Protein AF-A0A8C4PWC7-F1 (afdb_monomer_lite)

Organism: Eptatretus burgeri (NCBI:txid7764)

Sequence (639 aa):
MENAGTRRWLRSCRRDIVDAVYNVNPFLDILISKELLQMEDYHLVKNKPTPQDKIRCILDLVQSKFSPEQVEKFAECLKQSESCYPKLKKLKDYSFQDEKPTPTEQTTVASSVREDFSKMNLKCGEQEQGEKELGIQDLVATAQKLLGMHETKIMEFDSLAVGMALGLSHKTATEALETLDNWDGHNQLTAILQTFLVASKDPKRLRSKLAVCQPDWFQVSPRGAFLLNLLSIAQRDYSETNPDWKDLKLKMAVVVHECLVEVLQDPHEALKLVEQILKSPELGDSSLDLFKDSLQKVADHFTAYKTTFDELSQEIENNSSESWQLLLFLVVQLVRELFRKVICGSVYRLQQLAPSTYECTEHSLWSVTSFDGLRPRNLKRIHHKSDIHNYPDLCSHVSSLLKLIVHDRSTTDACNEAVNDTILKLLKKDTFGQGAFDGKLRARLLFITKLTMSEKFGPLLNLYKETYEDLKTYTASNERHRFSFLFEKVHVLTPKVSLCGLHSSSDLAEIDGSMEETFEVLASDPAKFLFFVKCKSRGGAIPIPQPFTCKLEFKDAHEAELACKEGLICGKMLGSVGNLAWVRLLENKGKHELQDEVQAKSWKYSSVDSFCIDITSKEAKFKIRLSFNGTALNAFCNE

InterPro domains:
  IPR001315 CARD domain [PF00619] (7-81)
  IPR001315 CARD domain [PS50209] (2-65)
  IPR011029 Death-like domain superfamily [G3DSA:1.10.533.10] (5-94)
  IPR011029 Death-like domain superfamily [SSF47986] (7-84)

Structure (mmCIF, N/CA/C/O backbone):
data_AF-A0A8C4PWC7-F1
#
_entry.id   AF-A0A8C4PWC7-F1
#
loop_
_atom_site.group_PDB
_atom_site.id
_atom_site.type_symbol
_atom_site.label_atom_id
_atom_site.label_alt_id
_atom_site.label_comp_id
_atom_site.label_asym_id
_atom_site.label_entity_id
_atom_site.label_seq_id
_atom_site.pdbx_PDB_ins_code
_atom_site.Cartn_x
_atom_site.Cartn_y
_atom_site.Cartn_z
_atom_site.occupancy
_atom_site.B_iso_or_equiv
_atom_site.auth_seq_id
_atom_site.auth_comp_id
_atom_site.auth_asym_id
_atom_site.auth_atom_id
_atom_site.pdbx_PDB_model_num
ATOM 1 N N . MET A 1 1 ? 33.201 21.933 -0.355 1.00 44.59 1 MET A N 1
ATOM 2 C CA . MET A 1 1 ? 32.284 20.890 0.162 1.00 44.59 1 MET A CA 1
ATOM 3 C C . MET A 1 1 ? 32.006 21.042 1.663 1.00 44.59 1 MET A C 1
ATOM 5 O O . MET A 1 1 ? 31.047 20.441 2.119 1.00 44.59 1 MET A O 1
ATOM 9 N N . GLU A 1 2 ? 32.742 21.873 2.417 1.00 45.94 2 GLU A N 1
ATOM 10 C CA . GLU A 1 2 ? 32.523 22.074 3.868 1.00 45.94 2 GLU A CA 1
ATOM 11 C C . GLU A 1 2 ? 31.241 22.865 4.222 1.00 45.94 2 GLU A C 1
ATOM 13 O O . GLU A 1 2 ? 30.651 22.660 5.278 1.00 45.94 2 GLU A O 1
ATOM 18 N N . ASN A 1 3 ? 30.723 23.697 3.317 1.00 55.59 3 ASN A N 1
ATOM 19 C CA . ASN A 1 3 ? 29.726 24.718 3.670 1.00 55.59 3 ASN A CA 1
ATOM 20 C C . ASN A 1 3 ? 28.254 24.233 3.652 1.00 55.59 3 ASN A C 1
ATOM 22 O O . ASN A 1 3 ? 27.359 24.942 4.119 1.00 55.59 3 ASN A O 1
ATOM 26 N N . ALA A 1 4 ? 27.973 23.028 3.134 1.00 61.78 4 ALA A N 1
ATOM 27 C CA . ALA A 1 4 ? 26.619 22.452 3.137 1.00 61.78 4 ALA A CA 1
ATOM 28 C C . ALA A 1 4 ? 26.160 22.059 4.558 1.00 61.78 4 ALA A C 1
ATOM 30 O O . ALA A 1 4 ? 24.975 22.155 4.890 1.00 61.78 4 ALA A O 1
ATOM 31 N N . GLY A 1 5 ? 27.111 21.695 5.430 1.00 76.31 5 GLY A N 1
ATOM 32 C CA . GLY A 1 5 ? 26.840 21.278 6.807 1.00 76.31 5 GLY A CA 1
ATOM 33 C C . GLY A 1 5 ? 26.217 22.386 7.659 1.00 76.31 5 GLY A C 1
ATOM 34 O O . GLY A 1 5 ? 25.216 22.156 8.337 1.00 76.31 5 GLY A O 1
ATOM 35 N N . THR A 1 6 ? 26.733 23.615 7.567 1.00 81.50 6 THR A N 1
ATOM 36 C CA . THR A 1 6 ? 26.238 24.762 8.352 1.00 81.50 6 THR A CA 1
ATOM 37 C C . THR A 1 6 ? 24.802 25.125 7.988 1.00 81.50 6 THR A C 1
ATOM 39 O O . THR A 1 6 ? 23.968 25.386 8.858 1.00 81.50 6 THR A O 1
ATOM 42 N N . ARG A 1 7 ? 24.478 25.102 6.690 1.00 81.31 7 ARG A N 1
ATOM 43 C CA . ARG A 1 7 ? 23.132 25.413 6.203 1.00 81.31 7 ARG A CA 1
ATOM 44 C C . ARG A 1 7 ? 22.113 24.373 6.671 1.00 81.31 7 ARG A C 1
ATOM 46 O O . ARG A 1 7 ? 21.013 24.752 7.079 1.00 81.31 7 ARG A O 1
ATOM 53 N N . ARG A 1 8 ? 22.489 23.091 6.654 1.00 74.12 8 ARG A N 1
ATOM 54 C CA . ARG A 1 8 ? 21.671 21.984 7.162 1.00 74.12 8 ARG A CA 1
ATOM 55 C C . ARG A 1 8 ? 21.471 22.065 8.676 1.00 74.12 8 ARG A C 1
ATOM 57 O O . ARG A 1 8 ? 20.336 21.956 9.129 1.00 74.12 8 ARG A O 1
ATOM 64 N N . TRP A 1 9 ? 22.529 22.351 9.437 1.00 85.75 9 TRP A N 1
ATOM 65 C CA . TRP A 1 9 ? 22.457 22.556 10.890 1.00 85.75 9 TRP A CA 1
ATOM 66 C C . TRP A 1 9 ? 21.475 23.677 11.270 1.00 85.75 9 TRP A C 1
ATOM 68 O O . TRP A 1 9 ? 20.640 23.521 12.161 1.00 85.75 9 TRP A O 1
ATOM 78 N N . LEU A 1 10 ? 21.491 24.793 10.532 1.00 86.81 10 LEU A N 1
ATOM 79 C CA . LEU A 1 10 ? 20.522 25.875 10.733 1.00 86.81 10 LEU A CA 1
ATOM 80 C C . LEU A 1 10 ? 19.073 25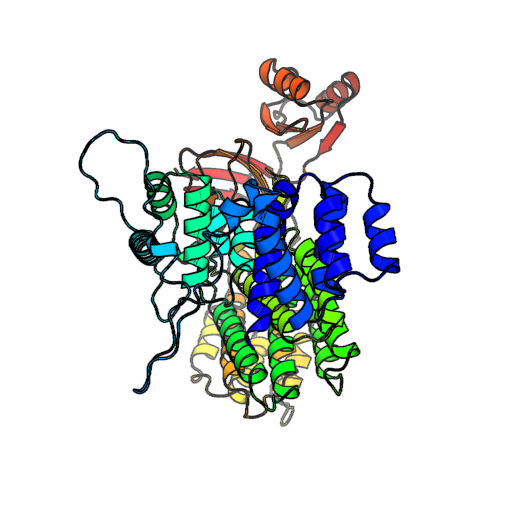.448 10.444 1.00 86.81 10 LEU A C 1
ATOM 82 O O . LEU A 1 10 ? 18.161 25.958 11.096 1.00 86.81 10 LEU A O 1
ATOM 86 N N . ARG A 1 11 ? 18.837 24.526 9.493 1.00 83.06 11 ARG A N 1
ATOM 87 C CA . ARG A 1 11 ? 17.492 23.973 9.237 1.00 83.06 11 ARG A CA 1
ATOM 88 C C . ARG A 1 11 ? 17.048 23.063 10.379 1.00 83.06 11 ARG A C 1
ATOM 90 O O . ARG A 1 11 ? 15.945 23.249 10.887 1.00 83.06 11 ARG A O 1
ATOM 97 N N . SER A 1 12 ? 17.901 22.138 10.823 1.00 79.44 12 SER A N 1
ATOM 98 C CA . SER A 1 12 ? 17.559 21.192 11.895 1.00 79.44 12 SER A CA 1
ATOM 99 C C . SER A 1 12 ? 17.296 21.894 13.230 1.00 79.44 12 SER A C 1
ATOM 101 O O . SER A 1 12 ? 16.380 21.517 13.952 1.00 79.44 12 SER A O 1
ATOM 103 N N . CYS A 1 13 ? 18.036 22.965 13.533 1.00 87.12 13 CYS A N 1
ATOM 104 C CA . CYS A 1 13 ? 17.887 23.739 14.771 1.00 87.12 13 CYS A CA 1
ATOM 105 C C . CYS A 1 13 ? 16.933 24.939 14.643 1.00 87.12 13 CYS A C 1
ATOM 107 O O . CYS A 1 13 ? 16.857 25.773 15.549 1.00 87.12 13 CYS A O 1
ATOM 109 N N . ARG A 1 14 ? 16.190 25.061 13.533 1.00 91.00 14 ARG A N 1
ATOM 110 C CA . ARG A 1 14 ? 15.354 26.236 13.232 1.00 91.00 14 ARG A CA 1
ATOM 111 C C . ARG A 1 14 ? 14.380 26.577 14.360 1.00 91.00 14 ARG A C 1
ATOM 113 O O . ARG A 1 14 ? 14.247 27.745 14.718 1.00 91.00 14 ARG A O 1
ATOM 120 N N . ARG A 1 15 ? 13.693 25.575 14.919 1.00 87.31 15 ARG A N 1
ATOM 121 C CA . ARG A 1 15 ? 12.715 25.777 16.002 1.00 87.31 15 ARG A CA 1
ATOM 122 C C . ARG A 1 15 ? 13.395 26.294 17.273 1.00 87.31 15 ARG A C 1
ATOM 124 O O . ARG A 1 15 ? 12.937 27.275 17.849 1.00 87.31 15 ARG A O 1
ATOM 131 N N . ASP A 1 16 ? 14.522 25.696 17.637 1.00 89.56 16 ASP A N 1
ATOM 132 C CA . ASP A 1 16 ? 15.267 26.051 18.845 1.00 89.56 16 ASP A CA 1
ATOM 133 C C . ASP A 1 16 ? 15.883 27.453 18.757 1.00 89.56 16 ASP A C 1
ATOM 135 O O . ASP A 1 16 ? 15.858 28.201 19.733 1.00 89.56 16 ASP A O 1
ATOM 139 N N . ILE A 1 17 ? 16.382 27.851 17.580 1.00 92.25 17 ILE A N 1
ATOM 140 C CA . ILE A 1 17 ? 16.905 29.206 17.340 1.00 92.25 17 ILE A CA 1
ATOM 141 C C . ILE A 1 17 ? 15.785 30.247 17.483 1.00 92.25 17 ILE A C 1
ATOM 143 O O . ILE A 1 17 ? 15.976 31.273 18.141 1.00 92.25 17 ILE A O 1
ATOM 147 N N . VAL A 1 18 ? 14.605 29.978 16.913 1.00 94.38 18 VAL A N 1
ATOM 148 C CA . VAL A 1 18 ? 13.436 30.871 17.009 1.00 94.38 18 VAL A CA 1
ATOM 149 C C . VAL A 1 18 ? 12.982 31.048 18.461 1.00 94.38 18 VAL A C 1
ATOM 151 O O . VAL A 1 18 ? 12.649 32.162 18.863 1.00 94.38 18 VAL A O 1
ATOM 154 N N . ASP A 1 19 ? 13.019 29.985 19.263 1.00 90.50 19 ASP A N 1
ATOM 155 C CA . ASP A 1 19 ? 12.633 30.037 20.678 1.00 90.50 19 ASP A CA 1
ATOM 156 C C . ASP A 1 19 ? 13.718 30.653 21.581 1.00 90.50 19 ASP A C 1
ATOM 158 O O . ASP A 1 19 ? 13.425 31.211 22.651 1.00 90.50 19 ASP A O 1
ATOM 162 N N . ALA A 1 20 ? 14.985 30.560 21.172 1.00 91.56 20 ALA A N 1
ATOM 163 C CA . ALA A 1 20 ? 16.117 31.098 21.913 1.00 91.56 20 ALA A CA 1
ATOM 164 C C . ALA A 1 20 ? 16.275 32.617 21.743 1.00 91.56 20 ALA A C 1
ATOM 166 O O . ALA A 1 20 ? 16.618 33.302 22.714 1.00 91.56 20 ALA A O 1
ATOM 167 N N . VAL A 1 21 ? 16.005 33.155 20.550 1.00 91.75 21 VAL A N 1
ATOM 168 C CA . VAL A 1 21 ? 16.205 34.577 20.227 1.00 91.75 21 VAL A CA 1
ATOM 169 C C . VAL A 1 21 ? 14.916 35.376 20.459 1.00 91.75 21 VAL A C 1
ATOM 171 O O . VAL A 1 21 ? 14.133 35.652 19.556 1.00 91.75 21 VAL A O 1
ATOM 174 N N . TYR A 1 22 ? 14.698 35.776 21.715 1.00 87.56 22 TYR A N 1
ATOM 175 C CA . TYR A 1 22 ? 13.465 36.442 22.165 1.00 87.56 22 TYR A CA 1
ATOM 176 C C . TYR A 1 22 ? 13.406 37.957 21.885 1.00 87.56 22 TYR A C 1
ATOM 178 O O . TYR A 1 22 ? 12.330 38.551 21.938 1.00 87.56 22 TYR A O 1
ATOM 186 N N . ASN A 1 23 ? 14.540 38.599 21.589 1.00 90.56 23 ASN A N 1
ATOM 187 C CA . ASN A 1 23 ? 14.615 40.011 21.202 1.00 90.56 23 ASN A CA 1
ATOM 188 C C . ASN A 1 23 ? 15.520 40.151 19.979 1.00 90.56 23 ASN A C 1
ATOM 190 O O . ASN A 1 23 ? 16.717 39.934 20.089 1.00 90.56 23 ASN A O 1
ATOM 194 N N . VAL A 1 24 ? 14.970 40.520 18.826 1.00 92.62 24 VAL A N 1
ATOM 195 C CA . VAL A 1 24 ? 15.673 40.418 17.534 1.00 92.62 24 VAL A CA 1
ATOM 196 C C . VAL A 1 24 ? 16.548 41.627 17.214 1.00 92.62 24 VAL A C 1
ATOM 198 O O . VAL A 1 24 ? 17.484 41.506 16.434 1.00 92.62 24 VAL A O 1
ATOM 201 N N . ASN A 1 25 ? 16.289 42.787 17.824 1.00 90.50 25 ASN A N 1
ATOM 202 C CA . ASN A 1 25 ? 16.972 44.030 17.449 1.00 90.50 25 ASN A CA 1
ATOM 203 C C . ASN A 1 25 ? 18.500 43.981 17.670 1.00 90.50 25 ASN A C 1
ATOM 205 O O . ASN A 1 25 ? 19.214 44.291 16.723 1.00 90.50 25 ASN A O 1
ATOM 209 N N . PRO A 1 26 ? 19.027 43.501 18.819 1.00 90.50 26 PRO A N 1
ATOM 210 C CA . PRO A 1 26 ? 20.477 43.394 19.010 1.00 90.50 26 PRO A CA 1
ATOM 211 C C . PRO A 1 26 ? 21.137 42.440 18.010 1.00 90.50 26 PRO A C 1
ATOM 213 O O . PRO A 1 26 ? 22.271 42.650 17.595 1.00 90.50 26 PRO A O 1
ATOM 216 N N . PHE A 1 27 ? 20.421 41.388 17.604 1.00 92.44 27 PHE A N 1
ATOM 217 C CA . PHE A 1 27 ? 20.911 40.448 16.605 1.00 92.44 27 PHE A CA 1
ATOM 218 C C . PHE A 1 27 ? 20.917 41.062 15.199 1.00 92.44 27 PHE A C 1
ATOM 220 O O . PHE A 1 27 ? 21.875 40.875 14.457 1.00 92.44 27 PHE A O 1
ATOM 227 N N . LEU A 1 28 ? 19.899 41.853 14.849 1.00 91.19 28 LEU A N 1
ATOM 228 C CA . LEU A 1 28 ? 19.871 42.605 13.591 1.00 91.19 28 LEU A CA 1
ATOM 229 C C . LEU A 1 28 ? 21.032 43.592 13.487 1.00 91.19 28 LEU A C 1
ATOM 231 O O . LEU A 1 28 ? 21.655 43.661 12.434 1.00 91.19 28 LEU A O 1
ATOM 235 N N . ASP A 1 29 ? 21.359 44.297 14.569 1.00 90.56 29 ASP A N 1
ATOM 236 C CA . ASP A 1 29 ? 22.485 45.234 14.585 1.00 90.56 29 ASP A CA 1
ATOM 237 C C . ASP A 1 29 ? 23.816 44.512 14.302 1.00 90.56 29 ASP A C 1
ATOM 239 O O . ASP A 1 29 ? 24.644 45.005 13.533 1.00 90.56 29 ASP A O 1
ATOM 243 N N . ILE A 1 30 ? 23.989 43.294 14.836 1.00 91.31 30 ILE A N 1
ATOM 244 C CA . ILE A 1 30 ? 25.148 42.438 14.536 1.00 91.31 30 ILE A CA 1
ATOM 245 C C . ILE A 1 30 ? 25.165 42.057 13.050 1.00 91.31 30 ILE A C 1
ATOM 247 O O . ILE A 1 30 ? 26.189 42.231 12.391 1.00 91.31 30 ILE A O 1
ATOM 251 N N . LEU A 1 31 ? 24.042 41.590 12.500 1.00 92.94 31 LEU A N 1
ATOM 252 C CA . LEU A 1 31 ? 23.957 41.173 11.096 1.00 92.94 31 LEU A CA 1
ATOM 253 C C . LEU A 1 31 ? 24.207 42.330 10.115 1.00 92.94 31 LEU A C 1
ATOM 255 O O . LEU A 1 31 ? 24.856 42.125 9.091 1.00 92.94 31 LEU A O 1
ATOM 259 N N . ILE A 1 32 ? 23.745 43.541 10.439 1.00 92.25 32 ILE A N 1
ATOM 260 C CA . ILE A 1 32 ? 24.013 44.752 9.648 1.00 92.25 32 ILE A CA 1
ATOM 261 C C . ILE A 1 32 ? 25.493 45.127 9.740 1.00 92.25 32 ILE A C 1
ATOM 263 O O . ILE A 1 32 ? 26.120 45.389 8.719 1.00 92.25 32 ILE A O 1
ATOM 267 N N . SER A 1 33 ? 26.083 45.096 10.941 1.00 91.81 33 SER A N 1
ATOM 268 C CA . SER A 1 33 ? 27.505 45.424 11.142 1.00 91.81 33 SER A CA 1
ATOM 269 C C . SER A 1 33 ? 28.467 44.484 10.405 1.00 91.81 33 SER A C 1
ATOM 271 O O . SER A 1 33 ? 29.610 44.846 10.140 1.00 91.81 33 SER A O 1
ATOM 273 N N . LYS A 1 34 ? 28.004 43.271 10.082 1.00 92.12 34 LYS A N 1
ATOM 274 C CA . LYS A 1 34 ? 28.739 42.250 9.324 1.00 92.12 34 LYS A CA 1
ATOM 275 C C . LYS A 1 34 ? 28.375 42.227 7.839 1.00 92.12 34 LYS A C 1
ATOM 277 O O . LYS A 1 34 ? 28.806 41.313 7.142 1.00 92.12 34 LYS A O 1
ATOM 282 N N . GLU A 1 35 ? 27.579 43.194 7.381 1.00 91.25 35 GLU A N 1
ATOM 283 C CA . GLU A 1 35 ? 27.118 43.325 5.993 1.00 91.25 35 GLU A CA 1
ATOM 284 C C . GLU A 1 35 ? 26.368 42.078 5.479 1.00 91.25 35 GLU A C 1
ATOM 286 O O . GLU A 1 35 ? 26.333 41.796 4.282 1.00 91.25 35 GLU A O 1
ATOM 291 N N . LEU A 1 36 ? 25.749 41.311 6.387 1.00 91.56 36 LEU A N 1
ATOM 292 C CA . LEU A 1 36 ? 24.968 40.119 6.039 1.00 91.56 36 LEU A CA 1
ATOM 293 C C . LEU A 1 36 ? 23.538 40.468 5.624 1.00 91.56 36 LEU A C 1
ATOM 295 O O . LEU A 1 36 ? 22.934 39.741 4.843 1.00 91.56 36 LEU A O 1
ATOM 299 N N . LEU A 1 37 ? 22.993 41.573 6.136 1.00 91.44 37 LEU A N 1
ATOM 300 C CA . LEU A 1 37 ? 21.672 42.072 5.762 1.00 91.44 37 LEU A CA 1
ATOM 301 C C . LEU A 1 37 ? 21.791 43.386 4.997 1.00 91.44 37 LEU A C 1
ATOM 303 O O . LEU A 1 37 ? 22.310 44.374 5.516 1.00 91.44 37 LEU A O 1
ATOM 307 N N . GLN A 1 38 ? 21.244 43.397 3.784 1.00 90.06 38 GLN A N 1
ATOM 308 C CA . GLN A 1 38 ? 21.028 44.619 3.019 1.00 90.06 38 GLN A CA 1
ATOM 309 C C . GLN A 1 38 ? 19.849 45.408 3.605 1.00 90.06 38 GLN A C 1
ATOM 311 O O . GLN A 1 38 ? 18.988 44.860 4.301 1.00 90.06 38 GLN A O 1
ATOM 316 N N . MET A 1 39 ? 19.783 46.707 3.311 1.00 87.25 39 MET A N 1
ATOM 317 C CA . MET A 1 39 ? 18.774 47.587 3.913 1.00 87.25 39 MET A CA 1
ATOM 318 C C . MET A 1 39 ? 17.334 47.187 3.530 1.00 87.25 39 MET A C 1
ATOM 320 O O . MET A 1 39 ? 16.411 47.308 4.333 1.00 87.25 39 MET A O 1
ATOM 324 N N . GLU A 1 40 ? 17.149 46.618 2.339 1.00 88.50 40 GLU A N 1
ATOM 325 C CA . GLU A 1 40 ? 15.873 46.064 1.869 1.00 88.50 40 GLU A CA 1
ATOM 326 C C . GLU A 1 40 ? 15.414 44.865 2.716 1.00 88.50 40 GLU A C 1
ATOM 328 O O . GLU A 1 40 ? 14.273 44.824 3.188 1.00 88.50 40 GLU A O 1
ATOM 333 N N . ASP A 1 41 ? 16.322 43.922 2.984 1.00 91.00 41 ASP A N 1
ATOM 334 C CA . ASP A 1 41 ? 16.052 42.746 3.815 1.00 91.00 41 ASP A CA 1
ATOM 335 C C . ASP A 1 41 ? 15.815 43.142 5.284 1.00 91.00 41 ASP A C 1
ATOM 337 O O . ASP A 1 41 ? 14.964 42.565 5.965 1.00 91.00 41 ASP A O 1
ATOM 341 N N . TYR A 1 42 ? 16.496 44.186 5.769 1.00 92.44 42 TYR A N 1
ATOM 342 C CA . TYR A 1 42 ? 16.243 44.749 7.095 1.00 92.44 42 TYR A CA 1
ATOM 343 C C . TYR A 1 42 ? 14.807 45.267 7.236 1.00 92.44 42 TYR A C 1
ATOM 345 O O . TYR A 1 42 ? 14.139 44.970 8.230 1.00 92.44 42 TYR A O 1
ATOM 353 N N . HIS A 1 43 ? 14.297 46.007 6.246 1.00 90.00 43 HIS A N 1
ATOM 354 C CA . HIS A 1 43 ? 12.914 46.486 6.264 1.00 90.00 43 HIS A CA 1
ATOM 355 C C . HIS A 1 43 ? 11.905 45.334 6.210 1.00 90.00 43 HIS A C 1
ATOM 357 O O . HIS A 1 43 ? 10.919 45.354 6.954 1.00 90.00 43 HIS A O 1
ATOM 363 N N . LEU A 1 44 ? 12.177 44.304 5.402 1.00 92.69 44 LEU A N 1
ATOM 364 C CA . LEU A 1 44 ? 11.353 43.096 5.320 1.00 92.69 44 LEU A CA 1
ATOM 365 C C . LEU A 1 44 ? 11.220 42.410 6.688 1.00 92.69 44 LEU A C 1
ATOM 367 O O . LEU A 1 44 ? 10.111 42.084 7.119 1.00 92.69 44 LEU A O 1
ATOM 371 N N . VAL A 1 45 ? 12.340 42.239 7.396 1.00 93.94 45 VAL A N 1
ATOM 372 C CA . VAL A 1 45 ? 12.347 41.642 8.734 1.00 93.94 45 VAL A CA 1
ATOM 373 C C . VAL A 1 45 ? 11.676 42.575 9.739 1.00 93.94 45 VAL A C 1
ATOM 375 O O . VAL A 1 45 ? 10.813 42.142 10.499 1.00 93.94 45 VAL A O 1
ATOM 378 N N . LYS A 1 46 ? 12.002 43.871 9.739 1.00 92.94 46 LYS A N 1
ATOM 379 C CA . LYS A 1 46 ? 11.459 44.853 10.692 1.00 92.94 46 LYS A CA 1
ATOM 380 C C . LYS A 1 46 ? 9.929 44.912 10.678 1.00 92.94 46 LYS A C 1
ATOM 382 O O . LYS A 1 46 ? 9.339 45.082 11.747 1.00 92.94 46 LYS A O 1
ATOM 387 N N . ASN A 1 47 ? 9.321 44.717 9.507 1.00 92.44 47 ASN A N 1
ATOM 388 C CA . ASN A 1 47 ? 7.874 44.739 9.294 1.00 92.44 47 ASN A CA 1
ATOM 389 C C . ASN A 1 47 ? 7.131 43.502 9.834 1.00 92.44 47 ASN A C 1
ATOM 391 O O . ASN A 1 47 ? 5.901 43.505 9.861 1.00 92.44 47 ASN A O 1
ATOM 395 N N . LYS A 1 48 ? 7.826 42.443 10.274 1.00 96.19 48 LYS A N 1
ATOM 396 C CA . LYS A 1 48 ? 7.164 41.279 10.885 1.00 96.19 48 LYS A CA 1
ATOM 397 C C . LYS A 1 48 ? 6.631 41.622 12.289 1.00 96.19 48 LYS A C 1
ATOM 399 O O . LYS A 1 48 ? 7.304 42.333 13.039 1.00 96.19 48 LYS A O 1
ATOM 404 N N . PRO A 1 49 ? 5.442 41.118 12.670 1.00 89.25 49 PRO A N 1
ATOM 405 C CA . PRO A 1 49 ? 4.731 41.579 13.864 1.00 89.25 49 PRO A CA 1
ATOM 406 C C . PRO A 1 49 ? 5.358 41.089 15.173 1.00 89.25 49 PRO A C 1
ATOM 408 O O . PRO A 1 49 ? 5.349 41.817 16.164 1.00 89.25 49 PRO A O 1
ATOM 411 N N . THR A 1 50 ? 5.926 39.881 15.190 1.00 93.50 50 THR A N 1
ATOM 412 C CA . THR A 1 50 ? 6.473 39.266 16.407 1.00 93.50 50 THR A CA 1
ATOM 413 C C . THR A 1 50 ? 7.982 39.019 16.298 1.00 93.50 50 THR A C 1
ATOM 415 O O . THR A 1 50 ? 8.493 38.823 15.193 1.00 93.50 50 THR A O 1
ATOM 418 N N . PRO A 1 51 ? 8.728 38.999 17.420 1.00 90.19 51 PRO A N 1
ATOM 419 C CA . PRO A 1 51 ? 10.138 38.603 17.437 1.00 90.19 51 PRO A CA 1
ATOM 420 C C . PRO A 1 51 ? 10.393 37.238 16.778 1.00 90.19 51 PRO A C 1
ATOM 422 O O . PRO A 1 51 ? 11.343 37.079 16.019 1.00 90.19 51 PRO A O 1
ATOM 425 N N . GLN A 1 52 ? 9.511 36.267 16.996 1.00 93.00 52 GLN A N 1
ATOM 426 C CA . GLN A 1 52 ? 9.635 34.930 16.423 1.00 93.00 52 GLN A CA 1
ATOM 427 C C . GLN A 1 52 ? 9.487 34.963 14.900 1.00 93.00 52 GLN A C 1
ATOM 429 O O . GLN A 1 52 ? 10.276 34.339 14.192 1.00 93.00 52 GLN A O 1
ATOM 434 N N . ASP A 1 53 ? 8.530 35.734 14.379 1.00 90.50 53 ASP A N 1
ATOM 435 C CA . ASP A 1 53 ? 8.338 35.878 12.932 1.00 90.50 53 ASP A CA 1
ATOM 436 C C . ASP A 1 53 ? 9.496 36.630 12.275 1.00 90.50 53 ASP A C 1
ATOM 438 O O . ASP A 1 53 ? 9.870 36.321 11.144 1.00 90.50 53 ASP A O 1
ATOM 442 N N . LYS A 1 54 ? 10.111 37.572 12.999 1.00 95.69 54 LYS A N 1
ATOM 443 C CA . LYS A 1 54 ? 11.342 38.244 12.567 1.00 95.69 54 LYS A CA 1
ATOM 444 C C . LYS A 1 54 ? 12.491 37.247 12.411 1.00 95.69 54 LYS A C 1
ATOM 446 O O . LYS A 1 54 ? 13.127 37.234 11.363 1.00 95.69 54 LYS A O 1
ATOM 451 N N . ILE A 1 55 ? 12.730 36.378 13.396 1.00 95.81 55 ILE A N 1
ATOM 452 C CA . ILE A 1 55 ? 13.795 35.360 13.311 1.00 95.81 55 ILE A CA 1
ATOM 453 C C . ILE A 1 55 ? 13.505 34.319 12.236 1.00 95.81 55 ILE A C 1
ATOM 455 O O . ILE A 1 55 ? 14.408 33.981 11.477 1.00 95.81 55 ILE A O 1
ATOM 459 N N . ARG A 1 56 ? 12.258 33.849 12.113 1.00 94.31 56 ARG A N 1
ATOM 460 C CA . ARG A 1 56 ? 11.870 32.937 11.024 1.00 94.31 56 ARG A CA 1
ATOM 461 C C . ARG A 1 56 ? 12.188 33.539 9.663 1.00 94.31 56 ARG A C 1
ATOM 463 O O . ARG A 1 56 ? 12.809 32.858 8.856 1.00 94.31 56 ARG A O 1
ATOM 470 N N . CYS A 1 57 ? 11.848 34.815 9.478 1.00 94.94 57 CYS A N 1
ATOM 471 C CA . CYS A 1 57 ? 12.126 35.566 8.260 1.00 94.94 57 CYS A CA 1
ATOM 472 C C . CYS A 1 57 ? 13.632 35.703 7.987 1.00 94.94 57 CYS A C 1
ATOM 474 O O . CYS A 1 57 ? 14.052 35.552 6.846 1.00 94.94 57 CYS A O 1
ATOM 476 N N . ILE A 1 58 ? 14.457 35.950 9.012 1.00 95.12 58 ILE A N 1
ATOM 477 C CA . ILE A 1 58 ? 15.921 35.964 8.860 1.00 95.12 58 ILE A CA 1
ATOM 478 C C . ILE A 1 58 ? 16.429 34.580 8.442 1.00 95.12 58 ILE A C 1
ATOM 480 O O . ILE A 1 58 ? 17.225 34.483 7.517 1.00 95.12 58 ILE A O 1
ATOM 484 N N . LEU A 1 59 ? 15.955 33.504 9.076 1.00 94.50 59 LEU A N 1
ATOM 485 C CA . LEU A 1 59 ? 16.360 32.142 8.718 1.00 94.50 59 LEU A CA 1
ATOM 486 C C . LEU A 1 59 ? 15.928 31.774 7.291 1.00 94.50 59 LEU A C 1
ATOM 488 O O . LEU A 1 59 ? 16.682 31.106 6.591 1.00 94.50 59 LEU A O 1
ATOM 492 N N . ASP A 1 60 ? 14.774 32.256 6.827 1.00 92.25 60 ASP A N 1
ATOM 493 C CA . ASP A 1 60 ? 14.339 32.094 5.433 1.00 92.25 60 ASP A CA 1
ATOM 494 C C . ASP A 1 60 ? 15.259 32.838 4.458 1.00 92.25 60 ASP A C 1
ATOM 496 O O . ASP A 1 60 ? 15.630 32.292 3.419 1.00 92.25 60 ASP A O 1
ATOM 500 N N . LEU A 1 61 ? 15.698 34.052 4.805 1.00 92.75 61 LEU A N 1
ATOM 501 C CA . LEU A 1 61 ? 16.671 34.810 4.010 1.00 92.75 61 LEU A CA 1
ATOM 502 C C . LEU A 1 61 ? 18.038 34.113 3.958 1.00 92.75 61 LEU A C 1
ATOM 504 O O . LEU A 1 61 ? 18.655 34.054 2.897 1.00 92.75 61 LEU A O 1
ATOM 508 N N . VAL A 1 62 ? 18.486 33.521 5.067 1.00 92.06 62 VAL A N 1
ATOM 509 C CA . VAL A 1 62 ? 19.743 32.756 5.124 1.00 92.06 62 VAL A CA 1
ATOM 510 C C . VAL A 1 62 ? 19.684 31.512 4.229 1.00 92.06 62 VAL A C 1
ATOM 512 O O . VAL A 1 62 ? 20.674 31.159 3.590 1.00 92.06 62 VAL A O 1
ATOM 515 N N . GLN A 1 63 ? 18.532 30.846 4.141 1.00 86.94 63 GLN A N 1
ATOM 516 C CA . GLN A 1 63 ? 18.371 29.674 3.273 1.00 86.94 63 GLN A CA 1
ATOM 517 C C . GLN A 1 63 ? 18.215 30.060 1.794 1.00 86.94 63 GLN A C 1
ATOM 519 O O . GLN A 1 63 ? 18.759 29.387 0.923 1.00 86.94 63 GLN A O 1
ATOM 524 N N . SER A 1 64 ? 17.507 31.148 1.498 1.00 86.25 64 SER A N 1
ATOM 525 C CA . SER A 1 64 ? 17.175 31.523 0.116 1.00 86.25 64 SER A CA 1
ATOM 526 C C . SER A 1 64 ? 18.227 32.399 -0.564 1.00 86.25 64 SER A C 1
ATOM 528 O O . SER A 1 64 ? 18.494 32.206 -1.746 1.00 86.25 64 SER A O 1
ATOM 530 N N . LYS A 1 65 ? 18.836 33.353 0.153 1.00 88.31 65 LYS A N 1
ATOM 531 C CA . LYS A 1 65 ? 19.678 34.403 -0.449 1.00 88.31 65 LYS A CA 1
ATOM 532 C C . LYS A 1 65 ? 21.156 34.345 -0.074 1.00 88.31 65 LYS A C 1
ATOM 534 O O . LYS A 1 65 ? 21.978 34.831 -0.843 1.00 88.31 65 LYS A O 1
ATOM 539 N N . PHE A 1 66 ? 21.514 33.814 1.095 1.00 91.06 66 PHE A N 1
ATOM 540 C CA . PHE A 1 66 ? 22.896 33.924 1.577 1.00 91.06 66 PHE A CA 1
ATOM 541 C C . PHE A 1 66 ? 23.821 32.966 0.825 1.00 91.06 66 PHE A C 1
ATOM 543 O O . PHE A 1 66 ? 23.517 31.781 0.687 1.00 91.06 66 PHE A O 1
ATOM 550 N N . SER A 1 67 ? 24.985 33.455 0.402 1.00 90.19 67 SER A N 1
ATOM 551 C CA . SER A 1 67 ? 26.061 32.603 -0.097 1.00 90.19 67 SER A CA 1
ATOM 552 C C . SER A 1 67 ? 26.590 31.680 1.016 1.00 90.19 67 SER A C 1
ATOM 554 O O . SER A 1 67 ? 26.396 31.967 2.201 1.00 90.19 67 SER A O 1
ATOM 556 N N . PRO A 1 68 ? 27.284 30.579 0.687 1.00 84.19 68 PRO A N 1
ATOM 557 C CA . PRO A 1 68 ? 27.818 29.667 1.700 1.00 84.19 68 PRO A CA 1
ATOM 558 C C . PRO A 1 68 ? 28.724 30.354 2.741 1.00 84.19 68 PRO A C 1
ATOM 560 O O . PRO A 1 68 ? 28.598 30.093 3.935 1.00 84.19 68 PRO A O 1
ATOM 563 N N . GLU A 1 69 ? 29.549 31.317 2.318 1.00 89.25 69 GLU A N 1
ATOM 564 C CA . GLU A 1 69 ? 30.382 32.134 3.216 1.00 89.25 69 GLU A CA 1
ATOM 565 C C . GLU A 1 69 ? 29.544 33.027 4.146 1.00 89.25 69 GLU A C 1
ATOM 567 O O . GLU A 1 69 ? 29.885 33.244 5.309 1.00 89.25 69 GLU A O 1
ATOM 572 N N . GLN A 1 70 ? 28.425 33.561 3.649 1.00 91.69 70 GLN A N 1
ATOM 573 C CA . GLN A 1 70 ? 27.503 34.366 4.451 1.00 91.69 70 GLN A CA 1
ATOM 574 C C . GLN A 1 70 ? 26.741 33.509 5.467 1.00 91.69 70 GLN A C 1
ATOM 576 O O . GLN A 1 70 ? 26.462 33.982 6.567 1.00 91.69 70 GLN A O 1
ATOM 581 N N . VAL A 1 71 ? 26.430 32.252 5.136 1.00 90.38 71 VAL A N 1
ATOM 582 C CA . VAL A 1 71 ? 25.797 31.296 6.058 1.00 90.38 71 VAL A CA 1
ATOM 583 C C . VAL A 1 71 ? 26.730 30.959 7.228 1.00 90.38 71 VAL A C 1
ATOM 585 O O . VAL A 1 71 ? 26.283 30.900 8.373 1.00 90.38 71 VAL A O 1
ATOM 588 N N . GLU A 1 72 ? 28.028 30.798 6.977 1.00 88.06 72 GLU A N 1
ATOM 589 C CA . GLU A 1 72 ? 29.028 30.594 8.034 1.00 88.06 72 GLU A CA 1
ATOM 590 C C . GLU A 1 72 ? 29.192 31.828 8.913 1.00 88.06 72 GLU A C 1
ATOM 592 O O . GLU A 1 72 ? 29.071 31.736 10.135 1.00 88.06 72 GLU A O 1
ATOM 597 N N . LYS A 1 73 ? 29.343 33.008 8.302 1.00 91.62 73 LYS A N 1
ATOM 598 C CA . LYS A 1 73 ? 29.369 34.280 9.037 1.00 91.62 73 LYS A CA 1
ATOM 599 C C . LYS A 1 73 ? 28.095 34.488 9.859 1.00 91.62 73 LYS A C 1
ATOM 601 O O . LYS A 1 73 ? 28.158 35.009 10.970 1.00 91.62 73 LYS A O 1
ATOM 606 N N . PHE A 1 74 ? 26.937 34.059 9.358 1.00 94.06 74 PHE A N 1
ATOM 607 C CA . PHE A 1 74 ? 25.680 34.085 10.105 1.00 94.06 74 PHE A CA 1
ATOM 608 C C . PHE A 1 74 ? 25.720 33.153 11.325 1.00 94.06 74 PHE A C 1
ATOM 610 O O . PHE A 1 74 ? 25.335 33.561 12.424 1.00 94.06 74 PHE A O 1
ATOM 617 N N . ALA A 1 75 ? 26.228 31.929 11.167 1.00 90.38 75 ALA A N 1
ATOM 618 C CA . ALA A 1 75 ? 26.417 31.000 12.279 1.00 90.38 75 ALA A CA 1
ATOM 619 C C . ALA A 1 75 ? 27.416 31.544 13.320 1.00 90.38 75 ALA A C 1
ATOM 621 O O . ALA A 1 75 ? 27.188 31.415 14.524 1.00 90.38 75 ALA A O 1
ATOM 622 N N . GLU A 1 76 ? 28.477 32.230 12.890 1.00 89.75 76 GLU A N 1
ATOM 623 C CA . GLU A 1 76 ? 29.384 32.950 13.790 1.00 89.75 76 GLU A CA 1
ATOM 624 C C . GLU A 1 76 ? 28.689 34.096 14.529 1.00 89.75 76 GLU A C 1
ATOM 626 O O . GLU A 1 76 ? 28.905 34.268 15.729 1.00 89.75 76 GLU A O 1
ATOM 631 N N . CYS A 1 77 ? 27.822 34.859 13.857 1.00 92.19 77 CYS A N 1
ATOM 632 C CA . CYS A 1 77 ? 27.037 35.916 14.497 1.00 92.19 77 CYS A CA 1
ATOM 633 C C . CYS A 1 77 ? 26.122 35.347 15.587 1.00 92.19 77 CYS A C 1
ATOM 635 O O . CYS A 1 77 ? 26.027 35.924 16.671 1.00 92.19 77 CYS A O 1
ATOM 637 N N . LEU A 1 78 ? 25.493 34.192 15.339 1.00 90.19 78 LEU A N 1
ATOM 638 C CA . LEU A 1 78 ? 24.713 33.484 16.357 1.00 90.19 78 LEU A CA 1
ATOM 639 C C . LEU A 1 78 ? 25.586 33.115 17.563 1.00 90.19 78 LEU A C 1
ATOM 641 O O . LEU A 1 78 ? 25.204 33.424 18.693 1.00 90.19 78 LEU A O 1
ATOM 645 N N . LYS A 1 79 ? 26.785 32.563 17.329 1.00 87.44 79 LYS A N 1
ATOM 646 C CA . LYS A 1 79 ? 27.756 32.237 18.391 1.00 87.44 79 LYS A CA 1
ATOM 647 C C . LYS A 1 79 ? 28.203 33.478 19.179 1.00 87.44 79 LYS A C 1
ATOM 649 O O . LYS A 1 79 ? 28.316 33.432 20.401 1.00 87.44 79 LYS A O 1
ATOM 654 N N . GLN A 1 80 ? 28.438 34.605 18.507 1.00 85.69 80 GLN A N 1
ATOM 655 C CA . GLN A 1 80 ? 28.834 35.869 19.147 1.00 85.69 80 GLN A CA 1
ATOM 656 C C . GLN A 1 80 ? 27.697 36.482 19.975 1.00 85.69 80 GLN A C 1
ATOM 658 O O . GLN A 1 80 ? 27.945 37.122 20.996 1.00 85.69 80 GLN A O 1
ATOM 663 N N . SER A 1 81 ? 26.448 36.246 19.574 1.00 85.69 81 SER A N 1
ATOM 664 C CA . SER A 1 81 ? 25.259 36.770 20.250 1.00 85.69 81 SER A CA 1
ATOM 665 C C . SER A 1 81 ? 24.854 36.004 21.520 1.00 85.69 81 SER A C 1
ATOM 667 O O . SER A 1 81 ? 23.902 36.378 22.203 1.00 85.69 81 SER A O 1
ATOM 669 N N . GLU A 1 82 ? 25.582 34.954 21.897 1.00 83.31 82 GLU A N 1
ATOM 670 C CA . GLU A 1 82 ? 25.284 34.127 23.075 1.00 83.31 82 GLU A CA 1
ATOM 671 C C . GLU A 1 82 ? 25.302 34.871 24.407 1.00 83.31 82 GLU A C 1
ATOM 673 O O . GLU A 1 82 ? 24.588 34.492 25.339 1.00 83.31 82 GLU A O 1
ATOM 678 N N . SER A 1 83 ? 26.122 35.915 24.522 1.00 82.69 83 SER A N 1
ATOM 679 C CA . SER A 1 83 ? 26.129 36.781 25.703 1.00 82.69 83 SER A CA 1
ATOM 680 C C . SER A 1 83 ? 24.780 37.486 25.885 1.00 82.69 83 SER A C 1
ATOM 682 O O . SER A 1 83 ? 24.348 37.691 27.018 1.00 82.69 83 SER A O 1
ATOM 684 N N . CYS A 1 84 ? 24.089 37.776 24.779 1.00 83.88 84 CYS A N 1
ATOM 685 C CA . CYS A 1 84 ? 22.770 38.399 24.740 1.00 83.88 84 CYS A CA 1
ATOM 686 C C . CYS A 1 84 ? 21.623 37.377 24.821 1.00 83.88 84 CYS A C 1
ATOM 688 O O . CYS A 1 84 ? 20.537 37.721 25.286 1.00 83.88 84 CYS A O 1
ATOM 690 N N . TYR A 1 85 ? 21.853 36.124 24.408 1.00 89.38 85 TYR A N 1
ATOM 691 C CA . TYR A 1 85 ? 20.837 35.065 24.388 1.00 89.38 85 TYR A CA 1
ATOM 692 C C . TYR A 1 85 ? 21.333 33.790 25.092 1.00 89.38 85 TYR A C 1
ATOM 694 O O . TYR A 1 85 ? 21.783 32.845 24.442 1.00 89.38 85 TYR A O 1
ATOM 702 N N . PRO A 1 86 ? 21.181 33.681 26.426 1.00 81.94 86 PRO A N 1
ATOM 703 C CA . PRO A 1 86 ? 21.680 32.536 27.195 1.00 81.94 86 PRO A CA 1
ATOM 704 C C . PRO A 1 86 ? 21.114 31.178 26.754 1.00 81.94 86 PRO A C 1
ATOM 706 O O . PRO A 1 86 ? 21.762 30.150 26.935 1.00 81.94 86 PRO A O 1
ATOM 709 N N . LYS A 1 87 ? 19.914 31.163 26.157 1.00 85.31 87 LYS A N 1
ATOM 710 C CA . LYS A 1 87 ? 19.288 29.952 25.608 1.00 85.31 87 LYS A CA 1
ATOM 711 C C . LYS A 1 87 ? 20.057 29.376 24.414 1.00 85.31 87 LYS A C 1
ATOM 713 O O . LYS A 1 87 ? 20.007 28.166 24.224 1.00 85.31 87 LYS A O 1
ATOM 718 N N . LEU A 1 88 ? 20.819 30.199 23.682 1.00 83.38 88 LEU A N 1
ATOM 719 C CA . LEU A 1 88 ? 21.681 29.736 22.590 1.00 83.38 88 LEU A CA 1
ATOM 720 C C . LEU A 1 88 ? 22.856 28.885 23.087 1.00 83.38 88 LEU A C 1
ATOM 722 O O . LEU A 1 88 ? 23.348 28.048 22.342 1.00 83.38 88 LEU A O 1
ATOM 726 N N . LYS A 1 89 ? 23.267 28.998 24.359 1.00 79.81 89 LYS A N 1
ATOM 727 C CA . LYS A 1 89 ? 24.339 28.145 24.903 1.00 79.81 89 LYS A CA 1
ATOM 728 C C . LYS A 1 89 ? 23.985 26.658 24.880 1.00 79.81 89 LYS A C 1
ATOM 730 O O . LYS A 1 89 ? 24.878 25.837 24.740 1.00 79.81 89 LYS A O 1
ATOM 735 N N . LYS A 1 90 ? 22.694 26.314 24.958 1.00 74.69 90 LYS A N 1
ATOM 736 C CA . LYS A 1 90 ? 22.218 24.923 24.855 1.00 74.69 90 LYS A CA 1
ATOM 737 C C . LYS A 1 90 ? 22.352 24.342 23.441 1.00 74.69 90 LYS A C 1
ATOM 739 O O . LYS A 1 90 ? 22.293 23.132 23.286 1.00 74.69 90 LYS A O 1
ATOM 744 N N . LEU A 1 91 ? 22.524 25.194 22.426 1.00 69.31 91 LEU A N 1
ATOM 745 C CA . LEU A 1 91 ? 22.724 24.790 21.031 1.00 69.31 91 LEU A CA 1
ATOM 746 C C . LEU A 1 91 ? 24.197 24.499 20.705 1.00 69.31 91 LEU A C 1
ATOM 748 O O . LEU A 1 91 ? 24.481 23.845 19.707 1.00 69.31 91 LEU A O 1
ATOM 752 N N . LYS A 1 92 ? 25.138 24.955 21.544 1.00 57.84 92 LYS A N 1
ATOM 753 C CA . LYS A 1 92 ? 26.584 24.772 21.339 1.00 57.84 92 LYS A CA 1
ATOM 754 C C . LYS A 1 92 ? 27.073 23.350 21.574 1.00 57.84 92 LYS A C 1
ATOM 756 O O . LYS A 1 92 ? 28.045 22.949 20.943 1.00 57.84 92 LYS A O 1
ATOM 761 N N . ASP A 1 93 ? 26.364 22.587 22.401 1.00 56.25 93 ASP A N 1
ATOM 762 C CA . ASP A 1 93 ? 26.637 21.160 22.601 1.00 56.25 93 ASP A CA 1
ATOM 763 C C . ASP A 1 93 ? 26.438 20.341 21.304 1.00 56.25 93 ASP A C 1
ATOM 765 O O . ASP A 1 93 ? 26.775 19.165 21.271 1.00 56.25 93 ASP A O 1
ATOM 769 N N . TYR A 1 94 ? 25.939 20.976 20.230 1.00 48.50 94 TYR A N 1
ATOM 770 C CA . TYR A 1 94 ? 25.612 20.373 18.939 1.00 48.50 94 TYR A CA 1
ATOM 771 C C . TYR A 1 94 ? 26.389 20.946 17.724 1.00 48.50 94 TYR A C 1
ATOM 773 O O . TYR A 1 94 ? 25.983 20.672 16.596 1.00 48.50 94 TYR A O 1
ATOM 781 N N . SER A 1 95 ? 27.464 21.751 17.865 1.00 47.31 95 SER A N 1
ATOM 782 C CA . SER A 1 95 ? 28.179 22.296 16.678 1.00 47.31 95 SER A CA 1
ATOM 783 C C . SER A 1 95 ? 29.721 22.288 16.741 1.00 47.31 95 SER A C 1
ATOM 785 O O . SER A 1 95 ? 30.290 22.955 17.604 1.00 47.31 95 SER A O 1
ATOM 787 N N . PHE A 1 96 ? 30.337 21.632 15.740 1.00 48.00 96 PHE A N 1
ATOM 788 C CA . PHE A 1 96 ? 31.724 21.685 15.222 1.00 48.00 96 PHE A CA 1
ATOM 789 C C . PHE A 1 96 ? 32.876 21.790 16.244 1.00 48.00 96 PHE A C 1
ATOM 791 O O . PHE A 1 96 ? 33.214 22.880 16.709 1.00 48.00 96 PHE A O 1
ATOM 798 N N . GLN A 1 97 ? 33.541 20.659 16.513 1.00 41.22 97 GLN A N 1
ATOM 799 C CA . GLN A 1 97 ? 34.920 20.642 17.013 1.00 41.22 97 GLN A CA 1
ATOM 800 C C . GLN A 1 97 ? 35.888 20.759 15.824 1.00 41.22 97 GLN A C 1
ATOM 802 O O . GLN A 1 97 ? 35.861 19.922 14.926 1.00 41.22 97 GLN A O 1
ATOM 807 N N . ASP A 1 98 ? 36.731 21.792 15.824 1.00 37.75 98 ASP A N 1
ATOM 808 C CA . ASP A 1 98 ? 37.856 21.936 14.895 1.00 37.75 98 ASP A CA 1
ATOM 809 C C . ASP A 1 98 ? 38.982 20.960 15.288 1.00 37.75 98 ASP A C 1
ATOM 811 O O . ASP A 1 98 ? 39.673 21.173 16.290 1.00 37.75 98 ASP A O 1
ATOM 815 N N . GLU A 1 99 ? 39.212 19.905 14.504 1.00 36.31 99 GLU A N 1
ATOM 816 C CA . GLU A 1 99 ? 40.431 19.096 14.616 1.00 36.31 99 GLU A CA 1
ATOM 817 C C . GLU A 1 99 ? 41.590 19.773 13.860 1.00 36.31 99 GLU A C 1
ATOM 819 O O . GLU A 1 99 ? 41.544 19.990 12.650 1.00 36.31 99 GLU A O 1
ATOM 824 N N . LYS A 1 100 ? 42.664 20.127 14.579 1.00 32.97 100 LYS A N 1
ATOM 825 C CA . LYS A 1 100 ? 43.926 20.606 13.984 1.00 32.97 100 LYS A CA 1
ATOM 826 C C . LYS A 1 100 ? 44.674 19.464 13.270 1.00 32.97 100 LYS A C 1
ATOM 828 O O . LYS A 1 100 ? 44.646 18.335 13.754 1.00 32.97 100 LYS A O 1
ATOM 833 N N . PRO A 1 101 ? 45.438 19.747 12.196 1.00 30.09 101 PRO A N 1
ATOM 834 C CA . PRO A 1 101 ? 46.101 18.713 11.409 1.00 30.09 101 PRO A CA 1
ATOM 835 C C . PRO A 1 101 ? 47.367 18.187 12.102 1.00 30.09 101 PRO A C 1
ATOM 837 O O . PRO A 1 101 ? 48.225 18.963 12.527 1.00 30.09 101 PRO A O 1
ATOM 840 N N . THR A 1 102 ? 47.517 16.861 12.140 1.00 28.11 102 THR A N 1
ATOM 841 C CA . THR A 1 102 ? 48.765 16.155 12.496 1.00 28.11 102 THR A CA 1
ATOM 842 C C . THR A 1 102 ? 49.181 15.303 11.286 1.00 28.11 102 THR A C 1
ATOM 844 O O . THR A 1 102 ? 48.295 14.779 10.607 1.00 28.11 102 THR A O 1
ATOM 847 N N . PRO A 1 103 ? 50.476 15.192 10.930 1.00 32.84 103 PRO A N 1
ATOM 848 C CA . PRO A 1 103 ? 50.859 14.694 9.613 1.00 32.84 103 PRO A CA 1
ATOM 849 C C . PRO A 1 103 ? 50.966 13.160 9.547 1.00 32.84 103 PRO A C 1
ATOM 851 O O . PRO A 1 103 ? 51.615 12.546 10.384 1.00 32.84 103 PRO A O 1
ATOM 854 N N . THR A 1 104 ? 50.442 12.613 8.442 1.00 34.19 104 THR A N 1
ATOM 855 C CA . THR A 1 104 ? 50.766 11.323 7.783 1.00 34.19 104 THR A CA 1
ATOM 856 C C . THR A 1 104 ? 50.468 10.018 8.540 1.00 34.19 104 THR A C 1
ATOM 858 O O . THR A 1 104 ? 51.253 9.599 9.376 1.00 34.19 104 THR A O 1
ATOM 861 N N . GLU A 1 105 ? 49.395 9.309 8.157 1.00 28.20 105 GLU A N 1
ATOM 862 C CA . GLU A 1 105 ? 49.446 8.041 7.391 1.00 28.20 105 GLU A CA 1
ATOM 863 C C . GLU A 1 105 ? 48.032 7.448 7.147 1.00 28.20 105 GLU A C 1
ATOM 865 O O . GLU A 1 105 ? 47.242 7.245 8.058 1.00 28.20 105 GLU A O 1
ATOM 870 N N . GLN A 1 106 ? 47.737 7.237 5.859 1.00 31.16 106 GLN A N 1
ATOM 871 C CA . GLN A 1 106 ? 46.827 6.289 5.187 1.00 31.16 106 GLN A CA 1
ATOM 872 C C . GLN A 1 106 ? 45.573 5.692 5.892 1.00 31.16 106 GLN A C 1
ATOM 874 O O . GLN A 1 106 ? 45.654 4.855 6.781 1.00 31.16 106 GLN A O 1
ATOM 879 N N . THR A 1 107 ? 44.424 5.957 5.243 1.00 33.94 107 THR A N 1
ATOM 880 C CA . THR A 1 107 ? 43.249 5.072 5.035 1.00 33.94 107 THR A CA 1
ATOM 881 C C . THR A 1 107 ? 42.314 4.768 6.214 1.00 33.94 107 THR A C 1
ATOM 883 O O . THR A 1 107 ? 42.473 3.749 6.873 1.00 33.94 107 THR A O 1
ATOM 886 N N . THR A 1 108 ? 41.229 5.547 6.369 1.00 27.80 108 THR A N 1
ATOM 887 C CA . THR A 1 108 ? 39.810 5.096 6.489 1.00 27.80 108 THR A CA 1
ATOM 888 C C . THR A 1 108 ? 38.891 6.298 6.770 1.00 27.80 108 THR A C 1
ATOM 890 O O . THR A 1 108 ? 39.164 7.087 7.665 1.00 27.80 108 THR A O 1
ATOM 893 N N . VAL A 1 109 ? 37.794 6.454 6.016 1.00 32.09 109 VAL A N 1
ATOM 894 C CA . VAL A 1 109 ? 36.792 7.524 6.208 1.00 32.09 109 VAL A CA 1
ATOM 895 C C . VAL A 1 109 ? 35.448 6.880 6.550 1.00 32.09 109 VAL A C 1
ATOM 897 O O . VAL A 1 109 ? 34.830 6.287 5.672 1.00 32.09 109 VAL A O 1
ATOM 900 N N . ALA A 1 110 ? 35.024 6.980 7.815 1.00 34.28 110 ALA A N 1
ATOM 901 C CA . ALA A 1 110 ? 33.630 6.874 8.278 1.00 34.28 110 ALA A CA 1
ATOM 902 C C . ALA A 1 110 ? 33.555 7.135 9.799 1.00 34.28 110 ALA A C 1
ATOM 904 O O . ALA A 1 110 ? 33.361 6.215 10.595 1.00 34.28 110 ALA A O 1
ATOM 905 N N . SER A 1 111 ? 33.719 8.386 10.233 1.00 36.00 111 SER A N 1
ATOM 906 C CA . SER A 1 111 ? 33.544 8.749 11.647 1.00 36.00 111 SER A CA 1
ATOM 907 C C . SER A 1 111 ? 33.265 10.241 11.819 1.00 36.00 111 SER A C 1
ATOM 909 O O . SER A 1 111 ? 34.176 11.028 12.025 1.00 36.00 111 SER A O 1
ATOM 911 N N . SER A 1 112 ? 31.993 10.638 11.760 1.00 34.00 112 SER A N 1
ATOM 912 C CA . SER A 1 112 ? 31.550 11.865 12.452 1.00 34.00 112 SER A CA 1
ATOM 913 C C . SER A 1 112 ? 30.089 11.834 12.936 1.00 34.00 112 SER A C 1
ATOM 915 O O . SER A 1 112 ? 29.634 12.786 13.553 1.00 34.00 112 SER A O 1
ATOM 917 N N . VAL A 1 113 ? 29.360 10.723 12.751 1.00 36.91 113 VAL A N 1
ATOM 918 C CA . VAL A 1 113 ? 28.026 10.496 13.360 1.00 36.91 113 VAL A CA 1
ATOM 919 C C . VAL A 1 113 ? 28.112 9.546 14.574 1.00 36.91 113 VAL A C 1
ATOM 921 O O . VAL A 1 113 ? 27.139 9.314 15.282 1.00 36.91 113 VAL A O 1
ATOM 924 N N . ARG A 1 114 ? 29.297 8.994 14.876 1.00 36.75 114 ARG A N 1
ATOM 925 C CA . ARG A 1 114 ? 29.486 7.980 15.932 1.00 36.75 114 ARG A CA 1
ATOM 926 C C . ARG A 1 114 ? 29.760 8.567 17.329 1.00 36.75 114 ARG A C 1
ATOM 928 O O . ARG A 1 114 ? 29.518 7.879 18.322 1.00 36.75 114 ARG A O 1
ATOM 935 N N . GLU A 1 115 ? 30.233 9.811 17.430 1.00 36.09 115 GLU A N 1
ATOM 936 C CA . GLU A 1 115 ? 30.754 10.372 18.693 1.00 36.09 115 GLU A CA 1
ATOM 937 C C . GLU A 1 115 ? 29.762 11.228 19.495 1.00 36.09 115 GLU A C 1
ATOM 939 O O . GLU A 1 115 ? 29.835 11.240 20.725 1.00 36.09 115 GLU A O 1
ATOM 944 N N . ASP A 1 116 ? 28.765 11.844 18.853 1.00 36.34 116 ASP A N 1
ATOM 945 C CA . ASP A 1 116 ? 27.741 12.613 19.581 1.00 36.34 116 ASP A CA 1
ATOM 946 C C . ASP A 1 116 ? 26.602 11.728 20.120 1.00 36.34 116 ASP A C 1
ATOM 948 O O . ASP A 1 116 ? 26.016 12.015 21.164 1.00 36.34 116 ASP A O 1
ATOM 952 N N . PHE A 1 117 ? 26.354 10.568 19.501 1.00 39.31 117 PHE A N 1
ATOM 953 C CA . PHE A 1 117 ? 25.316 9.621 19.936 1.00 39.31 117 PHE A CA 1
ATOM 954 C C . PHE A 1 117 ? 25.815 8.515 20.876 1.00 39.31 117 PHE A C 1
ATOM 956 O O . PHE A 1 117 ? 25.005 7.847 21.516 1.00 39.31 117 PHE A O 1
ATOM 963 N N . SER A 1 118 ? 27.132 8.344 21.029 1.00 37.88 118 SER A N 1
ATOM 964 C CA . SER A 1 118 ? 27.714 7.461 22.055 1.00 37.88 118 SER A CA 1
ATOM 965 C C . SER A 1 118 ? 27.685 8.081 23.460 1.00 37.88 118 SER A C 1
ATOM 967 O O . SER A 1 118 ? 27.886 7.371 24.443 1.00 37.88 118 SER A O 1
ATOM 969 N N . LYS A 1 119 ? 27.369 9.380 23.579 1.00 37.66 119 LYS A N 1
ATOM 970 C CA . LYS A 1 119 ? 27.251 10.099 24.861 1.00 37.66 119 LYS A CA 1
ATOM 971 C C . LYS A 1 119 ? 25.825 10.187 25.416 1.00 37.66 119 LYS A C 1
ATOM 973 O O . LYS A 1 119 ? 25.659 10.634 26.551 1.00 37.66 119 LYS A O 1
ATOM 978 N N . MET A 1 120 ? 24.801 9.725 24.689 1.00 35.56 120 MET A N 1
ATOM 979 C CA . MET A 1 120 ? 23.445 9.589 25.238 1.00 35.56 120 MET A CA 1
ATOM 980 C C . MET A 1 120 ? 23.353 8.362 26.159 1.00 35.56 120 MET A C 1
ATOM 982 O O . MET A 1 120 ? 22.726 7.359 25.832 1.00 35.56 120 MET A O 1
ATOM 986 N N . ASN A 1 121 ? 23.950 8.462 27.349 1.00 35.41 121 ASN A N 1
ATOM 987 C CA . ASN A 1 121 ? 23.495 7.679 28.494 1.00 35.41 121 ASN A CA 1
ATOM 988 C C . ASN A 1 121 ? 22.122 8.234 28.886 1.00 35.41 121 ASN A C 1
ATOM 990 O O . ASN A 1 121 ? 22.017 9.289 29.520 1.00 35.41 121 ASN A O 1
ATOM 994 N N . LEU A 1 122 ? 21.064 7.558 28.444 1.00 39.38 122 LEU A N 1
ATOM 995 C CA . LEU A 1 122 ? 19.695 7.786 28.891 1.00 39.38 122 LEU A CA 1
ATOM 996 C C . LEU A 1 122 ? 19.626 7.475 30.390 1.00 39.38 122 LEU A C 1
ATOM 998 O O . LEU A 1 122 ? 19.260 6.373 30.762 1.00 39.38 122 LEU A O 1
ATOM 1002 N N . LYS A 1 123 ? 19.952 8.448 31.254 1.00 35.59 123 LYS A N 1
ATOM 1003 C CA . LYS A 1 123 ? 19.686 8.346 32.694 1.00 35.59 123 LYS A CA 1
ATOM 1004 C C . LYS A 1 123 ? 18.175 8.275 32.905 1.00 35.59 123 LYS A C 1
ATOM 1006 O O . LYS A 1 123 ? 17.503 9.302 33.019 1.00 35.59 123 LYS A O 1
ATOM 1011 N N . CYS A 1 124 ? 17.643 7.061 32.917 1.00 36.12 124 CYS A N 1
ATOM 1012 C CA . CYS A 1 124 ? 16.297 6.786 33.378 1.00 36.12 124 CYS A CA 1
ATOM 1013 C C . CYS A 1 124 ? 16.343 6.731 34.911 1.00 36.12 124 CYS A C 1
ATOM 1015 O O . CYS A 1 124 ? 17.294 6.204 35.482 1.00 36.12 124 CYS A O 1
ATOM 1017 N N . GLY A 1 125 ? 15.375 7.373 35.571 1.00 36.19 125 GLY A N 1
ATOM 1018 C CA . GLY A 1 125 ? 15.389 7.610 37.016 1.00 36.19 125 GLY A CA 1
ATOM 1019 C C . GLY A 1 125 ? 15.723 6.361 37.834 1.00 36.19 125 GLY A C 1
ATOM 1020 O O . GLY A 1 125 ? 15.202 5.279 37.580 1.00 36.19 125 GLY A O 1
ATOM 1021 N N . GLU A 1 126 ? 16.610 6.545 38.809 1.00 40.59 126 GLU A N 1
ATOM 1022 C CA . GLU A 1 126 ? 17.075 5.521 39.737 1.00 40.59 126 GLU A CA 1
ATOM 1023 C C . GLU A 1 126 ? 15.895 4.916 40.506 1.00 40.59 126 GLU A C 1
ATOM 1025 O O . GLU A 1 126 ? 15.333 5.580 41.373 1.00 40.59 126 GLU A O 1
ATOM 1030 N N . GLN A 1 127 ? 15.542 3.661 40.212 1.00 38.34 127 GLN A N 1
ATOM 1031 C CA . GLN A 1 127 ? 15.265 2.638 41.224 1.00 38.34 127 GLN A CA 1
ATOM 1032 C C . GLN A 1 127 ? 15.053 1.239 40.610 1.00 38.34 127 GLN A C 1
ATOM 1034 O O . GLN A 1 127 ? 14.317 1.059 39.648 1.00 38.34 127 GLN A O 1
ATOM 1039 N N . GLU A 1 128 ? 15.703 0.274 41.270 1.00 42.03 128 GLU A N 1
ATOM 1040 C CA . GLU A 1 128 ? 15.519 -1.187 41.257 1.00 42.03 128 GLU A CA 1
ATOM 1041 C C . GLU A 1 128 ? 16.161 -2.048 40.140 1.00 42.03 128 GLU A C 1
ATOM 1043 O O . GLU A 1 128 ? 15.662 -2.223 39.036 1.00 42.03 128 GLU A O 1
ATOM 1048 N N . GLN A 1 129 ? 17.271 -2.680 40.558 1.00 41.22 129 GLN A N 1
ATOM 1049 C CA . GLN A 1 129 ? 17.816 -3.991 40.168 1.00 41.22 129 GLN A CA 1
ATOM 1050 C C . GLN A 1 129 ? 18.203 -4.246 38.695 1.00 41.22 129 GLN A C 1
ATOM 1052 O O . GLN A 1 129 ? 17.467 -4.817 37.902 1.00 41.22 129 GLN A O 1
ATOM 1057 N N . GLY A 1 130 ? 19.491 -4.018 38.413 1.00 42.41 130 GLY A N 1
ATOM 1058 C CA . GLY A 1 130 ? 20.358 -5.028 37.784 1.00 42.41 130 GLY A CA 1
ATOM 1059 C C . GLY A 1 130 ? 20.279 -5.253 36.271 1.00 42.41 130 GLY A C 1
ATOM 1060 O O . GLY A 1 130 ? 21.069 -6.046 35.762 1.00 42.41 130 GLY A O 1
ATOM 1061 N N . GLU A 1 131 ? 19.408 -4.574 35.527 1.00 53.00 131 GLU A N 1
ATOM 1062 C CA . GLU A 1 131 ? 19.466 -4.596 34.061 1.00 53.00 131 GLU A CA 1
ATOM 1063 C C . GLU A 1 131 ? 20.449 -3.529 33.563 1.00 53.00 131 GLU A C 1
ATOM 1065 O O . GLU A 1 131 ? 20.209 -2.330 33.676 1.00 53.00 131 GLU A O 1
ATOM 1070 N N . LYS A 1 132 ? 21.586 -3.974 33.019 1.00 63.50 132 LYS A N 1
ATOM 1071 C CA . LYS A 1 132 ? 22.555 -3.112 32.331 1.00 63.50 132 LYS A CA 1
ATOM 1072 C C . LYS A 1 132 ? 21.815 -2.349 31.221 1.00 63.50 132 LYS A C 1
ATOM 1074 O O . LYS A 1 132 ? 21.210 -2.993 30.362 1.00 63.50 132 LYS A O 1
ATOM 1079 N N . GLU A 1 133 ? 21.834 -1.012 31.250 1.00 61.75 133 GLU A N 1
ATOM 1080 C CA . GLU A 1 133 ? 21.260 -0.179 30.184 1.00 61.75 133 GLU A CA 1
ATOM 1081 C C . GLU A 1 133 ? 21.848 -0.632 28.839 1.00 61.75 133 GLU A C 1
ATOM 1083 O O . GLU A 1 133 ? 23.062 -0.573 28.632 1.00 61.75 133 GLU A O 1
ATOM 1088 N N . LEU A 1 134 ? 21.001 -1.163 27.951 1.00 69.38 134 LEU A N 1
ATOM 1089 C CA . LEU A 1 134 ? 21.431 -1.523 26.602 1.00 69.38 134 LEU A CA 1
ATOM 1090 C C . LEU A 1 134 ? 21.626 -0.242 25.797 1.00 69.38 134 LEU A C 1
ATOM 1092 O O . LEU A 1 134 ? 20.741 0.617 25.773 1.00 69.38 134 LEU A O 1
ATOM 1096 N N . GLY A 1 135 ? 22.754 -0.148 25.096 1.00 86.94 135 GLY A N 1
ATOM 1097 C CA . GLY A 1 135 ? 22.983 0.948 24.167 1.00 86.94 135 GLY A CA 1
ATOM 1098 C C . GLY A 1 135 ? 21.992 0.891 23.003 1.00 86.94 135 GLY A C 1
ATOM 1099 O O . GLY A 1 135 ? 21.455 -0.167 22.668 1.00 86.94 135 GLY A O 1
ATOM 1100 N N . ILE A 1 136 ? 21.780 2.025 22.327 1.00 85.06 136 ILE A N 1
ATOM 1101 C CA . ILE A 1 136 ? 20.931 2.078 21.126 1.00 85.06 136 ILE A CA 1
ATOM 1102 C C . ILE A 1 136 ? 21.376 1.062 20.066 1.00 85.06 136 ILE A C 1
ATOM 1104 O O . ILE A 1 136 ? 20.541 0.456 19.408 1.00 85.06 136 ILE A O 1
ATOM 1108 N N . GLN A 1 137 ? 22.682 0.814 19.960 1.00 88.88 137 GLN A N 1
ATOM 1109 C CA . GLN A 1 137 ? 23.258 -0.165 19.041 1.00 88.88 137 GLN A CA 1
ATOM 1110 C C . GLN A 1 137 ? 22.813 -1.596 19.364 1.00 88.88 137 GLN A C 1
ATOM 1112 O O . GLN A 1 137 ? 22.452 -2.348 18.462 1.00 88.88 137 GLN A O 1
ATOM 1117 N N . ASP A 1 138 ? 22.737 -1.954 20.648 1.00 90.38 138 ASP A N 1
ATOM 1118 C CA . ASP A 1 138 ? 22.243 -3.268 21.063 1.00 90.38 138 ASP A CA 1
ATOM 1119 C C . ASP A 1 138 ? 20.741 -3.408 20.773 1.00 90.38 138 ASP A C 1
ATOM 1121 O O . ASP A 1 138 ? 20.265 -4.484 20.401 1.00 90.38 138 ASP A O 1
ATOM 1125 N N . LEU A 1 139 ? 19.979 -2.316 20.914 1.00 89.56 139 LEU A N 1
ATOM 1126 C CA . LEU A 1 139 ? 18.558 -2.280 20.561 1.00 89.56 139 LEU A CA 1
ATOM 1127 C C . LEU A 1 139 ? 18.344 -2.395 19.050 1.00 89.56 139 LEU A C 1
ATOM 1129 O O . LEU A 1 139 ? 17.454 -3.134 18.639 1.00 89.56 139 LEU A O 1
ATOM 1133 N N . VAL A 1 140 ? 19.164 -1.730 18.233 1.00 90.62 140 VAL A N 1
ATOM 1134 C CA . VAL A 1 140 ? 19.130 -1.855 16.769 1.00 90.62 140 VAL A CA 1
ATOM 1135 C C . VAL A 1 140 ? 19.472 -3.282 16.355 1.00 90.62 140 VAL A C 1
ATOM 1137 O O . VAL A 1 140 ? 18.707 -3.881 15.610 1.00 90.62 140 VAL A O 1
ATOM 1140 N N . ALA A 1 141 ? 20.537 -3.876 16.899 1.00 91.12 141 ALA A N 1
ATOM 1141 C CA . ALA A 1 141 ? 20.894 -5.268 16.619 1.00 91.12 141 ALA A CA 1
ATOM 1142 C C . ALA A 1 141 ? 19.779 -6.243 17.042 1.00 91.12 141 ALA A C 1
ATOM 1144 O O . ALA A 1 141 ? 19.449 -7.188 16.322 1.00 91.12 141 ALA A O 1
ATOM 1145 N N . THR A 1 142 ? 19.144 -5.986 18.192 1.00 91.56 142 THR A N 1
ATOM 1146 C CA . THR A 1 142 ? 17.979 -6.754 18.654 1.00 91.56 142 THR A CA 1
ATOM 1147 C C . THR A 1 142 ? 16.806 -6.609 17.686 1.00 91.56 142 THR A C 1
ATOM 1149 O O . THR A 1 142 ? 16.199 -7.610 17.314 1.00 91.56 142 THR A O 1
ATOM 1152 N N . ALA A 1 143 ? 16.502 -5.386 17.248 1.00 91.38 143 ALA A N 1
ATOM 1153 C CA . ALA A 1 143 ? 15.432 -5.112 16.301 1.00 91.38 143 ALA A CA 1
ATOM 1154 C C . ALA A 1 143 ? 15.700 -5.779 14.950 1.00 91.38 143 ALA A C 1
ATOM 1156 O O . ALA A 1 143 ? 14.835 -6.489 14.460 1.00 91.38 143 ALA A O 1
ATOM 1157 N N . GLN A 1 144 ? 16.906 -5.645 14.394 1.00 91.81 144 GLN A N 1
ATOM 1158 C CA . GLN A 1 144 ? 17.306 -6.311 13.153 1.00 91.81 144 GLN A CA 1
ATOM 1159 C C . GLN A 1 144 ? 17.130 -7.828 13.251 1.00 91.81 144 GLN A C 1
ATOM 1161 O O . GLN A 1 144 ? 16.577 -8.441 12.342 1.00 91.81 144 GLN A O 1
ATOM 1166 N N . LYS A 1 145 ? 17.524 -8.432 14.378 1.00 90.75 145 LYS A N 1
ATOM 1167 C CA . LYS A 1 145 ? 17.332 -9.865 14.620 1.00 90.75 145 LYS A CA 1
ATOM 1168 C C . LYS A 1 145 ? 15.851 -10.252 14.679 1.00 90.75 145 LYS A C 1
ATOM 1170 O O . LYS A 1 145 ? 15.469 -11.238 14.057 1.00 90.75 145 LYS A O 1
ATOM 1175 N N . LEU A 1 146 ? 15.030 -9.502 15.418 1.00 89.94 146 LEU A N 1
ATOM 1176 C CA . LEU A 1 146 ? 13.589 -9.764 15.544 1.00 89.94 146 LEU A CA 1
ATOM 1177 C C . LEU A 1 146 ? 12.850 -9.573 14.215 1.00 89.94 146 LEU A C 1
ATOM 1179 O O . LEU A 1 146 ? 11.945 -10.336 13.897 1.00 89.94 146 LEU A O 1
ATOM 1183 N N . LEU A 1 147 ? 13.283 -8.593 13.427 1.00 88.06 147 LEU A N 1
ATOM 1184 C CA . LEU A 1 147 ? 12.736 -8.237 12.123 1.00 88.06 147 LEU A CA 1
ATOM 1185 C C . LEU A 1 147 ? 13.341 -9.057 10.971 1.00 88.06 147 LEU A C 1
ATOM 1187 O O . LEU A 1 147 ? 12.999 -8.822 9.816 1.00 88.06 147 LEU A O 1
ATOM 1191 N N . GLY A 1 148 ? 14.228 -10.017 11.258 1.00 86.81 148 GLY A N 1
ATOM 1192 C CA . GLY A 1 148 ? 14.850 -10.873 10.243 1.00 86.81 148 GLY A CA 1
ATOM 1193 C C . GLY A 1 148 ? 15.691 -10.110 9.212 1.00 86.81 148 GLY A C 1
ATOM 1194 O O . GLY A 1 148 ? 15.852 -10.573 8.084 1.00 86.81 148 GLY A O 1
ATOM 1195 N N . MET A 1 149 ? 16.208 -8.932 9.568 1.00 83.94 149 MET A N 1
ATOM 1196 C CA . MET A 1 149 ? 17.045 -8.124 8.687 1.00 83.94 149 MET A CA 1
ATOM 1197 C C . MET A 1 149 ? 18.460 -8.706 8.642 1.00 83.94 149 MET A C 1
ATOM 1199 O O . MET A 1 149 ? 19.212 -8.631 9.613 1.00 83.94 149 MET A O 1
ATOM 1203 N N . HIS A 1 150 ? 18.830 -9.273 7.496 1.00 78.75 150 HIS A N 1
ATOM 1204 C CA . HIS A 1 150 ? 20.199 -9.699 7.206 1.00 78.75 150 HIS A CA 1
ATOM 1205 C C . HIS A 1 150 ? 20.994 -8.553 6.566 1.00 78.75 150 HIS A C 1
ATOM 1207 O O . HIS A 1 150 ? 20.442 -7.804 5.762 1.00 78.75 150 HIS A O 1
ATOM 1213 N N . GLU A 1 151 ? 22.294 -8.448 6.869 1.00 67.44 151 GLU A N 1
ATOM 1214 C CA . GLU A 1 151 ? 23.172 -7.356 6.402 1.00 67.44 151 GLU A CA 1
ATOM 1215 C C . GLU A 1 151 ? 23.140 -7.143 4.878 1.00 67.44 151 GLU A C 1
ATOM 1217 O O . GLU A 1 151 ? 23.199 -6.016 4.399 1.00 67.44 151 GLU A O 1
ATOM 1222 N N . THR A 1 152 ? 22.963 -8.210 4.099 1.00 59.47 152 THR A N 1
ATOM 1223 C CA . THR A 1 152 ? 22.942 -8.164 2.628 1.00 59.47 152 THR A CA 1
ATOM 1224 C C . THR A 1 152 ? 21.617 -7.693 2.022 1.00 59.47 152 THR A C 1
ATOM 1226 O O . THR A 1 152 ? 21.546 -7.484 0.814 1.00 59.47 152 THR A O 1
ATOM 1229 N N . LYS A 1 153 ? 20.562 -7.533 2.832 1.00 66.81 153 LYS A N 1
ATOM 1230 C CA . LYS A 1 153 ? 19.184 -7.252 2.385 1.00 66.81 153 LYS A CA 1
ATOM 1231 C C . LYS A 1 153 ? 18.551 -6.055 3.084 1.00 66.81 153 LYS A C 1
ATOM 1233 O O . LYS A 1 153 ? 17.341 -5.870 3.047 1.00 66.81 153 LYS A O 1
ATOM 1238 N N . ILE A 1 154 ? 19.370 -5.217 3.707 1.00 60.62 154 ILE A N 1
ATOM 1239 C CA . ILE A 1 154 ? 18.917 -4.083 4.512 1.00 60.62 154 ILE A CA 1
ATOM 1240 C C . ILE A 1 154 ? 18.012 -3.118 3.715 1.00 60.62 154 ILE A C 1
ATOM 1242 O O . ILE A 1 154 ? 17.088 -2.540 4.283 1.00 60.62 154 ILE A O 1
ATOM 1246 N N . MET A 1 155 ? 18.217 -2.969 2.400 1.00 68.38 155 MET A N 1
ATOM 1247 C CA . MET A 1 155 ? 17.365 -2.107 1.571 1.00 68.38 155 MET A CA 1
ATOM 1248 C C . MET A 1 155 ? 15.958 -2.671 1.321 1.00 68.38 155 MET A C 1
ATOM 1250 O O . MET A 1 155 ? 15.063 -1.889 1.011 1.00 68.38 155 MET A O 1
ATOM 1254 N N . GLU A 1 156 ? 15.737 -3.975 1.516 1.00 82.56 156 GLU A N 1
ATOM 1255 C CA . GLU A 1 156 ? 14.466 -4.681 1.283 1.00 82.56 156 GLU A CA 1
ATOM 1256 C C . GLU A 1 156 ? 13.467 -4.523 2.450 1.00 82.56 156 GLU A C 1
ATOM 1258 O O . GLU A 1 156 ? 12.570 -5.351 2.597 1.00 82.56 156 GLU A O 1
ATOM 1263 N N . PHE A 1 157 ? 13.612 -3.494 3.295 1.00 87.50 157 PHE A N 1
ATOM 1264 C CA . PHE A 1 157 ? 12.790 -3.301 4.493 1.00 87.50 157 PHE A CA 1
ATOM 1265 C C . PHE A 1 157 ? 12.128 -1.918 4.550 1.00 87.50 157 PHE A C 1
ATOM 1267 O O . PHE A 1 157 ? 12.773 -0.894 4.317 1.00 87.50 157 PHE A O 1
ATOM 1274 N N . ASP A 1 158 ? 10.841 -1.889 4.887 1.00 90.06 158 ASP A N 1
ATOM 1275 C CA . ASP A 1 158 ? 10.026 -0.689 5.078 1.00 90.06 158 ASP A CA 1
ATOM 1276 C C . ASP A 1 158 ? 10.121 -0.205 6.536 1.00 90.06 158 ASP A C 1
ATOM 1278 O O . ASP A 1 158 ? 9.285 -0.508 7.392 1.00 90.06 158 ASP A O 1
ATOM 1282 N N . SER A 1 159 ? 11.179 0.554 6.833 1.00 91.44 159 SER A N 1
ATOM 1283 C CA . SER A 1 159 ? 11.406 1.141 8.162 1.00 91.44 159 SER A CA 1
ATOM 1284 C C . SER A 1 159 ? 10.308 2.126 8.583 1.00 91.44 159 SER A C 1
ATOM 1286 O O . SER A 1 159 ? 10.061 2.290 9.780 1.00 91.44 159 SER A O 1
ATOM 1288 N N . LEU A 1 160 ? 9.615 2.760 7.632 1.00 90.06 160 LEU A N 1
ATOM 1289 C CA . LEU A 1 160 ? 8.492 3.645 7.931 1.00 90.06 160 LEU A CA 1
ATOM 1290 C C . LEU A 1 160 ? 7.326 2.849 8.531 1.00 90.06 160 LEU A C 1
ATOM 1292 O O . LEU A 1 160 ? 6.800 3.218 9.586 1.00 90.06 160 LEU A O 1
ATOM 1296 N N . ALA A 1 161 ? 6.983 1.716 7.914 1.00 88.12 161 ALA A N 1
ATOM 1297 C CA . ALA A 1 161 ? 5.966 0.804 8.425 1.00 88.12 161 ALA A CA 1
ATOM 1298 C C . ALA A 1 161 ? 6.312 0.263 9.821 1.00 88.12 161 ALA A C 1
ATOM 1300 O O . ALA A 1 161 ? 5.423 0.150 10.668 1.00 88.12 161 ALA A O 1
ATOM 1301 N N . VAL A 1 162 ? 7.596 0.007 10.105 1.00 91.88 162 VAL A N 1
ATOM 1302 C CA . VAL A 1 162 ? 8.052 -0.339 11.465 1.00 91.88 162 VAL A CA 1
ATOM 1303 C C . VAL A 1 162 ? 7.725 0.784 12.440 1.00 91.88 162 VAL A C 1
ATOM 1305 O O . VAL A 1 162 ? 7.137 0.530 13.487 1.00 91.88 162 VAL A O 1
ATOM 1308 N N . GLY A 1 163 ? 8.057 2.033 12.103 1.00 92.62 163 GLY A N 1
ATOM 1309 C CA . GLY A 1 163 ? 7.760 3.183 12.958 1.00 92.62 163 GLY A CA 1
ATOM 1310 C C . GLY A 1 163 ? 6.275 3.281 13.298 1.00 92.62 163 GLY A C 1
ATOM 1311 O O . GLY A 1 163 ? 5.911 3.464 14.463 1.00 92.62 163 GLY A O 1
ATOM 1312 N N . MET A 1 164 ? 5.414 3.068 12.303 1.00 89.38 164 MET A N 1
ATOM 1313 C CA . MET A 1 164 ? 3.964 3.036 12.495 1.00 89.38 164 MET A CA 1
ATOM 1314 C C . MET A 1 164 ? 3.504 1.863 13.370 1.00 89.38 164 MET A C 1
ATOM 1316 O O . MET A 1 164 ? 2.651 2.061 14.236 1.00 89.38 164 MET A O 1
ATOM 1320 N N . ALA A 1 165 ? 4.078 0.667 13.201 1.00 88.75 165 ALA A N 1
ATOM 1321 C CA . ALA A 1 165 ? 3.796 -0.501 14.044 1.00 88.75 165 ALA A CA 1
ATOM 1322 C C . ALA A 1 165 ? 4.212 -0.286 15.507 1.00 88.75 165 ALA A C 1
ATOM 1324 O O . ALA A 1 165 ? 3.525 -0.710 16.438 1.00 88.75 165 ALA A O 1
ATOM 1325 N N . LEU A 1 166 ? 5.289 0.470 15.733 1.00 91.38 166 LEU A N 1
ATOM 1326 C CA . LEU A 1 166 ? 5.694 0.899 17.070 1.00 91.38 166 LEU A CA 1
ATOM 1327 C C . LEU A 1 166 ? 4.730 1.943 17.670 1.00 91.38 166 LEU A C 1
ATOM 1329 O O . LEU A 1 166 ? 4.708 2.146 18.885 1.00 91.38 166 LEU A O 1
ATOM 1333 N N . GLY A 1 167 ? 3.864 2.555 16.862 1.00 89.50 167 GLY A N 1
ATOM 1334 C CA . GLY A 1 167 ? 2.895 3.567 17.282 1.00 89.50 167 GLY A CA 1
ATOM 1335 C C . GLY A 1 167 ? 3.381 5.006 17.103 1.00 89.50 167 GLY A C 1
ATOM 1336 O O . GLY A 1 167 ? 2.804 5.916 17.700 1.00 89.50 167 GLY A O 1
ATOM 1337 N N . LEU A 1 168 ? 4.430 5.237 16.305 1.00 90.38 168 LEU A N 1
ATOM 1338 C CA . LEU A 1 168 ? 4.729 6.581 15.812 1.00 90.38 168 LEU A CA 1
ATOM 1339 C C . LEU A 1 168 ? 3.641 7.012 14.824 1.00 90.38 168 LEU A C 1
ATOM 1341 O O . LEU A 1 168 ? 3.103 6.200 14.070 1.00 90.38 168 LEU A O 1
ATOM 1345 N N . SER A 1 169 ? 3.330 8.309 14.801 1.00 86.50 169 SER A N 1
ATOM 1346 C CA . SER A 1 169 ? 2.503 8.847 13.721 1.00 86.50 169 SER A CA 1
ATOM 1347 C C . SER A 1 169 ? 3.261 8.746 12.397 1.00 86.50 169 SER A C 1
ATOM 1349 O O . SER A 1 169 ? 4.490 8.858 12.386 1.00 86.50 169 SER A O 1
ATOM 1351 N N . HIS A 1 170 ? 2.543 8.589 11.282 1.00 85.56 170 HIS A N 1
ATOM 1352 C CA . HIS A 1 170 ? 3.166 8.562 9.956 1.00 85.56 170 HIS A CA 1
ATOM 1353 C C . HIS A 1 170 ? 4.057 9.791 9.735 1.00 85.56 170 HIS A C 1
ATOM 1355 O O . HIS A 1 170 ? 5.197 9.660 9.299 1.00 85.56 170 HIS A O 1
ATOM 1361 N N . LYS A 1 171 ? 3.565 10.979 10.110 1.00 86.69 171 LYS A N 1
ATOM 1362 C CA . LYS A 1 171 ? 4.314 12.237 10.028 1.00 86.69 171 LYS A CA 1
ATOM 1363 C C . LYS A 1 171 ? 5.628 12.169 10.808 1.00 86.69 171 LYS A C 1
ATOM 1365 O O . LYS A 1 171 ? 6.679 12.409 10.238 1.00 86.69 171 LYS A O 1
ATOM 1370 N N . THR A 1 172 ? 5.577 11.775 12.080 1.00 90.12 172 THR A N 1
ATOM 1371 C CA . THR A 1 172 ? 6.771 11.670 12.937 1.00 90.12 172 THR A CA 1
ATOM 1372 C C . THR A 1 172 ? 7.787 10.669 12.391 1.00 90.12 172 THR A C 1
ATOM 1374 O O . THR A 1 172 ? 8.987 10.916 12.443 1.00 90.12 172 THR A O 1
ATOM 1377 N N . ALA A 1 173 ? 7.318 9.533 11.876 1.00 90.75 173 ALA A N 1
ATOM 1378 C CA . ALA A 1 173 ? 8.195 8.532 11.289 1.00 90.75 173 ALA A CA 1
ATOM 1379 C C . ALA A 1 173 ? 8.806 9.018 9.960 1.00 90.75 173 ALA A C 1
ATOM 1381 O O . ALA A 1 173 ? 9.976 8.764 9.711 1.00 90.75 173 ALA A O 1
ATOM 1382 N N . THR A 1 174 ? 8.058 9.773 9.150 1.00 87.75 174 THR A N 1
ATOM 1383 C CA . THR A 1 174 ? 8.564 10.375 7.901 1.00 87.75 174 THR A CA 1
ATOM 1384 C C . THR A 1 174 ? 9.623 11.435 8.195 1.00 87.75 174 THR A C 1
ATOM 1386 O O . THR A 1 174 ? 10.732 11.329 7.681 1.00 87.75 174 THR A O 1
ATOM 1389 N N . GLU A 1 175 ? 9.333 12.367 9.110 1.00 87.94 175 GLU A N 1
ATOM 1390 C CA . GLU A 1 175 ? 10.275 13.402 9.566 1.00 87.94 175 GLU A CA 1
ATOM 1391 C C . GLU A 1 175 ? 11.585 12.780 10.077 1.00 87.94 175 GLU A C 1
ATOM 1393 O O . GLU A 1 175 ? 12.666 13.282 9.788 1.00 87.94 175 GLU A O 1
ATOM 1398 N N . ALA A 1 176 ? 11.517 11.653 10.798 1.00 91.19 176 ALA A N 1
ATOM 1399 C CA . ALA A 1 176 ? 12.711 10.945 11.259 1.00 91.19 176 ALA A CA 1
ATOM 1400 C C . ALA A 1 176 ? 13.584 10.442 10.097 1.00 91.19 176 ALA A C 1
ATOM 1402 O O . ALA A 1 176 ? 14.810 10.528 10.165 1.00 91.19 176 ALA A O 1
ATOM 1403 N N . LEU A 1 177 ? 12.967 9.932 9.030 1.00 89.75 177 LEU A N 1
ATOM 1404 C CA . LEU A 1 177 ? 13.685 9.401 7.873 1.00 89.75 177 LEU A CA 1
ATOM 1405 C C . LEU A 1 177 ? 14.226 10.509 6.958 1.00 89.75 177 LEU A C 1
ATOM 1407 O O . LEU A 1 177 ? 15.296 10.334 6.385 1.00 89.75 177 LEU A O 1
ATOM 1411 N N . GLU A 1 178 ? 13.530 11.643 6.847 1.00 83.69 178 GLU A N 1
ATOM 1412 C CA . GLU A 1 178 ? 13.949 12.808 6.044 1.00 83.69 178 GLU A CA 1
ATOM 1413 C C . GLU A 1 178 ? 15.251 13.455 6.549 1.00 83.69 178 GLU A C 1
ATOM 1415 O O . GLU A 1 178 ? 15.941 14.136 5.795 1.00 83.69 178 GLU A O 1
ATOM 1420 N N . THR A 1 179 ? 15.628 13.228 7.813 1.00 80.44 179 THR A N 1
ATOM 1421 C CA . THR A 1 179 ? 16.893 13.743 8.372 1.00 80.44 179 THR A CA 1
ATOM 1422 C C . THR A 1 179 ? 18.144 12.991 7.908 1.00 80.44 179 THR A C 1
ATOM 1424 O O . THR A 1 179 ? 19.258 13.403 8.237 1.00 80.44 179 THR A O 1
ATOM 1427 N N . LEU A 1 180 ? 17.985 11.888 7.172 1.00 83.50 180 LEU A N 1
ATOM 1428 C CA . LEU A 1 180 ? 19.083 11.001 6.805 1.00 83.50 180 LEU A CA 1
ATOM 1429 C C . LEU A 1 180 ? 19.704 11.362 5.454 1.00 83.50 180 LEU A C 1
ATOM 1431 O O . LEU A 1 180 ? 19.018 11.602 4.467 1.00 83.50 180 LEU A O 1
ATOM 1435 N N . ASP A 1 181 ? 21.034 11.287 5.398 1.00 72.81 181 ASP A N 1
ATOM 1436 C CA . ASP A 1 181 ? 21.824 11.521 4.180 1.00 72.81 181 ASP A CA 1
ATOM 1437 C C . ASP A 1 181 ? 21.796 10.360 3.184 1.00 72.81 181 ASP A C 1
ATOM 1439 O O . ASP A 1 181 ? 22.246 10.474 2.043 1.00 72.81 181 ASP A O 1
ATOM 1443 N N . ASN A 1 182 ? 21.313 9.204 3.623 1.00 79.88 182 ASN A N 1
ATOM 1444 C CA . ASN A 1 182 ? 21.197 8.020 2.799 1.00 79.88 182 ASN A CA 1
ATOM 1445 C C . ASN A 1 182 ? 19.943 7.232 3.174 1.00 79.88 182 ASN A C 1
ATOM 1447 O O . ASN A 1 182 ? 19.315 7.424 4.213 1.00 79.88 182 ASN A O 1
ATOM 1451 N N . TRP A 1 183 ? 19.585 6.317 2.288 1.00 82.81 183 TRP A N 1
ATOM 1452 C CA . TRP A 1 183 ? 18.393 5.488 2.385 1.00 82.81 183 TRP A CA 1
ATOM 1453 C C . TRP A 1 183 ? 18.720 4.049 2.793 1.00 82.81 183 TRP A C 1
ATOM 1455 O O . TRP A 1 183 ? 17.930 3.122 2.577 1.00 82.81 183 TRP A O 1
ATOM 1465 N N . ASP A 1 184 ? 19.886 3.887 3.422 1.00 85.00 184 ASP A N 1
ATOM 1466 C CA . ASP A 1 184 ? 20.315 2.638 4.020 1.00 85.00 184 ASP A CA 1
ATOM 1467 C C . ASP A 1 184 ? 19.327 2.221 5.116 1.00 85.00 184 ASP A C 1
ATOM 1469 O O . ASP A 1 184 ? 19.015 2.975 6.040 1.00 85.00 184 ASP A O 1
ATOM 1473 N N . GLY A 1 185 ? 18.808 1.002 5.003 1.00 85.12 185 GLY A N 1
ATOM 1474 C CA . GLY A 1 185 ? 17.778 0.497 5.906 1.00 85.12 185 GLY A CA 1
ATOM 1475 C C . GLY A 1 185 ? 18.223 0.398 7.370 1.00 85.12 185 GLY A C 1
ATOM 1476 O O . GLY A 1 185 ? 17.370 0.510 8.248 1.00 85.12 185 GLY A O 1
ATOM 1477 N N . HIS A 1 186 ? 19.521 0.247 7.670 1.00 88.81 186 HIS A N 1
ATOM 1478 C CA . HIS A 1 186 ? 20.017 0.200 9.046 1.00 88.81 186 HIS A CA 1
ATOM 1479 C C . HIS A 1 186 ? 19.984 1.594 9.668 1.00 88.81 186 HIS A C 1
ATOM 1481 O O . HIS A 1 186 ? 19.479 1.751 10.782 1.00 88.81 186 HIS A O 1
ATOM 1487 N N . ASN A 1 187 ? 20.432 2.615 8.933 1.00 89.50 187 ASN A N 1
ATOM 1488 C CA . ASN A 1 187 ? 20.324 4.006 9.378 1.00 89.50 187 ASN A CA 1
ATOM 1489 C C . ASN A 1 187 ? 18.860 4.427 9.546 1.00 89.50 187 ASN A C 1
ATOM 1491 O O . ASN A 1 187 ? 18.499 5.037 10.552 1.00 89.50 187 ASN A O 1
ATOM 1495 N N . GLN A 1 188 ? 17.997 4.025 8.612 1.00 91.31 188 GLN A N 1
ATOM 1496 C CA . GLN A 1 188 ? 16.565 4.290 8.703 1.00 91.31 188 GLN A CA 1
ATOM 1497 C C . GLN A 1 188 ? 15.907 3.617 9.907 1.00 91.31 188 GLN A C 1
ATOM 1499 O O . GLN A 1 188 ? 15.177 4.271 10.650 1.00 91.31 188 GLN A O 1
ATOM 1504 N N . LEU A 1 189 ? 16.182 2.331 10.142 1.00 92.62 189 LEU A N 1
ATOM 1505 C CA . LEU A 1 189 ? 15.673 1.641 11.324 1.00 92.62 189 LEU A CA 1
ATOM 1506 C C . LEU A 1 189 ? 16.190 2.311 12.601 1.00 92.62 189 LEU A C 1
ATOM 1508 O O . LEU A 1 189 ? 15.417 2.549 13.525 1.00 92.62 189 LEU A O 1
ATOM 1512 N N . THR A 1 190 ? 17.473 2.670 12.644 1.00 93.06 190 THR A N 1
ATOM 1513 C CA . THR A 1 190 ? 18.073 3.363 13.789 1.00 93.06 190 THR A CA 1
ATOM 1514 C C . THR A 1 190 ? 17.347 4.672 14.094 1.00 93.06 190 THR A C 1
ATOM 1516 O O . THR A 1 190 ? 16.940 4.875 15.240 1.00 93.06 190 THR A O 1
ATOM 1519 N N . ALA A 1 191 ? 17.101 5.512 13.084 1.00 93.81 191 ALA A N 1
ATOM 1520 C CA . ALA A 1 191 ? 16.371 6.771 13.240 1.00 93.81 191 ALA A CA 1
ATOM 1521 C C . ALA A 1 191 ? 14.950 6.557 13.783 1.00 93.81 191 ALA A C 1
ATOM 1523 O O . ALA A 1 191 ? 14.509 7.266 14.691 1.00 93.81 191 ALA A O 1
ATOM 1524 N N . ILE A 1 192 ? 14.247 5.536 13.290 1.00 95.38 192 ILE A N 1
ATOM 1525 C CA . ILE A 1 192 ? 12.899 5.184 13.751 1.00 95.38 192 ILE A CA 1
ATOM 1526 C C . ILE A 1 192 ? 12.906 4.732 15.215 1.00 95.38 192 ILE A C 1
ATOM 1528 O O . ILE A 1 192 ? 12.111 5.223 16.022 1.00 95.38 192 ILE A O 1
ATOM 1532 N N . LEU A 1 193 ? 13.819 3.832 15.588 1.00 95.38 193 LEU A N 1
ATOM 1533 C CA . LEU A 1 193 ? 13.920 3.325 16.958 1.00 95.38 193 LEU A CA 1
ATOM 1534 C C . LEU A 1 193 ? 14.310 4.435 17.938 1.00 95.38 193 LEU A C 1
ATOM 1536 O O . LEU A 1 193 ? 13.725 4.538 19.016 1.00 95.38 193 LEU A O 1
ATOM 1540 N N . GLN A 1 194 ? 15.252 5.299 17.556 1.00 94.00 194 GLN A N 1
ATOM 1541 C CA . GLN A 1 194 ? 15.630 6.475 18.338 1.00 94.00 194 GLN A CA 1
ATOM 1542 C C . GLN A 1 194 ? 14.446 7.423 18.525 1.00 94.00 194 GLN A C 1
ATOM 1544 O O . GLN A 1 194 ? 14.153 7.814 19.653 1.00 94.00 194 GLN A O 1
ATOM 1549 N N . THR A 1 195 ? 13.719 7.734 17.452 1.00 95.62 195 THR A N 1
ATOM 1550 C CA . THR A 1 195 ? 12.531 8.596 17.509 1.00 95.62 195 THR A CA 1
ATOM 1551 C C . THR A 1 195 ? 11.475 8.027 18.458 1.00 95.62 195 THR A C 1
ATOM 1553 O O . THR A 1 195 ? 10.925 8.750 19.293 1.00 95.62 195 THR A O 1
ATOM 1556 N N . PHE A 1 196 ? 11.244 6.712 18.411 1.00 95.06 196 PHE A N 1
ATOM 1557 C CA . PHE A 1 196 ? 10.364 6.032 19.360 1.00 95.06 196 PHE A CA 1
ATOM 1558 C C . PHE A 1 196 ? 10.855 6.139 20.808 1.00 95.06 196 PHE A C 1
ATOM 1560 O O . PHE A 1 196 ? 10.059 6.421 21.706 1.00 95.06 196 PHE A O 1
ATOM 1567 N N . LEU A 1 197 ? 12.145 5.924 21.066 1.00 94.62 197 LEU A N 1
ATOM 1568 C CA . LEU A 1 197 ? 12.711 5.995 22.416 1.00 94.62 197 LEU A CA 1
ATOM 1569 C C . LEU A 1 197 ? 12.674 7.414 22.981 1.00 94.62 197 LEU A C 1
ATOM 1571 O O . LEU A 1 197 ? 12.363 7.585 24.156 1.00 94.62 197 LEU A O 1
ATOM 1575 N N . VAL A 1 198 ? 12.914 8.433 22.155 1.00 93.75 198 VAL A N 1
ATOM 1576 C CA . VAL A 1 198 ? 12.779 9.841 22.554 1.00 93.75 198 VAL A CA 1
ATOM 1577 C C . VAL A 1 198 ? 11.332 10.156 22.939 1.00 93.75 198 VAL A C 1
ATOM 1579 O O . VAL A 1 198 ? 11.093 10.797 23.964 1.00 93.75 198 VAL A O 1
ATOM 1582 N N . ALA A 1 199 ? 10.363 9.672 22.157 1.00 92.44 199 ALA A N 1
ATOM 1583 C CA . ALA A 1 199 ? 8.944 9.913 22.407 1.00 92.44 199 ALA A CA 1
ATOM 1584 C C . ALA A 1 199 ? 8.397 9.135 23.619 1.00 92.44 199 ALA A C 1
ATOM 1586 O O . ALA A 1 199 ? 7.588 9.666 24.380 1.00 92.44 199 ALA A O 1
ATOM 1587 N N . SER A 1 200 ? 8.813 7.879 23.799 1.00 92.25 200 SER A N 1
ATOM 1588 C CA . SER A 1 200 ? 8.263 6.972 24.819 1.00 92.25 200 SER A CA 1
ATOM 1589 C C . SER A 1 200 ? 9.047 6.949 26.128 1.00 92.25 200 SER A C 1
ATOM 1591 O O . SER A 1 200 ? 8.455 6.695 27.173 1.00 92.25 200 SER A O 1
ATOM 1593 N N . LYS A 1 201 ? 10.363 7.188 26.069 1.00 92.00 201 LYS A N 1
ATOM 1594 C CA . LYS A 1 201 ? 11.326 6.979 27.162 1.00 92.00 201 LYS A CA 1
ATOM 1595 C C . LYS A 1 201 ? 11.260 5.573 27.777 1.00 92.00 201 LYS A C 1
ATOM 1597 O O . LYS A 1 201 ? 11.587 5.404 28.946 1.00 92.00 201 LYS A O 1
ATOM 1602 N N . ASP A 1 202 ? 10.840 4.572 26.998 1.00 92.12 202 ASP A N 1
ATOM 1603 C CA . ASP A 1 202 ? 10.604 3.211 27.489 1.00 92.12 202 ASP A CA 1
ATOM 1604 C C . ASP A 1 202 ? 11.192 2.142 26.540 1.00 92.12 202 ASP A C 1
ATOM 1606 O O . ASP A 1 202 ? 10.547 1.720 25.569 1.00 92.12 202 ASP A O 1
ATOM 1610 N N . PRO A 1 203 ? 12.421 1.659 26.811 1.00 90.75 203 PRO A N 1
ATOM 1611 C CA . PRO A 1 203 ? 13.049 0.617 26.004 1.00 90.75 203 PRO A CA 1
ATOM 1612 C C . PRO A 1 203 ? 12.395 -0.761 26.182 1.00 90.75 203 PRO A C 1
ATOM 1614 O O . PRO A 1 203 ? 12.467 -1.588 25.268 1.00 90.75 203 PRO A O 1
ATOM 1617 N N . LYS A 1 204 ? 11.732 -1.032 27.317 1.00 91.00 204 LYS A N 1
ATOM 1618 C CA . LYS A 1 204 ? 11.013 -2.300 27.534 1.00 91.00 204 LYS A CA 1
ATOM 1619 C C . LYS A 1 204 ? 9.784 -2.358 26.637 1.00 91.00 204 LYS A C 1
ATOM 1621 O O . LYS A 1 204 ? 9.551 -3.373 25.977 1.00 91.00 204 LYS A O 1
ATOM 1626 N N . ARG A 1 205 ? 9.061 -1.242 26.528 1.00 91.94 205 ARG A N 1
ATOM 1627 C CA . ARG A 1 205 ? 7.948 -1.096 25.587 1.00 91.94 205 ARG A CA 1
ATOM 1628 C C . ARG A 1 205 ? 8.394 -1.255 24.140 1.00 91.94 205 ARG A C 1
ATOM 1630 O O . ARG A 1 205 ? 7.699 -1.935 23.390 1.00 91.94 205 ARG A O 1
ATOM 1637 N N . LEU A 1 206 ? 9.550 -0.703 23.757 1.00 92.88 206 LEU A N 1
ATOM 1638 C CA . LEU A 1 206 ? 10.093 -0.904 22.410 1.00 92.88 206 LEU A CA 1
ATOM 1639 C C . LEU A 1 206 ? 10.283 -2.397 22.100 1.00 92.88 206 LEU A C 1
ATOM 1641 O O . LEU A 1 206 ? 9.807 -2.876 21.075 1.00 92.88 206 LEU A O 1
ATOM 1645 N N . ARG A 1 207 ? 10.938 -3.144 23.001 1.00 90.81 207 ARG A N 1
ATOM 1646 C CA . ARG A 1 207 ? 11.165 -4.589 22.821 1.00 90.81 207 ARG A CA 1
ATOM 1647 C C . ARG A 1 207 ? 9.865 -5.376 22.741 1.00 90.81 207 ARG A C 1
ATOM 1649 O O . ARG A 1 207 ? 9.750 -6.245 21.887 1.00 90.81 207 ARG A O 1
ATOM 1656 N N . SER A 1 208 ? 8.902 -5.057 23.604 1.00 89.94 208 SER A N 1
ATOM 1657 C CA . SER A 1 208 ? 7.572 -5.673 23.582 1.00 89.94 208 SER A CA 1
ATOM 1658 C C . SER A 1 208 ? 6.891 -5.474 22.225 1.00 89.94 208 SER A C 1
ATOM 1660 O O . SER A 1 208 ? 6.468 -6.445 21.603 1.00 89.94 208 SER A O 1
ATOM 1662 N N . LYS A 1 209 ? 6.880 -4.241 21.699 1.00 91.06 209 LYS A N 1
ATOM 1663 C CA . LYS A 1 209 ? 6.286 -3.954 20.386 1.00 91.06 209 LYS A CA 1
ATOM 1664 C C . LYS A 1 209 ? 7.030 -4.637 19.236 1.00 91.06 209 LYS A C 1
ATOM 1666 O O . LYS A 1 209 ? 6.393 -5.215 18.360 1.00 91.06 209 LYS A O 1
ATOM 1671 N N . LEU A 1 210 ? 8.364 -4.632 19.260 1.00 91.44 210 LEU A N 1
ATOM 1672 C CA . LEU A 1 210 ? 9.178 -5.334 18.262 1.00 91.44 210 LEU A CA 1
ATOM 1673 C C . LEU A 1 210 ? 8.971 -6.853 18.295 1.00 91.44 210 LEU A C 1
ATOM 1675 O O . LEU A 1 210 ? 9.020 -7.482 17.247 1.00 91.44 210 LEU A O 1
ATOM 1679 N N . ALA A 1 211 ? 8.721 -7.449 19.462 1.00 89.88 211 ALA A N 1
ATOM 1680 C CA . ALA A 1 211 ? 8.497 -8.889 19.580 1.00 89.88 211 ALA A CA 1
ATOM 1681 C C . ALA A 1 211 ? 7.194 -9.356 18.905 1.00 89.88 211 ALA A C 1
ATOM 1683 O O . ALA A 1 211 ? 7.095 -10.516 18.514 1.00 89.88 211 ALA A O 1
ATOM 1684 N N . VAL A 1 212 ? 6.210 -8.463 18.755 1.00 86.69 212 VAL A N 1
ATOM 1685 C CA . VAL A 1 212 ? 4.936 -8.745 18.066 1.00 86.69 212 VAL A CA 1
ATOM 1686 C C . VAL A 1 212 ? 5.023 -8.445 16.560 1.00 86.69 212 VAL A C 1
ATOM 1688 O O . VAL A 1 212 ? 4.208 -8.931 15.775 1.00 86.69 212 VAL A O 1
ATOM 1691 N N . CYS A 1 213 ? 6.029 -7.677 16.133 1.00 87.25 213 CYS A N 1
ATOM 1692 C CA . CYS A 1 213 ? 6.274 -7.357 14.731 1.00 87.25 213 CYS A CA 1
ATOM 1693 C C . CYS A 1 213 ? 6.771 -8.595 13.974 1.00 87.25 213 CYS A C 1
ATOM 1695 O O . CYS A 1 213 ? 7.789 -9.186 14.330 1.00 87.25 213 CYS A O 1
ATOM 1697 N N . GLN A 1 214 ? 6.086 -8.972 12.893 1.00 83.69 214 GLN A N 1
ATOM 1698 C CA . GLN A 1 214 ? 6.553 -10.051 12.027 1.00 83.69 214 GLN A CA 1
ATOM 1699 C C . GLN A 1 214 ? 7.434 -9.511 10.897 1.00 83.69 214 GLN A C 1
ATOM 1701 O O . GLN A 1 214 ? 7.006 -8.588 10.207 1.00 83.69 214 GLN A O 1
ATOM 1706 N N . PRO A 1 215 ? 8.617 -10.105 10.649 1.00 85.94 215 PRO A N 1
ATOM 1707 C CA . PRO A 1 215 ? 9.524 -9.698 9.576 1.00 85.94 215 PRO A CA 1
ATOM 1708 C C . PRO A 1 215 ? 8.840 -9.480 8.226 1.00 85.94 215 PRO A C 1
ATOM 1710 O O . PRO A 1 215 ? 9.060 -8.466 7.570 1.00 85.94 215 PRO A O 1
ATOM 1713 N N . ASP A 1 216 ? 7.982 -10.418 7.823 1.00 84.81 216 ASP A N 1
ATOM 1714 C CA . ASP A 1 216 ? 7.392 -10.424 6.487 1.00 84.81 216 ASP A CA 1
ATOM 1715 C C . ASP A 1 216 ? 6.464 -9.230 6.212 1.00 84.81 216 ASP A C 1
ATOM 1717 O O . ASP A 1 216 ? 6.287 -8.866 5.054 1.00 84.81 216 ASP A O 1
ATOM 1721 N N . TRP A 1 217 ? 5.922 -8.582 7.250 1.00 83.06 217 TRP A N 1
ATOM 1722 C CA . TRP A 1 217 ? 5.024 -7.425 7.120 1.00 83.06 217 TRP A CA 1
ATOM 1723 C C . TRP A 1 217 ? 5.718 -6.169 6.600 1.00 83.06 217 TRP A C 1
ATOM 1725 O O . TRP A 1 217 ? 5.080 -5.275 6.045 1.00 83.06 217 TRP A O 1
ATOM 1735 N N . PHE A 1 218 ? 7.024 -6.098 6.815 1.00 88.19 218 PHE A N 1
ATOM 1736 C CA . PHE A 1 218 ? 7.841 -4.937 6.495 1.00 88.19 218 PHE A CA 1
ATOM 1737 C C . PHE A 1 218 ? 8.829 -5.248 5.372 1.00 88.19 218 PHE A C 1
ATOM 1739 O O . PHE A 1 218 ? 9.570 -4.369 4.946 1.00 88.19 218 PHE A O 1
ATOM 1746 N N . GLN A 1 219 ? 8.868 -6.492 4.891 1.00 89.56 219 GLN A N 1
ATOM 1747 C CA . GLN A 1 219 ? 9.692 -6.844 3.747 1.00 89.56 219 GLN A CA 1
ATOM 1748 C C . GLN A 1 219 ? 9.104 -6.250 2.474 1.00 89.56 219 GLN A C 1
ATOM 1750 O O . GLN A 1 219 ? 7.893 -6.214 2.268 1.00 89.56 219 GLN A O 1
ATOM 1755 N N . VAL A 1 220 ? 9.988 -5.828 1.587 1.00 90.12 220 VAL A N 1
ATOM 1756 C CA . VAL A 1 220 ? 9.655 -5.438 0.225 1.00 90.12 220 VAL A CA 1
ATOM 1757 C C . VAL A 1 220 ? 9.577 -6.709 -0.630 1.00 90.12 220 VAL A C 1
ATOM 1759 O O . VAL A 1 220 ? 10.337 -7.660 -0.449 1.00 90.12 220 VAL A O 1
ATOM 1762 N N . SER A 1 221 ? 8.626 -6.752 -1.558 1.00 89.56 221 SER A N 1
ATOM 1763 C CA . SER A 1 221 ? 8.490 -7.826 -2.544 1.00 89.56 221 SER A CA 1
ATOM 1764 C C . SER A 1 221 ? 9.747 -7.945 -3.420 1.00 89.56 221 SER A C 1
ATOM 1766 O O . SER A 1 221 ? 10.476 -6.962 -3.580 1.00 89.56 221 SER A O 1
ATOM 1768 N N . PRO A 1 222 ? 9.988 -9.100 -4.070 1.00 89.81 222 PRO A N 1
ATOM 1769 C CA . PRO A 1 222 ? 11.086 -9.242 -5.029 1.00 89.81 222 PRO A CA 1
ATOM 1770 C C . PRO A 1 222 ? 11.080 -8.144 -6.101 1.00 89.81 222 PRO A C 1
ATOM 1772 O O . PRO A 1 222 ? 12.115 -7.536 -6.373 1.00 89.81 222 PRO A O 1
ATOM 1775 N N . ARG A 1 223 ? 9.897 -7.806 -6.639 1.00 91.69 223 ARG A N 1
ATOM 1776 C CA . ARG A 1 223 ? 9.726 -6.681 -7.570 1.00 91.69 223 ARG A CA 1
ATOM 1777 C C . ARG A 1 223 ? 10.201 -5.360 -6.963 1.00 91.69 223 ARG A C 1
ATOM 1779 O O . ARG A 1 223 ? 11.001 -4.670 -7.590 1.00 91.69 223 ARG A O 1
ATOM 1786 N N . GLY A 1 224 ? 9.741 -5.006 -5.765 1.00 92.88 224 GLY A N 1
ATOM 1787 C CA . GLY A 1 224 ? 10.165 -3.769 -5.109 1.00 92.88 224 GLY A CA 1
ATOM 1788 C C . GLY A 1 224 ? 11.668 -3.747 -4.814 1.00 92.88 224 GLY A C 1
ATOM 1789 O O . GLY A 1 224 ? 12.317 -2.735 -5.057 1.00 92.88 224 GLY A O 1
ATOM 1790 N N . ALA A 1 225 ? 12.256 -4.874 -4.403 1.00 91.75 225 ALA A N 1
ATOM 1791 C CA . ALA A 1 225 ? 13.700 -5.002 -4.211 1.00 91.75 225 ALA A CA 1
ATOM 1792 C C . ALA A 1 225 ? 14.481 -4.737 -5.513 1.00 91.75 225 ALA A C 1
ATOM 1794 O O . ALA A 1 225 ? 15.485 -4.022 -5.495 1.00 91.75 225 ALA A O 1
ATOM 1795 N N . PHE A 1 226 ? 13.993 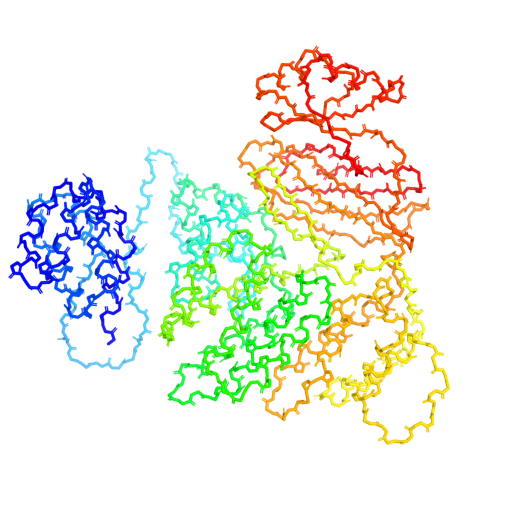-5.225 -6.662 1.00 91.31 226 PHE A N 1
ATOM 1796 C CA . PHE A 1 226 ? 14.581 -4.894 -7.965 1.00 91.31 226 PHE A CA 1
ATOM 1797 C C . PHE A 1 226 ? 14.492 -3.400 -8.287 1.00 91.31 226 PHE A C 1
ATOM 1799 O O . PHE A 1 226 ? 15.465 -2.838 -8.790 1.00 91.31 226 PHE A O 1
ATOM 1806 N N . LEU A 1 227 ? 13.368 -2.748 -7.984 1.00 93.88 227 LEU A N 1
ATOM 1807 C CA . LEU A 1 227 ? 13.196 -1.307 -8.197 1.00 93.88 227 LEU A CA 1
ATOM 1808 C C . LEU A 1 227 ? 14.115 -0.479 -7.292 1.00 93.88 227 LEU A C 1
ATOM 1810 O O . LEU A 1 227 ? 14.744 0.465 -7.763 1.00 93.88 227 LEU A O 1
ATOM 1814 N N . LEU A 1 228 ? 14.268 -0.867 -6.024 1.00 92.94 228 LEU A N 1
ATOM 1815 C CA . LEU A 1 228 ? 15.217 -0.236 -5.103 1.00 92.94 228 LEU A CA 1
ATOM 1816 C C . LEU A 1 228 ? 16.664 -0.418 -5.574 1.00 92.94 228 LEU A C 1
ATOM 1818 O O . LEU A 1 228 ? 17.444 0.530 -5.561 1.00 92.94 228 LEU A O 1
ATOM 1822 N N . ASN A 1 229 ? 17.022 -1.601 -6.074 1.00 90.94 229 ASN A N 1
ATOM 1823 C CA . ASN A 1 229 ? 18.334 -1.813 -6.680 1.00 90.94 229 ASN A CA 1
ATOM 1824 C C . ASN A 1 229 ? 18.533 -0.931 -7.927 1.00 90.94 229 ASN A C 1
ATOM 1826 O O . ASN A 1 229 ? 19.600 -0.350 -8.109 1.00 90.94 229 ASN A O 1
ATOM 1830 N N . LEU A 1 230 ? 17.500 -0.773 -8.760 1.00 91.38 230 LEU A N 1
ATOM 1831 C CA . LEU A 1 230 ? 17.548 0.096 -9.937 1.00 91.38 230 LEU A CA 1
ATOM 1832 C C . LEU A 1 230 ? 17.762 1.569 -9.556 1.00 91.38 230 LEU A C 1
ATOM 1834 O O . LEU A 1 230 ? 18.578 2.243 -10.182 1.00 91.38 230 LEU A O 1
ATOM 1838 N N . LEU A 1 231 ? 17.093 2.041 -8.500 1.00 91.75 231 LEU A N 1
ATOM 1839 C CA . LEU A 1 231 ? 17.293 3.375 -7.926 1.00 91.75 231 LEU A CA 1
ATOM 1840 C C . LEU A 1 231 ? 18.702 3.549 -7.338 1.00 91.75 231 LEU A C 1
ATOM 1842 O O . LEU A 1 231 ? 19.292 4.617 -7.462 1.00 91.75 231 LEU A O 1
ATOM 1846 N N . SER A 1 232 ? 19.277 2.501 -6.742 1.00 89.75 232 SER A N 1
ATOM 1847 C CA . SER A 1 232 ? 20.639 2.541 -6.196 1.00 89.75 232 SER A CA 1
ATOM 1848 C C . SER A 1 232 ? 21.685 2.650 -7.303 1.00 89.75 232 SER A C 1
ATOM 1850 O O . SER A 1 232 ? 22.649 3.407 -7.180 1.00 89.75 232 SER A O 1
ATOM 1852 N N . ILE A 1 233 ? 21.475 1.943 -8.416 1.00 88.75 233 ILE A N 1
ATOM 1853 C CA . ILE A 1 233 ? 22.304 2.089 -9.616 1.00 88.75 233 ILE A CA 1
ATOM 1854 C C . ILE A 1 233 ? 22.136 3.504 -10.185 1.00 88.75 233 ILE A C 1
ATOM 1856 O O . ILE A 1 233 ? 23.128 4.192 -10.379 1.00 88.75 233 ILE A O 1
ATOM 1860 N N . ALA A 1 234 ? 20.899 3.984 -10.339 1.00 88.56 234 ALA A N 1
ATOM 1861 C CA . ALA A 1 234 ? 20.609 5.338 -10.812 1.00 88.56 234 ALA A CA 1
ATOM 1862 C C . ALA A 1 234 ? 21.297 6.431 -9.971 1.00 88.56 234 ALA A C 1
ATOM 1864 O O . ALA A 1 234 ? 21.867 7.371 -10.519 1.00 88.56 234 ALA A O 1
ATOM 1865 N N . GLN A 1 235 ? 21.287 6.304 -8.643 1.00 88.62 235 GLN A N 1
ATOM 1866 C CA . GLN A 1 235 ? 21.977 7.241 -7.757 1.00 88.62 235 GLN A CA 1
ATOM 1867 C C . GLN A 1 235 ? 23.499 7.215 -7.961 1.00 88.62 235 GLN A C 1
ATOM 1869 O O . GLN A 1 235 ? 24.147 8.265 -7.937 1.00 88.62 235 GLN A O 1
ATOM 1874 N N . ARG A 1 236 ? 24.074 6.022 -8.146 1.00 88.12 236 ARG A N 1
ATOM 1875 C CA . ARG A 1 236 ? 25.509 5.855 -8.392 1.00 88.12 236 ARG A CA 1
ATOM 1876 C C . ARG A 1 236 ? 25.907 6.503 -9.707 1.00 88.12 236 ARG A C 1
ATOM 1878 O O . ARG A 1 236 ? 26.818 7.320 -9.694 1.00 88.12 236 ARG A O 1
ATOM 1885 N N . ASP A 1 237 ? 25.172 6.207 -10.775 1.00 85.94 237 ASP A N 1
ATOM 1886 C CA . ASP A 1 237 ? 25.408 6.758 -12.109 1.00 85.94 237 ASP A CA 1
ATOM 1887 C C . ASP A 1 237 ? 25.305 8.288 -12.090 1.00 85.94 237 ASP A C 1
ATOM 1889 O O . ASP A 1 237 ? 26.139 8.973 -12.667 1.00 85.94 237 ASP A O 1
ATOM 1893 N N . TYR A 1 238 ? 24.323 8.840 -11.365 1.00 85.31 238 TYR A N 1
ATOM 1894 C CA . TYR A 1 238 ? 24.175 10.288 -11.180 1.00 85.31 238 TYR A CA 1
ATOM 1895 C C . TYR A 1 238 ? 25.378 10.933 -10.477 1.00 85.31 238 TYR A C 1
ATOM 1897 O O . TYR A 1 238 ? 25.698 12.088 -10.737 1.00 85.31 238 TYR A O 1
ATOM 1905 N N . SER A 1 239 ? 26.038 10.199 -9.579 1.00 84.31 239 SER A N 1
ATOM 1906 C CA . SER A 1 239 ? 27.187 10.699 -8.814 1.00 84.31 239 SER A CA 1
ATOM 1907 C C . SER A 1 239 ? 28.495 10.688 -9.619 1.00 84.31 239 SER A C 1
ATOM 1909 O O . SER A 1 239 ? 29.514 11.191 -9.142 1.00 84.31 239 SER A O 1
ATOM 1911 N N . GLU A 1 240 ? 28.497 10.111 -10.824 1.00 84.38 240 GLU A N 1
ATOM 1912 C CA . GLU A 1 240 ? 29.661 10.096 -11.707 1.00 84.38 240 GLU A CA 1
ATOM 1913 C C . GLU A 1 240 ? 29.898 11.464 -12.366 1.00 84.38 240 GLU A C 1
ATOM 1915 O O . GLU A 1 240 ? 28.998 12.284 -12.514 1.00 84.38 240 GLU A O 1
ATOM 1920 N N . THR A 1 241 ? 31.133 11.733 -12.801 1.00 76.06 241 THR A N 1
ATOM 1921 C CA . THR A 1 241 ? 31.519 13.044 -13.361 1.00 76.06 241 THR A CA 1
ATOM 1922 C C . THR A 1 241 ? 30.863 13.339 -14.719 1.00 76.06 241 THR A C 1
ATOM 1924 O O . THR A 1 241 ? 30.794 14.497 -15.115 1.00 76.06 241 THR A O 1
ATOM 1927 N N . ASN A 1 242 ? 30.388 12.309 -15.430 1.00 79.25 242 ASN A N 1
ATOM 1928 C CA . ASN A 1 242 ? 29.693 12.410 -16.719 1.00 79.25 242 ASN A CA 1
ATOM 1929 C C . ASN A 1 242 ? 28.568 11.360 -16.794 1.00 79.25 242 ASN A C 1
ATOM 1931 O O . ASN A 1 242 ? 28.745 10.336 -17.459 1.00 79.25 242 ASN A O 1
ATOM 1935 N N . PRO A 1 243 ? 27.436 11.577 -16.104 1.00 81.12 243 PRO A N 1
ATOM 1936 C CA . PRO A 1 243 ? 26.351 10.604 -16.070 1.00 81.12 243 PRO A CA 1
ATOM 1937 C C . PRO A 1 243 ? 25.770 10.381 -17.473 1.00 81.12 243 PRO A C 1
ATOM 1939 O O . PRO A 1 243 ? 25.503 11.335 -18.213 1.00 81.12 243 PRO A O 1
ATOM 1942 N N . ASP A 1 244 ? 25.511 9.122 -17.835 1.00 85.31 244 ASP A N 1
ATOM 1943 C CA . ASP A 1 244 ? 24.684 8.811 -19.003 1.00 85.31 244 ASP A CA 1
ATOM 1944 C C . ASP A 1 244 ? 23.221 9.139 -18.672 1.00 85.31 244 ASP A C 1
ATOM 1946 O O . ASP A 1 244 ? 22.454 8.327 -18.152 1.00 85.31 244 ASP A O 1
ATOM 1950 N N . TRP A 1 245 ? 22.823 10.375 -18.966 1.00 81.88 245 TRP A N 1
ATOM 1951 C CA . TRP A 1 245 ? 21.478 10.868 -18.679 1.00 81.88 245 TRP A CA 1
ATOM 1952 C C . TRP A 1 245 ? 20.372 10.058 -19.355 1.00 81.88 245 TRP A C 1
ATOM 1954 O O . TRP A 1 245 ? 19.266 9.994 -18.822 1.00 81.88 245 TRP A O 1
ATOM 1964 N N . LYS A 1 246 ? 20.633 9.420 -20.505 1.00 84.00 246 LYS A N 1
ATOM 1965 C CA . LYS A 1 246 ? 19.631 8.569 -21.169 1.00 84.00 246 LYS A CA 1
ATOM 1966 C C . LYS A 1 246 ? 19.382 7.308 -20.359 1.00 84.00 246 LYS A C 1
ATOM 1968 O O . LYS A 1 246 ? 18.236 6.889 -20.197 1.00 84.00 246 LYS A O 1
ATOM 1973 N N . ASP A 1 247 ? 20.458 6.736 -19.842 1.00 85.31 247 ASP A N 1
ATOM 1974 C CA . ASP A 1 247 ? 20.435 5.558 -18.994 1.00 85.31 247 ASP A CA 1
ATOM 1975 C C . ASP A 1 247 ? 19.732 5.853 -17.656 1.00 85.31 247 ASP A C 1
ATOM 1977 O O . ASP A 1 247 ? 18.780 5.165 -17.280 1.00 85.31 247 ASP A O 1
ATOM 1981 N N . LEU A 1 248 ? 20.099 6.952 -16.989 1.00 85.88 248 LEU A N 1
ATOM 1982 C CA . LEU A 1 248 ? 19.445 7.413 -15.758 1.00 85.88 248 LEU A CA 1
ATOM 1983 C C . LEU A 1 248 ? 17.942 7.665 -15.957 1.00 85.88 248 LEU A C 1
ATOM 1985 O O . LEU A 1 248 ? 17.112 7.200 -15.170 1.00 85.88 248 LEU A O 1
ATOM 1989 N N . LYS A 1 249 ? 17.583 8.364 -17.039 1.00 85.81 249 LYS A N 1
ATOM 1990 C CA . LYS A 1 249 ? 16.192 8.648 -17.406 1.00 85.81 249 LYS A CA 1
ATOM 1991 C C . LYS A 1 249 ? 15.374 7.380 -17.557 1.00 85.81 249 LYS A C 1
ATOM 1993 O O . LYS A 1 249 ? 14.255 7.311 -17.060 1.00 85.81 249 LYS A O 1
ATOM 1998 N N . LEU A 1 250 ? 15.928 6.382 -18.238 1.00 87.94 250 LEU A N 1
ATOM 1999 C CA . LEU A 1 250 ? 15.263 5.105 -18.439 1.00 87.94 250 LEU A CA 1
ATOM 2000 C C . LEU A 1 250 ? 15.035 4.382 -17.105 1.00 87.94 250 LEU A C 1
ATOM 2002 O O . LEU A 1 250 ? 13.921 3.921 -16.861 1.00 87.94 250 LEU A O 1
ATOM 2006 N N . LYS A 1 251 ? 16.039 4.340 -16.216 1.00 90.12 251 LYS A N 1
ATOM 2007 C CA . LYS A 1 251 ? 15.904 3.737 -14.876 1.00 90.12 251 LYS A CA 1
ATOM 2008 C C . LYS A 1 251 ? 14.773 4.381 -14.079 1.00 90.12 251 LYS A C 1
ATOM 2010 O O . LYS A 1 251 ? 13.895 3.680 -13.581 1.00 90.12 251 LYS A O 1
ATOM 2015 N N . MET A 1 252 ? 14.753 5.710 -14.023 1.00 88.81 252 MET A N 1
ATOM 2016 C CA . MET A 1 252 ? 13.707 6.456 -13.323 1.00 88.81 252 MET A CA 1
ATOM 2017 C C . MET A 1 252 ? 12.334 6.249 -13.963 1.00 88.81 252 MET A C 1
ATOM 2019 O O . MET A 1 252 ? 11.356 6.024 -13.258 1.00 88.81 252 MET A O 1
ATOM 2023 N N . ALA A 1 253 ? 12.252 6.261 -15.295 1.00 90.50 253 ALA A N 1
ATOM 2024 C CA . ALA A 1 253 ? 11.004 6.049 -16.021 1.00 90.50 253 ALA A CA 1
ATOM 2025 C C . ALA A 1 253 ? 10.405 4.659 -15.752 1.00 90.50 253 ALA A C 1
ATOM 2027 O O . ALA A 1 253 ? 9.191 4.539 -15.612 1.00 90.50 253 ALA A O 1
ATOM 2028 N N . VAL A 1 254 ? 11.241 3.622 -15.623 1.00 92.94 254 VAL A N 1
ATOM 2029 C CA . VAL A 1 254 ? 10.806 2.268 -15.237 1.00 92.94 254 VAL A CA 1
ATOM 2030 C C . VAL A 1 254 ? 10.245 2.248 -13.815 1.00 92.94 254 VAL A C 1
ATOM 2032 O O . VAL A 1 254 ? 9.185 1.670 -13.590 1.00 92.94 254 VAL A O 1
ATOM 2035 N N . VAL A 1 255 ? 10.923 2.883 -12.856 1.00 94.50 255 VAL A N 1
ATOM 2036 C CA . VAL A 1 255 ? 10.444 2.928 -11.464 1.00 94.50 255 VAL A CA 1
ATOM 2037 C C . VAL A 1 255 ? 9.115 3.671 -11.377 1.00 94.50 255 VAL A C 1
ATOM 2039 O O . VAL A 1 255 ? 8.162 3.168 -10.789 1.00 94.50 255 VAL A O 1
ATOM 2042 N N . VAL A 1 256 ? 9.025 4.833 -12.022 1.00 93.25 256 VAL A N 1
ATOM 2043 C CA . VAL A 1 256 ? 7.799 5.635 -12.064 1.00 93.25 256 VAL A CA 1
ATOM 2044 C C . VAL A 1 256 ? 6.669 4.884 -12.760 1.00 93.25 256 VAL A C 1
ATOM 2046 O O . VAL A 1 256 ? 5.549 4.911 -12.261 1.00 93.25 256 VAL A O 1
ATOM 2049 N N . HIS A 1 257 ? 6.950 4.164 -13.853 1.00 93.94 257 HIS A N 1
ATOM 2050 C CA . HIS A 1 257 ? 5.972 3.287 -14.497 1.00 93.94 257 HIS A CA 1
ATOM 2051 C C . HIS A 1 257 ? 5.372 2.294 -13.502 1.00 93.94 257 HIS A C 1
ATOM 2053 O O . HIS A 1 257 ? 4.154 2.218 -13.375 1.00 93.94 257 HIS A O 1
ATOM 2059 N N . GLU A 1 258 ? 6.215 1.549 -12.785 1.00 94.88 258 GLU A N 1
ATOM 2060 C CA . GLU A 1 258 ? 5.739 0.554 -11.827 1.00 94.88 258 GLU A CA 1
ATOM 2061 C C . GLU A 1 258 ? 4.927 1.202 -10.700 1.00 94.88 258 GLU A C 1
ATOM 2063 O O . GLU A 1 258 ? 3.855 0.699 -10.362 1.00 94.88 258 GLU A O 1
ATOM 2068 N N . CYS A 1 259 ? 5.366 2.347 -10.170 1.00 94.25 259 CYS A N 1
ATOM 2069 C CA . CYS A 1 259 ? 4.600 3.075 -9.159 1.00 94.25 259 CYS A CA 1
ATOM 2070 C C . CYS A 1 259 ? 3.233 3.542 -9.686 1.00 94.25 259 CYS A C 1
ATOM 2072 O O . CYS A 1 259 ? 2.224 3.383 -9.001 1.00 94.25 259 CYS A O 1
ATOM 2074 N N . LEU A 1 260 ? 3.178 4.075 -10.913 1.00 93.50 260 LEU A N 1
ATOM 2075 C CA . LEU A 1 260 ? 1.936 4.501 -11.563 1.00 93.50 260 LEU A CA 1
ATOM 2076 C C . LEU A 1 260 ? 0.977 3.328 -11.775 1.00 93.50 260 LEU A C 1
ATOM 2078 O O . LEU A 1 260 ? -0.211 3.457 -11.496 1.00 93.50 260 LEU A O 1
ATOM 2082 N N . VAL A 1 261 ? 1.483 2.176 -12.219 1.00 92.56 261 VAL A N 1
ATOM 2083 C CA . VAL A 1 261 ? 0.682 0.954 -12.394 1.00 92.56 261 VAL A CA 1
ATOM 2084 C C . VAL A 1 261 ? 0.022 0.519 -11.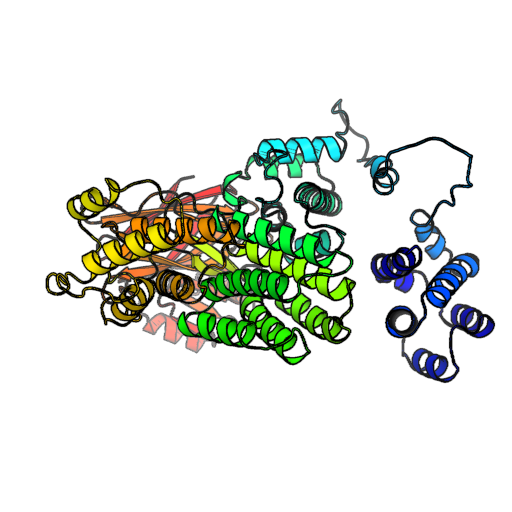084 1.00 92.56 261 VAL A C 1
ATOM 2086 O O . VAL A 1 261 ? -1.068 -0.051 -11.102 1.00 92.56 261 VAL A O 1
ATOM 2089 N N . GLU A 1 262 ? 0.642 0.802 -9.940 1.00 90.56 262 GLU A N 1
ATOM 2090 C CA . GLU A 1 262 ? 0.082 0.428 -8.645 1.00 90.56 262 GLU A CA 1
ATOM 2091 C C . GLU A 1 262 ? -1.010 1.353 -8.112 1.00 90.56 262 GLU A C 1
ATOM 2093 O O . GLU A 1 262 ? -1.800 0.937 -7.253 1.00 90.56 262 GLU A O 1
ATOM 2098 N N . VAL A 1 263 ? -1.075 2.587 -8.601 1.00 89.12 263 VAL A N 1
ATOM 2099 C CA . VAL A 1 263 ? -2.028 3.594 -8.117 1.00 89.12 263 VAL A CA 1
ATOM 2100 C C . VAL A 1 263 ? -3.118 3.922 -9.132 1.00 89.12 263 VAL A C 1
ATOM 2102 O O . VAL A 1 263 ? -4.252 4.177 -8.739 1.00 89.12 263 VAL A O 1
ATOM 2105 N N . LEU A 1 264 ? -2.812 3.886 -10.429 1.00 87.75 264 LEU A N 1
ATOM 2106 C CA . LEU A 1 264 ? -3.751 4.285 -11.468 1.00 87.75 264 LEU A CA 1
ATOM 2107 C C . LEU A 1 264 ? -4.771 3.185 -11.763 1.00 87.75 264 LEU A C 1
ATOM 2109 O O . LEU A 1 264 ? -4.453 1.999 -11.843 1.00 87.75 264 LEU A O 1
ATOM 2113 N N . GLN A 1 265 ? -6.015 3.608 -11.985 1.00 81.12 265 GLN A N 1
ATOM 2114 C CA . GLN A 1 265 ? -7.093 2.714 -12.409 1.00 81.12 265 GLN A CA 1
ATOM 2115 C C . GLN A 1 265 ? -6.977 2.335 -13.891 1.00 81.12 265 GLN A C 1
ATOM 2117 O O . GLN A 1 265 ? -7.327 1.212 -14.259 1.00 81.12 265 GLN A O 1
ATOM 2122 N N . ASP A 1 266 ? -6.502 3.260 -14.739 1.00 84.06 266 ASP A N 1
ATOM 2123 C CA . ASP A 1 266 ? -6.293 3.010 -16.166 1.00 84.06 266 ASP A CA 1
ATOM 2124 C C . ASP A 1 266 ? -4.825 2.646 -16.462 1.00 84.06 266 ASP A C 1
ATOM 2126 O O . ASP A 1 266 ? -3.941 3.507 -16.407 1.00 84.06 266 ASP A O 1
ATOM 2130 N N . PRO A 1 267 ? -4.540 1.390 -16.843 1.00 75.81 267 PRO A N 1
ATOM 2131 C CA . PRO A 1 267 ? -3.188 0.958 -17.180 1.00 75.81 267 PRO A CA 1
ATOM 2132 C C . PRO A 1 267 ? -2.587 1.653 -18.412 1.00 75.81 267 PRO A C 1
ATOM 2134 O O . PRO A 1 267 ? -1.362 1.704 -18.548 1.00 75.81 267 PRO A O 1
ATOM 2137 N N . HIS A 1 268 ? -3.408 2.188 -19.322 1.00 85.94 268 HIS A N 1
ATOM 2138 C CA . HIS A 1 268 ? -2.904 2.894 -20.508 1.00 85.94 268 HIS A CA 1
ATOM 2139 C C . HIS A 1 268 ? -2.349 4.272 -20.168 1.00 85.94 268 HIS A C 1
ATOM 2141 O O . HIS A 1 268 ? -1.441 4.751 -20.850 1.00 85.94 268 HIS A O 1
ATOM 2147 N N . GLU A 1 269 ? -2.858 4.900 -19.109 1.00 90.88 269 GLU A N 1
ATOM 2148 C CA . GLU A 1 269 ? -2.376 6.199 -18.655 1.00 90.88 269 GLU A CA 1
ATOM 2149 C C . GLU A 1 269 ? -0.929 6.106 -18.155 1.00 90.88 269 GLU A C 1
ATOM 2151 O O . GLU A 1 269 ? -0.087 6.894 -18.592 1.00 90.88 269 GLU A O 1
ATOM 2156 N N . ALA A 1 270 ? -0.616 5.097 -17.330 1.00 89.75 270 ALA A N 1
ATOM 2157 C CA . ALA A 1 270 ? 0.742 4.849 -16.840 1.00 89.75 270 ALA A CA 1
ATOM 2158 C C . ALA A 1 270 ? 1.739 4.691 -18.000 1.00 89.75 270 ALA A C 1
ATOM 2160 O O . ALA A 1 270 ? 2.790 5.335 -18.035 1.00 89.75 270 ALA A O 1
ATOM 2161 N N . LEU A 1 271 ?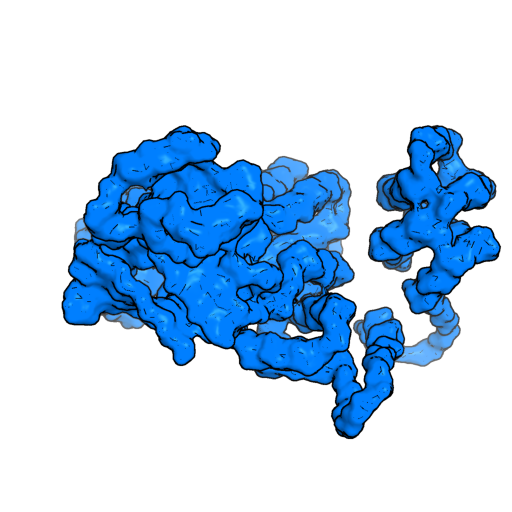 1.370 3.879 -18.997 1.00 89.50 271 LEU A N 1
ATOM 2162 C CA . LEU A 1 271 ? 2.205 3.637 -20.168 1.00 89.50 271 LEU A CA 1
ATOM 2163 C C . LEU A 1 271 ? 2.410 4.908 -20.999 1.00 89.50 271 LEU A C 1
ATOM 2165 O O . LEU A 1 271 ? 3.523 5.190 -21.439 1.00 89.50 271 LEU A O 1
ATOM 2169 N N . LYS A 1 272 ? 1.346 5.691 -21.208 1.00 91.88 272 LYS A N 1
ATOM 2170 C CA . LYS A 1 272 ? 1.396 6.932 -21.986 1.00 91.88 272 LYS A CA 1
ATOM 2171 C C . LYS A 1 272 ? 2.331 7.962 -21.354 1.00 91.88 272 LYS A C 1
ATOM 2173 O O . LYS A 1 272 ? 3.121 8.562 -22.080 1.00 91.88 272 LYS A O 1
ATOM 2178 N N . LEU A 1 273 ? 2.258 8.155 -20.036 1.00 89.75 273 LEU A N 1
ATOM 2179 C CA . LEU A 1 273 ? 3.128 9.089 -19.308 1.00 89.75 273 LEU A CA 1
ATOM 2180 C C . LEU A 1 273 ? 4.599 8.692 -19.452 1.00 89.75 273 LEU A C 1
ATOM 2182 O O . LEU A 1 273 ? 5.451 9.512 -19.786 1.00 89.75 273 LEU A O 1
ATOM 2186 N N . VAL A 1 274 ? 4.892 7.404 -19.305 1.00 87.56 274 VAL A N 1
ATOM 2187 C CA . VAL A 1 274 ? 6.260 6.888 -19.409 1.00 87.56 274 VAL A CA 1
ATOM 2188 C C . VAL A 1 274 ? 6.783 6.963 -20.841 1.00 87.56 274 VAL A C 1
ATOM 2190 O O . VAL A 1 274 ? 7.938 7.322 -21.059 1.00 87.56 274 VAL A O 1
ATOM 2193 N N . GLU A 1 275 ? 5.942 6.716 -21.847 1.00 89.69 275 GLU A N 1
ATOM 2194 C CA . GLU A 1 275 ? 6.318 6.949 -23.242 1.00 89.69 275 GLU A CA 1
ATOM 2195 C C . GLU A 1 275 ? 6.635 8.423 -23.522 1.00 89.69 275 GLU A C 1
ATOM 2197 O O . GLU A 1 275 ? 7.554 8.707 -24.288 1.00 89.69 275 GLU A O 1
ATOM 2202 N N . GLN A 1 276 ? 5.884 9.359 -22.935 1.00 91.00 276 GLN A N 1
ATOM 2203 C CA . GLN A 1 276 ? 6.152 10.793 -23.075 1.00 91.00 276 GLN A CA 1
ATOM 2204 C C . GLN A 1 276 ? 7.490 11.166 -22.439 1.00 91.00 276 GLN A C 1
ATOM 2206 O O . GLN A 1 276 ? 8.290 11.851 -23.078 1.00 91.00 276 GLN A O 1
ATOM 2211 N N . ILE A 1 277 ? 7.767 10.637 -21.243 1.00 87.81 277 ILE A N 1
ATOM 2212 C CA . ILE A 1 277 ? 9.067 10.771 -20.586 1.00 87.81 277 ILE A CA 1
ATOM 2213 C C . ILE A 1 277 ? 10.158 10.268 -21.535 1.00 87.81 277 ILE A C 1
ATOM 2215 O O . ILE A 1 277 ? 11.028 11.041 -21.925 1.00 87.81 277 ILE A O 1
ATOM 2219 N N . LEU A 1 278 ? 10.095 9.013 -21.985 1.00 86.06 278 LEU A N 1
ATOM 2220 C CA . LEU A 1 278 ? 11.146 8.388 -22.799 1.00 86.06 278 LEU A CA 1
ATOM 2221 C C . LEU A 1 278 ? 11.353 9.043 -24.175 1.00 86.06 278 LEU A C 1
ATOM 2223 O O . LEU A 1 278 ? 12.479 9.061 -24.666 1.00 86.06 278 LEU A O 1
ATOM 2227 N N . LYS A 1 279 ? 10.299 9.586 -24.799 1.00 88.50 279 LYS A N 1
ATOM 2228 C CA . LYS A 1 279 ? 10.382 10.263 -26.108 1.00 88.50 279 LYS A CA 1
ATOM 2229 C C . LYS A 1 279 ? 11.017 11.648 -26.036 1.00 88.50 279 LYS A C 1
ATOM 2231 O O . LYS A 1 279 ? 11.451 12.152 -27.070 1.00 88.50 279 LYS A O 1
ATOM 2236 N N . SER A 1 280 ? 11.057 12.276 -24.861 1.00 83.44 280 SER A N 1
ATOM 2237 C CA . SER A 1 280 ? 11.662 13.600 -24.745 1.00 83.44 280 SER A CA 1
ATOM 2238 C C . SER A 1 280 ? 13.191 13.516 -24.962 1.00 83.44 280 SER A C 1
ATOM 2240 O O . SER A 1 280 ? 13.849 12.687 -24.319 1.00 83.44 280 SER A O 1
ATOM 2242 N N . PRO A 1 281 ? 13.762 14.312 -25.889 1.00 68.06 281 PRO A N 1
ATOM 2243 C CA . PRO A 1 281 ? 15.123 14.130 -26.404 1.00 68.06 281 PRO A CA 1
ATOM 2244 C C . PRO A 1 281 ? 16.224 14.408 -25.372 1.00 68.06 281 PRO A C 1
ATOM 2246 O O . PRO A 1 281 ? 17.301 13.820 -25.470 1.00 68.06 281 PRO A O 1
ATOM 2249 N N . GLU A 1 282 ? 15.946 15.241 -24.365 1.00 68.94 282 GLU A N 1
ATOM 2250 C CA . GLU A 1 282 ? 16.878 15.601 -23.293 1.00 68.94 282 GLU A CA 1
ATOM 2251 C C . GLU A 1 282 ? 16.153 15.680 -21.943 1.00 68.94 282 GLU A C 1
ATOM 2253 O O . GLU A 1 282 ? 14.933 15.869 -21.872 1.00 68.94 282 GLU A O 1
ATOM 2258 N N . LEU A 1 283 ? 16.906 15.545 -20.850 1.00 62.44 283 LEU A N 1
ATOM 2259 C CA . LEU A 1 283 ? 16.436 15.781 -19.479 1.00 62.44 283 LEU A CA 1
ATOM 2260 C C . LEU A 1 283 ? 16.350 17.293 -19.186 1.00 62.44 283 LEU A C 1
ATOM 2262 O O . LEU A 1 283 ? 16.810 17.762 -18.156 1.00 62.44 283 LEU A O 1
ATOM 2266 N N . GLY A 1 284 ? 15.808 18.063 -20.132 1.00 65.56 284 GLY A N 1
ATOM 2267 C CA . GLY A 1 284 ? 15.462 19.466 -19.914 1.00 65.56 284 GLY A CA 1
ATOM 2268 C C . GLY A 1 284 ? 14.167 19.598 -19.113 1.00 65.56 284 GLY A C 1
ATOM 2269 O O . GLY A 1 284 ? 13.505 18.591 -18.836 1.00 65.56 284 GLY A O 1
ATOM 2270 N N . ASP A 1 285 ? 13.780 20.839 -18.817 1.00 66.00 285 ASP A N 1
ATOM 2271 C CA . ASP A 1 285 ? 12.649 21.191 -17.942 1.00 66.00 285 ASP A CA 1
ATOM 2272 C C . ASP A 1 285 ? 11.384 20.364 -18.243 1.00 66.00 285 ASP A C 1
ATOM 2274 O O . ASP A 1 285 ? 10.839 19.711 -17.360 1.00 66.00 285 ASP A O 1
ATOM 2278 N N . SER A 1 286 ? 11.028 20.207 -19.524 1.00 78.00 286 SER A N 1
ATOM 2279 C CA . SER A 1 286 ? 9.855 19.416 -19.943 1.00 78.00 286 SER A CA 1
ATOM 2280 C C . SER A 1 286 ? 9.863 17.931 -19.537 1.00 78.00 286 SER A C 1
ATOM 2282 O O . SER A 1 286 ? 8.805 17.361 -19.279 1.00 78.00 286 SER A O 1
ATOM 2284 N N . SER A 1 287 ? 11.023 17.261 -19.496 1.00 78.12 287 SER A N 1
ATOM 2285 C CA . SER A 1 287 ? 11.105 15.862 -19.040 1.00 78.12 287 SER A CA 1
ATOM 2286 C C . SER A 1 287 ? 10.926 15.773 -17.533 1.00 78.12 287 SER A C 1
ATOM 2288 O O . SER A 1 287 ? 10.294 14.841 -17.040 1.00 78.12 287 SER A O 1
ATOM 2290 N N . LEU A 1 288 ? 11.536 16.717 -16.816 1.00 80.62 288 LEU A N 1
ATOM 2291 C CA . LEU A 1 288 ? 11.491 16.772 -15.366 1.00 80.62 288 LEU A CA 1
ATOM 2292 C C . LEU A 1 288 ? 10.074 17.091 -14.888 1.00 80.62 288 LEU A C 1
ATOM 2294 O O . LEU A 1 288 ? 9.603 16.437 -13.967 1.00 80.62 288 LEU A O 1
ATOM 2298 N N . ASP A 1 289 ? 9.369 17.989 -15.573 1.00 84.50 289 ASP A N 1
ATOM 2299 C CA . ASP A 1 289 ? 7.960 18.287 -15.310 1.00 84.50 289 ASP A CA 1
ATOM 2300 C C . ASP A 1 289 ? 7.080 17.046 -15.492 1.00 84.50 289 ASP A C 1
ATOM 2302 O O . ASP A 1 289 ? 6.292 16.716 -14.615 1.00 84.50 289 ASP A O 1
ATOM 2306 N N . LEU A 1 290 ? 7.286 16.262 -16.558 1.00 88.31 290 LEU A N 1
ATOM 2307 C CA . LEU A 1 290 ? 6.559 14.998 -16.744 1.00 88.31 290 LEU A CA 1
ATOM 2308 C C . LEU A 1 290 ? 6.852 13.974 -15.637 1.00 88.31 290 LEU A C 1
ATOM 2310 O O . LEU A 1 290 ? 5.959 13.221 -15.233 1.00 88.31 290 LEU A O 1
ATOM 2314 N N . PHE A 1 291 ? 8.095 13.920 -15.147 1.00 86.50 291 PHE A N 1
ATOM 2315 C CA . PHE A 1 291 ? 8.452 13.100 -13.990 1.00 86.50 291 PHE A CA 1
ATOM 2316 C C . PHE A 1 291 ? 7.761 13.591 -12.720 1.00 86.50 291 PHE A C 1
ATOM 2318 O O . PHE A 1 291 ? 7.211 12.767 -11.988 1.00 86.50 291 PHE A O 1
ATOM 2325 N N . LYS A 1 292 ? 7.760 14.907 -12.479 1.00 86.50 292 LYS A N 1
ATOM 2326 C CA . LYS A 1 292 ? 7.079 15.525 -11.342 1.00 86.50 292 LYS A CA 1
ATOM 2327 C C . LYS A 1 292 ? 5.587 15.229 -11.390 1.00 86.50 292 LYS A C 1
ATOM 2329 O O . LYS A 1 292 ? 5.069 14.657 -10.446 1.00 86.50 292 LYS A O 1
ATOM 2334 N N . ASP A 1 293 ? 4.924 15.487 -12.510 1.00 89.88 293 ASP A N 1
ATOM 2335 C CA . ASP A 1 293 ? 3.495 15.218 -12.693 1.00 89.88 293 ASP A CA 1
ATOM 2336 C C . ASP A 1 293 ? 3.158 13.744 -12.445 1.00 89.88 293 ASP A C 1
ATOM 2338 O O . ASP A 1 293 ? 2.155 13.407 -11.813 1.00 89.88 293 ASP A O 1
ATOM 2342 N N . SER A 1 294 ? 4.013 12.841 -12.925 1.00 91.81 294 SER A N 1
ATOM 2343 C CA . SER A 1 294 ? 3.843 11.404 -12.713 1.00 91.81 294 SER A CA 1
ATOM 2344 C C . SER A 1 294 ? 3.994 11.028 -11.239 1.00 91.81 294 SER A C 1
ATOM 2346 O O . SER A 1 294 ? 3.192 10.260 -10.712 1.00 91.81 294 SER A O 1
ATOM 2348 N N . LEU A 1 295 ? 4.995 11.575 -10.553 1.00 90.31 295 LEU A N 1
ATOM 2349 C CA . LEU A 1 295 ? 5.208 11.322 -9.132 1.00 90.31 295 LEU A CA 1
ATOM 2350 C C . LEU A 1 295 ? 4.158 12.002 -8.253 1.00 90.31 295 LEU A C 1
ATOM 2352 O O . LEU A 1 295 ? 3.743 11.387 -7.278 1.00 90.31 295 LEU A O 1
ATOM 2356 N N . GLN A 1 296 ? 3.652 13.178 -8.628 1.00 90.50 296 GLN A N 1
ATOM 2357 C CA . GLN A 1 296 ? 2.520 13.832 -7.974 1.00 90.50 296 GLN A CA 1
ATOM 2358 C C . GLN A 1 296 ? 1.298 12.924 -8.017 1.00 90.50 296 GLN A C 1
ATOM 2360 O O . GLN A 1 296 ? 0.668 12.704 -6.991 1.00 90.50 296 GLN A O 1
ATOM 2365 N N . LYS A 1 297 ? 0.990 12.327 -9.178 1.00 91.75 297 LYS A N 1
ATOM 2366 C CA . LYS A 1 297 ? -0.124 11.372 -9.296 1.00 91.75 297 LYS A CA 1
ATOM 2367 C C . LYS A 1 297 ? 0.043 10.181 -8.361 1.00 91.75 297 LYS A C 1
ATOM 2369 O O . LYS A 1 297 ? -0.944 9.697 -7.812 1.00 91.75 297 LYS A O 1
ATOM 2374 N N . VAL A 1 298 ? 1.273 9.706 -8.164 1.00 91.06 298 VAL A N 1
ATOM 2375 C CA . VAL A 1 298 ? 1.560 8.667 -7.168 1.00 91.06 298 VAL A CA 1
ATOM 2376 C C . VAL A 1 298 ? 1.359 9.214 -5.755 1.00 91.06 298 VAL A C 1
ATOM 2378 O O . VAL A 1 298 ? 0.595 8.628 -4.994 1.00 91.06 298 VAL A O 1
ATOM 2381 N N . ALA A 1 299 ? 1.967 10.352 -5.424 1.00 88.56 299 ALA A N 1
ATOM 2382 C CA . ALA A 1 299 ? 1.912 10.988 -4.111 1.00 88.56 299 ALA A CA 1
ATOM 2383 C C . ALA A 1 299 ? 0.494 11.417 -3.699 1.00 88.56 299 ALA A C 1
ATOM 2385 O O . ALA A 1 299 ? 0.165 11.363 -2.522 1.00 88.56 299 ALA A O 1
ATOM 2386 N N . ASP A 1 300 ? -0.390 11.759 -4.637 1.00 87.56 300 ASP A N 1
ATOM 2387 C CA . ASP A 1 300 ? -1.791 12.096 -4.360 1.00 87.56 300 ASP A CA 1
ATOM 2388 C C . ASP A 1 300 ? -2.579 10.917 -3.765 1.00 87.56 300 ASP A C 1
ATOM 2390 O O . ASP A 1 300 ? -3.579 11.126 -3.075 1.00 87.56 300 ASP A O 1
ATOM 2394 N N . HIS A 1 301 ? -2.107 9.682 -3.965 1.00 85.38 301 HIS A N 1
ATOM 2395 C CA . HIS A 1 301 ? -2.653 8.491 -3.308 1.00 85.38 301 HIS A CA 1
ATOM 2396 C C . HIS A 1 301 ? -2.106 8.287 -1.883 1.00 85.38 301 HIS A C 1
ATOM 2398 O O . HIS A 1 301 ? -2.577 7.406 -1.164 1.00 85.38 301 HIS A O 1
ATOM 2404 N N . PHE A 1 302 ? -1.143 9.108 -1.458 1.00 83.56 302 PHE A N 1
ATOM 2405 C CA . PHE A 1 302 ? -0.500 9.071 -0.149 1.00 83.56 302 PHE A CA 1
ATOM 2406 C C . PHE A 1 302 ? -0.542 10.456 0.492 1.00 83.56 302 PHE A C 1
ATOM 2408 O O . PHE A 1 302 ? 0.357 11.282 0.337 1.00 83.56 302 PHE A O 1
ATOM 2415 N N . THR A 1 303 ? -1.585 10.704 1.282 1.00 80.06 303 THR A N 1
ATOM 2416 C CA . THR A 1 303 ? -1.813 11.996 1.954 1.00 80.06 303 THR A CA 1
ATOM 2417 C C . THR A 1 303 ? -0.599 12.508 2.726 1.00 80.06 303 THR A C 1
ATOM 2419 O O . THR A 1 303 ? -0.396 13.717 2.798 1.00 80.06 303 THR A O 1
ATOM 2422 N N . ALA A 1 304 ? 0.216 11.610 3.278 1.00 78.44 304 ALA A N 1
ATOM 2423 C CA . ALA A 1 304 ? 1.420 11.973 4.007 1.00 78.44 304 ALA A CA 1
ATOM 2424 C C . ALA A 1 304 ? 2.565 12.483 3.121 1.00 78.44 304 ALA A C 1
ATOM 2426 O O . ALA A 1 304 ? 3.302 13.361 3.557 1.00 78.44 304 ALA A O 1
ATOM 2427 N N . TYR A 1 305 ? 2.698 11.976 1.894 1.00 82.06 305 TYR A N 1
ATOM 2428 C CA . TYR A 1 305 ? 3.734 12.425 0.962 1.00 82.06 305 TYR A CA 1
ATOM 2429 C C . TYR A 1 305 ? 3.310 13.613 0.126 1.00 82.06 305 TYR A C 1
ATOM 2431 O O . TYR A 1 305 ? 4.175 14.272 -0.432 1.00 82.06 305 TYR A O 1
ATOM 2439 N N . LYS A 1 306 ? 2.009 13.902 0.040 1.00 84.19 306 LYS A N 1
ATOM 2440 C CA . LYS A 1 306 ? 1.511 15.023 -0.752 1.00 84.19 306 LYS A CA 1
ATOM 2441 C C . LYS A 1 306 ? 2.185 16.342 -0.371 1.00 84.19 306 LYS A C 1
ATOM 2443 O O . LYS A 1 306 ? 2.746 16.998 -1.233 1.00 84.19 306 LYS A O 1
ATOM 2448 N N . THR A 1 307 ? 2.206 16.683 0.918 1.00 81.94 307 THR A N 1
ATOM 2449 C CA . THR A 1 307 ? 2.839 17.926 1.385 1.00 81.94 307 THR A CA 1
ATOM 2450 C C . THR A 1 307 ? 4.341 17.940 1.104 1.00 81.94 307 THR A C 1
ATOM 2452 O O . THR A 1 307 ? 4.840 18.917 0.557 1.00 81.94 307 THR A O 1
ATOM 2455 N N . THR A 1 308 ? 5.050 16.848 1.414 1.00 81.19 308 THR A N 1
ATOM 2456 C CA . THR A 1 308 ? 6.489 16.725 1.129 1.00 81.19 308 THR A CA 1
ATOM 2457 C C . THR A 1 308 ? 6.763 16.859 -0.370 1.00 81.19 308 THR A C 1
ATOM 2459 O O . THR A 1 308 ? 7.705 17.529 -0.772 1.00 81.19 308 THR A O 1
ATOM 2462 N N . PHE A 1 309 ? 5.932 16.259 -1.223 1.00 85.25 309 PHE A N 1
ATOM 2463 C CA . PHE A 1 309 ? 6.084 16.337 -2.671 1.00 85.25 309 PHE A CA 1
ATOM 2464 C C . PHE A 1 309 ? 5.782 17.742 -3.209 1.00 85.25 309 PHE A C 1
ATOM 2466 O O . PHE A 1 309 ? 6.509 18.214 -4.080 1.00 85.25 309 PHE A O 1
ATOM 2473 N N . ASP A 1 310 ? 4.761 18.426 -2.686 1.00 84.81 310 ASP A N 1
ATOM 2474 C CA . ASP A 1 310 ? 4.430 19.804 -3.064 1.00 84.81 310 ASP A CA 1
ATOM 2475 C C . ASP A 1 310 ? 5.592 20.760 -2.714 1.00 84.81 310 ASP A C 1
ATOM 2477 O O . ASP A 1 310 ? 5.957 21.619 -3.519 1.00 84.81 310 ASP A O 1
ATOM 2481 N N . GLU A 1 311 ? 6.219 20.576 -1.544 1.00 82.88 311 GLU A N 1
ATOM 2482 C CA . GLU A 1 311 ? 7.413 21.320 -1.111 1.00 82.88 311 GLU A CA 1
ATOM 2483 C C . GLU A 1 311 ? 8.626 21.005 -2.002 1.00 82.88 311 GLU A C 1
ATOM 2485 O O . GLU A 1 311 ? 9.265 21.910 -2.543 1.00 82.88 311 GLU A O 1
ATOM 2490 N N . LEU A 1 312 ? 8.904 19.719 -2.240 1.00 79.88 312 LEU A N 1
ATOM 2491 C CA . LEU A 1 312 ? 10.011 19.286 -3.096 1.00 79.88 312 LEU A CA 1
ATOM 2492 C C . LEU A 1 312 ? 9.840 19.735 -4.546 1.00 79.88 312 LEU A C 1
ATOM 2494 O O . LEU A 1 312 ? 10.817 20.091 -5.199 1.00 79.88 312 LEU A O 1
ATOM 2498 N N . SER A 1 313 ? 8.616 19.751 -5.066 1.00 81.19 313 SER A N 1
ATOM 2499 C CA . SER A 1 313 ? 8.342 20.166 -6.444 1.00 81.19 313 SER A CA 1
ATOM 2500 C C . SER A 1 313 ? 8.769 21.607 -6.707 1.00 81.19 313 SER A C 1
ATOM 2502 O O . SER A 1 313 ? 9.306 21.874 -7.788 1.00 81.19 313 SER A O 1
ATOM 2504 N N . GLN A 1 314 ? 8.605 22.483 -5.706 1.00 81.19 314 GLN A N 1
ATOM 2505 C CA . GLN A 1 314 ? 9.080 23.870 -5.726 1.00 81.19 314 GLN A CA 1
ATOM 2506 C C . GLN A 1 314 ? 10.613 23.937 -5.646 1.00 81.19 314 GLN A C 1
ATOM 2508 O O . GLN A 1 314 ? 11.242 24.706 -6.366 1.00 81.19 314 GLN A O 1
ATOM 2513 N N . GLU A 1 315 ? 11.252 23.099 -4.824 1.00 75.38 315 GLU A N 1
ATOM 2514 C CA . GLU A 1 315 ? 12.718 23.081 -4.687 1.00 75.38 315 GLU A CA 1
ATOM 2515 C C . GLU A 1 315 ? 13.448 22.470 -5.895 1.00 75.38 315 GLU A C 1
ATOM 2517 O O . GLU A 1 315 ? 14.592 22.834 -6.191 1.00 75.38 315 GLU A O 1
ATOM 2522 N N . ILE A 1 316 ? 12.811 21.537 -6.607 1.00 71.62 316 ILE A N 1
ATOM 2523 C CA . ILE A 1 316 ? 13.374 20.876 -7.793 1.00 71.62 316 ILE A CA 1
ATOM 2524 C C . ILE A 1 316 ? 13.498 21.845 -8.979 1.00 71.62 316 ILE A C 1
ATOM 2526 O O . ILE A 1 316 ? 14.337 21.614 -9.844 1.00 71.62 316 ILE A O 1
ATOM 2530 N N . GLU A 1 317 ? 12.755 22.958 -9.013 1.00 68.69 317 GLU A N 1
ATOM 2531 C CA . GLU A 1 317 ? 12.919 24.006 -10.043 1.00 68.69 317 GLU A CA 1
ATOM 2532 C C . GLU A 1 317 ? 14.359 24.541 -10.133 1.00 68.69 317 GLU A C 1
ATOM 2534 O O . GLU A 1 317 ? 14.797 24.988 -11.189 1.00 68.69 317 GLU A O 1
ATOM 2539 N N . ASN A 1 318 ? 15.136 24.418 -9.055 1.00 69.19 318 ASN A N 1
ATOM 2540 C CA . ASN A 1 318 ? 16.519 24.880 -9.011 1.00 69.19 318 ASN A CA 1
ATOM 2541 C C . ASN A 1 318 ? 17.537 23.879 -9.596 1.00 69.19 318 ASN A C 1
ATOM 2543 O O . ASN A 1 318 ? 18.733 24.169 -9.566 1.00 69.19 318 ASN A O 1
ATOM 2547 N N . ASN A 1 319 ? 17.102 22.705 -10.089 1.00 69.44 319 ASN A N 1
ATOM 2548 C CA . ASN A 1 319 ? 17.949 21.645 -10.670 1.00 69.44 319 ASN A CA 1
ATOM 2549 C C . ASN A 1 319 ? 19.207 21.316 -9.837 1.00 69.44 319 ASN A C 1
ATOM 2551 O O . ASN A 1 319 ? 20.277 21.008 -10.367 1.00 69.44 319 ASN A O 1
ATOM 2555 N N . SER A 1 320 ? 19.095 21.395 -8.510 1.00 77.75 320 SER A N 1
ATOM 2556 C CA . SER A 1 320 ? 20.226 21.164 -7.616 1.00 77.75 320 SER A CA 1
ATOM 2557 C C . SER A 1 320 ? 20.443 19.669 -7.360 1.00 77.75 320 SER A C 1
ATOM 2559 O O . SER A 1 320 ? 19.499 18.873 -7.361 1.00 77.75 320 SER A O 1
ATOM 2561 N N . SER A 1 321 ? 21.691 19.281 -7.075 1.00 76.69 321 SER A N 1
ATOM 2562 C CA . SER A 1 321 ? 22.003 17.909 -6.650 1.00 76.69 321 SER A CA 1
ATOM 2563 C C . SER A 1 321 ? 21.280 17.514 -5.360 1.00 76.69 321 SER A C 1
ATOM 2565 O O . SER A 1 321 ? 20.989 16.333 -5.180 1.00 76.69 321 SER A O 1
ATOM 2567 N N . GLU A 1 322 ? 20.984 18.470 -4.474 1.00 78.88 322 GLU A N 1
ATOM 2568 C CA . GLU A 1 322 ? 20.202 18.222 -3.255 1.00 78.88 322 GLU A CA 1
ATOM 2569 C C . GLU A 1 322 ? 18.754 17.862 -3.613 1.00 78.88 322 GLU A C 1
ATOM 2571 O O . GLU A 1 322 ? 18.224 16.866 -3.122 1.00 78.88 322 GLU A O 1
ATOM 2576 N N . SER A 1 323 ? 18.145 18.604 -4.544 1.00 78.69 323 SER A N 1
ATOM 2577 C CA . SER A 1 323 ? 16.770 18.366 -4.996 1.00 78.69 323 SER A CA 1
ATOM 2578 C C . SER A 1 323 ? 16.607 16.971 -5.617 1.00 78.69 323 SER A C 1
ATOM 2580 O O . SER A 1 323 ? 15.608 16.295 -5.381 1.00 78.69 323 SER A O 1
ATOM 2582 N N . TRP A 1 324 ? 17.607 16.500 -6.373 1.00 79.81 324 TRP A N 1
ATOM 2583 C CA . TRP A 1 324 ? 17.594 15.148 -6.943 1.00 79.81 324 TRP A CA 1
ATOM 2584 C C . TRP A 1 324 ? 17.723 14.050 -5.880 1.00 79.81 324 TRP A C 1
ATOM 2586 O O . TRP A 1 324 ? 17.036 13.032 -5.956 1.00 79.81 324 TRP A O 1
ATOM 2596 N N . GLN A 1 325 ? 18.568 14.251 -4.865 1.00 81.56 325 GLN A N 1
ATOM 2597 C CA . GLN A 1 325 ? 18.705 13.303 -3.755 1.00 81.56 325 GLN A CA 1
ATOM 2598 C C . GLN A 1 325 ? 17.412 13.180 -2.947 1.00 81.56 325 GLN A C 1
ATOM 2600 O O . GLN A 1 325 ? 17.005 12.066 -2.618 1.00 81.56 325 GLN A O 1
ATOM 2605 N N . LEU A 1 326 ? 16.742 14.303 -2.680 1.00 81.12 326 LEU A N 1
ATOM 2606 C CA . LEU A 1 326 ? 15.450 14.314 -1.997 1.00 81.12 326 LEU A CA 1
ATOM 2607 C C . LEU A 1 326 ? 14.365 13.618 -2.826 1.00 81.12 326 LEU A C 1
ATOM 2609 O O . LEU A 1 326 ? 13.601 12.812 -2.294 1.00 81.12 326 LEU A O 1
ATOM 2613 N N . LEU A 1 327 ? 14.340 13.857 -4.142 1.00 84.25 327 LEU A N 1
ATOM 2614 C CA . LEU A 1 327 ? 13.431 13.162 -5.050 1.00 84.25 327 LEU A CA 1
ATOM 2615 C C . LEU A 1 327 ? 13.666 11.647 -5.027 1.00 84.25 327 LEU A C 1
ATOM 2617 O O . LEU A 1 327 ? 12.718 10.881 -4.873 1.00 84.25 327 LEU A O 1
ATOM 2621 N N . LEU A 1 328 ? 14.923 11.207 -5.144 1.00 86.56 328 LEU A N 1
ATOM 2622 C CA . LEU A 1 328 ? 15.278 9.790 -5.059 1.00 86.56 328 LEU A CA 1
ATOM 2623 C C . LEU A 1 328 ? 14.830 9.189 -3.729 1.00 86.56 328 LEU A C 1
ATOM 2625 O O . LEU A 1 328 ? 14.204 8.132 -3.728 1.00 86.56 328 LEU A O 1
ATOM 2629 N N . PHE A 1 329 ? 15.093 9.868 -2.612 1.00 84.81 329 PHE A N 1
ATOM 2630 C CA . PHE A 1 329 ? 14.662 9.420 -1.292 1.00 84.81 329 PHE A CA 1
ATOM 2631 C C . PHE A 1 329 ? 13.144 9.223 -1.227 1.00 84.81 329 PHE A C 1
ATOM 2633 O O . PHE A 1 329 ? 12.677 8.188 -0.753 1.00 84.81 329 PHE A O 1
ATOM 2640 N N . LEU A 1 330 ? 12.365 10.167 -1.752 1.00 86.06 330 LEU A N 1
ATOM 2641 C CA . LEU A 1 330 ? 10.916 10.034 -1.772 1.00 86.06 330 LEU A CA 1
ATOM 2642 C C . LEU A 1 330 ? 10.462 8.844 -2.625 1.00 86.06 330 LEU A C 1
ATOM 2644 O O . LEU A 1 330 ? 9.635 8.047 -2.185 1.00 86.06 330 LEU A O 1
ATOM 2648 N N . VAL A 1 331 ? 11.028 8.685 -3.825 1.00 91.19 331 VAL A N 1
ATOM 2649 C CA . VAL A 1 331 ? 10.700 7.560 -4.715 1.00 91.19 331 VAL A CA 1
ATOM 2650 C C . VAL A 1 331 ? 11.033 6.224 -4.049 1.00 91.19 331 VAL A C 1
ATOM 2652 O O . VAL A 1 331 ? 10.270 5.272 -4.169 1.00 91.19 331 VAL A O 1
ATOM 2655 N N . VAL A 1 332 ? 12.125 6.154 -3.292 1.00 91.31 332 VAL A N 1
ATOM 2656 C CA . VAL A 1 332 ? 12.495 4.975 -2.502 1.00 91.31 332 VAL A CA 1
ATOM 2657 C C . VAL A 1 332 ? 11.432 4.628 -1.468 1.00 91.31 332 VAL A C 1
ATOM 2659 O O . VAL A 1 332 ? 11.064 3.457 -1.350 1.00 91.31 332 VAL A O 1
ATOM 2662 N N . GLN A 1 333 ? 10.931 5.618 -0.727 1.00 89.25 333 GLN A N 1
ATOM 2663 C CA . GLN A 1 333 ? 9.889 5.370 0.269 1.00 89.25 333 GLN A CA 1
ATOM 2664 C C . GLN A 1 333 ? 8.574 4.950 -0.392 1.00 89.25 333 GLN A C 1
ATOM 2666 O O . GLN A 1 333 ? 7.967 3.967 0.029 1.00 89.25 333 GLN A O 1
ATOM 2671 N N . LEU A 1 334 ? 8.204 5.595 -1.503 1.00 90.56 334 LEU A N 1
ATOM 2672 C CA . LEU A 1 334 ? 7.049 5.191 -2.305 1.00 90.56 334 LEU A CA 1
ATOM 2673 C C . LEU A 1 334 ? 7.181 3.747 -2.800 1.00 90.56 334 LEU A C 1
ATOM 2675 O O . LEU A 1 334 ? 6.220 2.988 -2.721 1.00 90.56 334 LEU A O 1
ATOM 2679 N N . VAL A 1 335 ? 8.362 3.332 -3.272 1.00 93.19 335 VAL A N 1
ATOM 2680 C CA . VAL A 1 335 ? 8.596 1.945 -3.700 1.00 93.19 335 VAL A CA 1
ATOM 2681 C C . VAL A 1 335 ? 8.431 0.974 -2.530 1.00 93.19 335 VAL A C 1
ATOM 2683 O O . VAL A 1 335 ? 7.799 -0.069 -2.691 1.00 93.19 335 VAL A O 1
ATOM 2686 N N . ARG A 1 336 ? 8.954 1.293 -1.343 1.00 90.50 336 ARG A N 1
ATOM 2687 C CA . ARG A 1 336 ? 8.799 0.429 -0.161 1.00 90.50 336 ARG A CA 1
ATOM 2688 C C . ARG A 1 336 ? 7.341 0.264 0.247 1.00 90.50 336 ARG A C 1
ATOM 2690 O O . ARG A 1 336 ? 6.913 -0.858 0.506 1.00 90.50 336 ARG A O 1
ATOM 2697 N N . GLU A 1 337 ? 6.577 1.350 0.232 1.00 86.69 337 GLU A N 1
ATOM 2698 C CA . GLU A 1 337 ? 5.169 1.323 0.614 1.00 86.69 337 GLU A CA 1
ATOM 2699 C C . GLU A 1 337 ? 4.277 0.654 -0.446 1.00 86.69 337 GLU A C 1
ATOM 2701 O O . GLU A 1 337 ? 3.378 -0.117 -0.106 1.00 86.69 337 GLU A O 1
ATOM 2706 N N . LEU A 1 338 ? 4.538 0.894 -1.737 1.00 88.31 338 LEU A N 1
ATOM 2707 C CA . LEU A 1 338 ? 3.759 0.328 -2.844 1.00 88.31 338 LEU A CA 1
ATOM 2708 C C . LEU A 1 338 ? 4.031 -1.157 -3.082 1.00 88.31 338 LEU A C 1
ATOM 2710 O O . LEU A 1 338 ? 3.125 -1.875 -3.500 1.00 88.31 338 LEU A O 1
ATOM 2714 N N . PHE A 1 339 ? 5.262 -1.611 -2.842 1.00 89.81 339 PHE A N 1
ATOM 2715 C CA . PHE A 1 339 ? 5.718 -2.952 -3.203 1.00 89.81 339 PHE A CA 1
ATOM 2716 C C . PHE A 1 339 ? 6.046 -3.810 -1.985 1.00 89.81 339 PHE A C 1
ATOM 2718 O O . PHE A 1 339 ? 6.995 -4.595 -2.038 1.00 89.81 339 PHE A O 1
ATOM 2725 N N . ARG A 1 340 ? 5.270 -3.704 -0.902 1.00 86.44 340 ARG A N 1
ATOM 2726 C CA . ARG A 1 340 ? 5.387 -4.610 0.253 1.00 86.44 340 ARG A CA 1
ATOM 2727 C C . ARG A 1 340 ? 5.206 -6.072 -0.160 1.00 86.44 340 ARG A C 1
ATOM 2729 O O . ARG A 1 340 ? 4.487 -6.397 -1.105 1.00 86.44 340 ARG A O 1
ATOM 2736 N N . LYS A 1 341 ? 5.893 -6.972 0.537 1.00 83.69 341 LYS A N 1
ATOM 2737 C CA . LYS A 1 341 ? 5.862 -8.408 0.276 1.00 83.69 341 LYS A CA 1
ATOM 2738 C C . LYS A 1 341 ? 4.477 -8.961 0.601 1.00 83.69 341 LYS A C 1
ATOM 2740 O O . LYS A 1 341 ? 4.000 -8.886 1.728 1.00 83.69 341 LYS A O 1
ATOM 2745 N N . VAL A 1 342 ? 3.858 -9.568 -0.404 1.00 70.81 342 VAL A N 1
ATOM 2746 C CA . VAL A 1 342 ? 2.630 -10.348 -0.258 1.00 70.81 342 VAL A CA 1
ATOM 2747 C C . VAL A 1 342 ? 3.037 -11.792 0.020 1.00 70.81 342 VAL A C 1
ATOM 2749 O O . VAL A 1 342 ? 3.647 -12.426 -0.837 1.00 70.81 342 VAL A O 1
ATOM 2752 N N . ILE A 1 343 ? 2.749 -12.309 1.217 1.00 61.06 343 ILE A N 1
ATOM 2753 C CA . ILE A 1 343 ? 3.039 -13.715 1.550 1.00 61.06 343 ILE A CA 1
ATOM 2754 C C . ILE A 1 343 ? 2.001 -14.628 0.887 1.00 61.06 343 ILE A C 1
ATOM 2756 O O . ILE A 1 343 ? 2.367 -15.571 0.193 1.00 61.06 343 ILE A O 1
ATOM 2760 N N . CYS A 1 344 ? 0.715 -14.315 1.082 1.00 57.12 344 CYS A N 1
ATOM 2761 C CA . CYS A 1 344 ? -0.425 -15.061 0.555 1.00 57.12 344 CYS A CA 1
ATOM 2762 C C . CYS A 1 344 ? -1.573 -14.105 0.201 1.00 57.12 344 CYS A C 1
ATOM 2764 O O . CYS A 1 344 ? -1.794 -13.105 0.886 1.00 57.12 344 CYS A O 1
ATOM 2766 N N . GLY A 1 345 ? -2.342 -14.453 -0.833 1.00 68.69 345 GLY A N 1
ATOM 2767 C CA . GLY A 1 345 ? -3.613 -13.803 -1.144 1.00 68.69 345 GLY A CA 1
ATOM 2768 C C . GLY A 1 345 ? -3.528 -12.303 -1.440 1.00 68.69 345 GLY A C 1
ATOM 2769 O O . GLY A 1 345 ? -2.720 -11.868 -2.257 1.00 68.69 345 GLY A O 1
ATOM 2770 N N . SER A 1 346 ? -4.413 -11.529 -0.810 1.00 72.81 346 SER A N 1
ATOM 2771 C CA . SER A 1 346 ? -4.516 -10.079 -0.994 1.00 72.81 346 SER A CA 1
ATOM 2772 C C . SER A 1 346 ? -3.859 -9.322 0.160 1.00 72.81 346 SER A C 1
ATOM 2774 O O . SER A 1 346 ? -4.153 -9.590 1.326 1.00 72.81 346 SER A O 1
ATOM 2776 N N . VAL A 1 347 ? -3.017 -8.336 -0.148 1.00 79.12 347 VAL A N 1
ATOM 2777 C CA . VAL A 1 347 ? -2.539 -7.344 0.830 1.00 79.12 347 VAL A CA 1
ATOM 2778 C C . VAL A 1 347 ? -3.358 -6.078 0.672 1.00 79.12 347 VAL A C 1
ATOM 2780 O O . VAL A 1 347 ? -3.669 -5.679 -0.445 1.00 79.12 347 VAL A O 1
ATOM 2783 N N . TYR A 1 348 ? -3.708 -5.429 1.775 1.00 86.69 348 TYR A N 1
ATOM 2784 C CA . TYR A 1 348 ? -4.403 -4.153 1.731 1.00 86.69 348 TYR A CA 1
ATOM 2785 C C . TYR A 1 348 ? -3.437 -3.016 2.009 1.00 86.69 348 TYR A C 1
ATOM 2787 O O . TYR A 1 348 ? -2.767 -2.974 3.042 1.00 86.69 348 TYR A O 1
ATOM 2795 N N . ARG A 1 349 ? -3.415 -2.052 1.092 1.00 85.75 349 ARG A N 1
ATOM 2796 C CA . ARG A 1 349 ? -2.857 -0.734 1.364 1.00 85.75 349 ARG A CA 1
ATOM 2797 C C . ARG A 1 349 ? -3.826 0.008 2.271 1.00 85.75 349 ARG A C 1
ATOM 2799 O O . ARG A 1 349 ? -5.027 0.029 2.005 1.00 85.75 349 ARG A O 1
ATOM 2806 N N . LEU A 1 350 ? -3.294 0.610 3.326 1.00 87.12 350 LEU A N 1
ATOM 2807 C CA . LEU A 1 350 ? -4.073 1.352 4.305 1.00 87.12 350 LEU A CA 1
ATOM 2808 C C . LEU A 1 350 ? -3.785 2.840 4.164 1.00 87.12 350 LEU A C 1
ATOM 2810 O O . LEU A 1 350 ? -2.715 3.302 4.547 1.00 87.12 350 LEU A O 1
ATOM 2814 N N . GLN A 1 351 ? -4.752 3.594 3.655 1.00 86.44 351 GLN A N 1
ATOM 2815 C CA . GLN A 1 351 ? -4.664 5.045 3.595 1.00 86.44 351 GLN A CA 1
ATOM 2816 C C . GLN A 1 351 ? -5.399 5.647 4.791 1.00 86.44 351 GLN A C 1
ATOM 2818 O O . GLN A 1 351 ? -6.609 5.484 4.947 1.00 86.44 351 GLN A O 1
ATOM 2823 N N . GLN A 1 352 ? -4.677 6.355 5.658 1.00 87.38 352 GLN A N 1
ATOM 2824 C CA . GLN A 1 352 ? -5.294 7.024 6.800 1.00 87.38 352 GLN A CA 1
ATOM 2825 C C . GLN A 1 352 ? -6.025 8.293 6.332 1.00 87.38 352 GLN A C 1
ATOM 2827 O O . GLN A 1 352 ? -5.399 9.286 5.963 1.00 87.38 352 GLN A O 1
ATOM 2832 N N . LEU A 1 353 ? -7.361 8.264 6.357 1.00 87.75 353 LEU A N 1
ATOM 2833 C CA . LEU A 1 353 ? -8.217 9.404 5.998 1.00 87.75 353 LEU A CA 1
ATOM 2834 C C . LEU A 1 353 ? -8.435 10.356 7.182 1.00 87.75 353 LEU A C 1
ATOM 2836 O O . LEU A 1 353 ? -8.593 11.561 7.013 1.00 87.75 353 LEU A O 1
ATOM 2840 N N . ALA A 1 354 ? -8.474 9.796 8.390 1.00 87.44 354 ALA A N 1
ATOM 2841 C CA . ALA A 1 354 ? -8.612 10.511 9.655 1.00 87.44 354 ALA A CA 1
ATOM 2842 C C . ALA A 1 354 ? -7.884 9.717 10.758 1.00 87.44 354 ALA A C 1
ATOM 2844 O O . ALA A 1 354 ? -7.597 8.538 10.545 1.00 87.44 354 ALA A O 1
ATOM 2845 N N . PRO A 1 355 ? -7.625 10.287 11.954 1.00 87.25 355 PRO A N 1
ATOM 2846 C CA . PRO A 1 355 ? -6.839 9.623 13.003 1.00 87.25 355 PRO A CA 1
ATOM 2847 C C . PRO A 1 355 ? -7.263 8.183 13.332 1.00 87.25 355 PRO A C 1
ATOM 2849 O O . PRO A 1 355 ? -6.421 7.356 13.654 1.00 87.25 355 PRO A O 1
ATOM 2852 N N . SER A 1 356 ? -8.550 7.871 13.199 1.00 90.69 356 SER A N 1
ATOM 2853 C CA . SER A 1 356 ? -9.149 6.564 13.482 1.00 90.69 356 SER A CA 1
ATOM 2854 C C . SER A 1 356 ? -9.813 5.908 12.267 1.00 90.69 356 SER A C 1
ATOM 2856 O O . SER A 1 356 ? -10.570 4.957 12.433 1.00 90.69 356 SER A O 1
ATOM 2858 N N . THR A 1 357 ? -9.617 6.429 11.053 1.00 93.12 357 THR A N 1
ATOM 2859 C CA . THR A 1 357 ? -10.296 5.931 9.845 1.00 93.12 357 THR A CA 1
ATOM 2860 C C . THR A 1 357 ? -9.293 5.626 8.752 1.00 93.12 357 THR A C 1
ATOM 2862 O O . THR A 1 357 ? -8.536 6.504 8.336 1.00 93.12 357 THR A O 1
ATOM 2865 N N . TYR A 1 358 ? -9.354 4.397 8.259 1.00 93.06 358 TYR A N 1
ATOM 2866 C CA . TYR A 1 358 ? -8.495 3.873 7.213 1.00 93.06 358 TYR A CA 1
ATOM 2867 C C . TYR A 1 358 ? -9.345 3.476 6.015 1.00 93.06 358 TYR A C 1
ATOM 2869 O O . TYR A 1 358 ? -10.359 2.797 6.170 1.00 93.06 358 TYR A O 1
ATOM 2877 N N . GLU A 1 359 ? -8.938 3.911 4.833 1.00 93.44 359 GLU A N 1
ATOM 2878 C CA . GLU A 1 359 ? -9.390 3.356 3.565 1.00 93.44 359 GLU A CA 1
ATOM 2879 C C . GLU A 1 359 ? -8.483 2.192 3.182 1.00 93.44 359 GLU A C 1
ATOM 2881 O O . GLU A 1 359 ? -7.264 2.243 3.365 1.00 93.44 359 GLU A O 1
ATOM 2886 N N . CYS A 1 360 ? -9.101 1.120 2.708 1.00 92.75 360 CYS A N 1
ATOM 2887 C CA . CYS A 1 360 ? -8.437 -0.123 2.377 1.00 92.75 360 CYS A CA 1
ATOM 2888 C C . CYS A 1 360 ? -8.487 -0.315 0.866 1.00 92.75 360 CYS A C 1
ATOM 2890 O O . CYS A 1 360 ? -9.557 -0.475 0.283 1.00 92.75 360 CYS A O 1
ATOM 2892 N N . THR A 1 361 ? -7.314 -0.332 0.241 1.00 88.38 361 THR A N 1
ATOM 2893 C CA . THR A 1 361 ? -7.181 -0.583 -1.194 1.00 88.38 361 THR A CA 1
ATOM 2894 C C . THR A 1 361 ? -6.502 -1.922 -1.388 1.00 88.38 361 THR A C 1
ATOM 2896 O O . THR A 1 361 ? -5.359 -2.118 -0.972 1.00 88.38 361 THR A O 1
ATOM 2899 N N . GLU A 1 362 ? -7.207 -2.858 -2.016 1.00 86.50 362 GLU A N 1
ATOM 2900 C CA . GLU A 1 362 ? -6.671 -4.182 -2.303 1.00 86.50 362 GLU A CA 1
ATOM 2901 C C . GLU A 1 362 ? -5.490 -4.086 -3.285 1.00 86.50 362 GLU A C 1
ATOM 2903 O O . GLU A 1 362 ? -5.596 -3.574 -4.402 1.00 86.50 362 GLU A O 1
ATOM 2908 N N . HIS A 1 363 ? -4.345 -4.604 -2.862 1.00 79.56 363 HIS A N 1
ATOM 2909 C CA . HIS A 1 363 ? -3.164 -4.827 -3.673 1.00 79.56 363 HIS A CA 1
ATOM 2910 C C . HIS A 1 363 ? -3.063 -6.331 -3.948 1.00 79.56 363 HIS A C 1
ATOM 2912 O O . HIS A 1 363 ? -2.529 -7.112 -3.160 1.00 79.56 363 HIS A O 1
ATOM 2918 N N . SER A 1 364 ? -3.668 -6.740 -5.060 1.00 76.25 364 SER A N 1
ATOM 2919 C CA . SER A 1 364 ? -3.818 -8.135 -5.463 1.00 76.25 364 SER A CA 1
ATOM 2920 C C . SER A 1 364 ? -3.672 -8.246 -6.975 1.00 76.25 364 SER A C 1
ATOM 2922 O O . SER A 1 364 ? -4.135 -7.370 -7.708 1.00 76.25 364 SER A O 1
ATOM 2924 N N . LEU A 1 365 ? -3.067 -9.341 -7.442 1.00 74.00 365 LEU A N 1
ATOM 2925 C CA . LEU A 1 365 ? -3.057 -9.711 -8.862 1.00 74.00 365 LEU A CA 1
ATOM 2926 C C . LEU A 1 365 ? -4.465 -10.075 -9.371 1.00 74.00 365 LEU A C 1
ATOM 2928 O O . LEU A 1 365 ? -4.658 -10.217 -10.571 1.00 74.00 365 LEU A O 1
ATOM 2932 N N . TRP A 1 366 ? -5.454 -10.223 -8.481 1.00 82.06 366 TRP A N 1
ATOM 2933 C CA . TRP A 1 366 ? -6.815 -10.678 -8.779 1.00 82.06 366 TRP A CA 1
ATOM 2934 C C . TRP A 1 366 ? -7.872 -9.581 -8.612 1.00 82.06 366 TRP A C 1
ATOM 2936 O O . TRP A 1 366 ? -8.970 -9.834 -8.121 1.00 82.06 366 TRP A O 1
ATOM 2946 N N . SER A 1 367 ? -7.581 -8.355 -9.057 1.00 80.81 367 SER A N 1
ATOM 2947 C CA . SER A 1 367 ? -8.546 -7.239 -8.979 1.00 80.81 367 SER A CA 1
ATOM 2948 C C . SER A 1 367 ? -9.848 -7.490 -9.773 1.00 80.81 367 SER A C 1
ATOM 2950 O O . SER A 1 367 ? -10.890 -6.853 -9.545 1.00 80.81 367 SER A O 1
ATOM 2952 N N . VAL A 1 368 ? -9.810 -8.446 -10.706 1.00 83.25 368 VAL A N 1
ATOM 2953 C CA . VAL A 1 368 ? -10.907 -8.831 -11.592 1.00 83.25 368 VAL A CA 1
ATOM 2954 C C . VAL A 1 368 ? -11.399 -10.243 -11.278 1.00 83.25 368 VAL A C 1
ATOM 2956 O O . VAL A 1 368 ? -10.645 -11.209 -11.324 1.00 83.25 368 VAL A O 1
ATOM 2959 N N . THR A 1 369 ? -12.706 -10.355 -11.051 1.00 80.81 369 THR A N 1
ATOM 2960 C CA . THR A 1 369 ? -13.426 -11.580 -10.670 1.00 80.81 369 THR A CA 1
ATOM 2961 C C . THR A 1 369 ? -14.167 -12.232 -11.840 1.00 80.81 369 THR A C 1
ATOM 2963 O O . THR A 1 369 ? -15.074 -13.023 -11.609 1.00 80.81 369 THR A O 1
ATOM 2966 N N . SER A 1 370 ? -13.867 -11.865 -13.088 1.00 85.88 370 SER A N 1
ATOM 2967 C CA . SER A 1 370 ? -14.540 -12.363 -14.303 1.00 85.88 370 SER A CA 1
ATOM 2968 C C . SER A 1 370 ? -13.671 -13.291 -15.155 1.00 85.88 370 SER A C 1
ATOM 2970 O O . SER A 1 370 ? -14.167 -13.890 -16.109 1.00 85.88 370 SER A O 1
ATOM 2972 N N . PHE A 1 371 ? -12.392 -13.439 -14.812 1.00 89.06 371 PHE A N 1
ATOM 2973 C CA . PHE A 1 371 ? -11.471 -14.295 -15.543 1.00 89.06 371 PHE A CA 1
ATOM 2974 C C . PHE A 1 371 ? -11.779 -15.780 -15.266 1.00 89.06 371 PHE A C 1
ATOM 2976 O O . PHE A 1 371 ? -12.291 -16.159 -14.214 1.00 89.06 371 PHE A O 1
ATOM 2983 N N . ASP A 1 372 ? -11.529 -16.665 -16.228 1.00 86.81 372 ASP A N 1
ATOM 2984 C CA . ASP A 1 372 ? -11.807 -18.100 -16.050 1.00 86.81 372 ASP A CA 1
ATOM 2985 C C . ASP A 1 372 ? -10.602 -18.896 -15.546 1.00 86.81 372 ASP A C 1
ATOM 2987 O O . ASP A 1 372 ? -10.765 -19.997 -15.015 1.00 86.81 372 ASP A O 1
ATOM 2991 N N . GLY A 1 373 ? -9.396 -18.349 -15.696 1.00 90.62 373 GLY A N 1
ATOM 2992 C CA . GLY A 1 373 ? -8.172 -19.101 -15.473 1.00 90.62 373 GLY A CA 1
ATOM 2993 C C . GLY A 1 373 ? -7.922 -20.170 -16.541 1.00 90.62 373 GLY A C 1
ATOM 2994 O O . GLY A 1 373 ? -8.770 -20.547 -17.352 1.00 90.62 373 GLY A O 1
ATOM 2995 N N . LEU A 1 374 ? -6.705 -20.694 -16.536 1.00 92.44 374 LEU A N 1
ATOM 2996 C CA . LEU A 1 374 ? -6.282 -21.843 -17.315 1.00 92.44 374 LEU A CA 1
ATOM 2997 C C . LEU A 1 374 ? -6.317 -23.091 -16.437 1.00 92.44 374 LEU A C 1
ATOM 2999 O O . LEU A 1 374 ? -5.909 -23.099 -15.274 1.00 92.44 374 LEU A O 1
ATOM 3003 N N . ARG A 1 375 ? -6.751 -24.205 -17.031 1.00 90.25 375 ARG A N 1
ATOM 3004 C CA . ARG A 1 375 ? -6.706 -25.509 -16.360 1.00 90.25 375 ARG A CA 1
ATOM 3005 C C . ARG A 1 375 ? -5.246 -25.914 -16.095 1.00 90.25 375 ARG A C 1
ATOM 3007 O O . ARG A 1 375 ? -4.422 -25.740 -16.999 1.00 90.25 375 ARG A O 1
ATOM 3014 N N . PRO A 1 376 ? -4.931 -26.595 -14.975 1.00 89.44 376 PRO A N 1
ATOM 3015 C CA . PRO A 1 376 ? -3.562 -27.016 -14.645 1.00 89.44 376 PRO A CA 1
ATOM 3016 C C . PRO A 1 376 ? -2.850 -27.789 -15.767 1.00 89.44 376 PRO A C 1
ATOM 3018 O O . PRO A 1 376 ? -1.658 -27.613 -16.006 1.00 89.44 376 PRO A O 1
ATOM 3021 N N . ARG A 1 377 ? -3.592 -28.604 -16.531 1.00 89.62 377 ARG A N 1
ATOM 3022 C CA . ARG A 1 377 ? -3.064 -29.343 -17.694 1.00 89.62 377 ARG A CA 1
ATOM 3023 C C . ARG A 1 377 ? -2.487 -28.443 -18.796 1.00 89.62 377 ARG A C 1
ATOM 3025 O O . ARG A 1 377 ? -1.556 -28.854 -19.479 1.00 89.62 377 ARG A O 1
ATOM 3032 N N . ASN A 1 378 ? -3.045 -27.246 -18.987 1.00 87.62 378 ASN A N 1
ATOM 3033 C CA . ASN A 1 378 ? -2.569 -26.292 -19.988 1.00 87.62 378 ASN A CA 1
ATOM 3034 C C . ASN A 1 378 ? -1.292 -25.608 -19.490 1.00 87.62 378 ASN A C 1
ATOM 3036 O O . ASN A 1 378 ? -0.350 -25.467 -20.262 1.00 87.62 378 ASN A O 1
ATOM 3040 N N . LEU A 1 379 ? -1.228 -25.277 -18.195 1.00 86.25 379 LEU A N 1
ATOM 3041 C CA . LEU A 1 379 ? -0.041 -24.687 -17.576 1.00 86.25 379 LEU A CA 1
ATOM 3042 C C . LEU A 1 379 ? 1.156 -25.643 -17.583 1.00 86.25 379 LEU A C 1
ATOM 3044 O O . LEU A 1 379 ? 2.257 -25.225 -17.939 1.00 86.25 379 LEU A O 1
ATOM 3048 N N . LYS A 1 380 ? 0.946 -26.938 -17.299 1.00 87.19 380 LYS A N 1
ATOM 3049 C CA . LYS A 1 380 ? 2.015 -27.957 -17.351 1.00 87.19 380 LYS A CA 1
ATOM 3050 C C . LYS A 1 380 ? 2.731 -28.007 -18.706 1.00 87.19 380 LYS A C 1
ATOM 3052 O O . LYS A 1 380 ? 3.938 -28.201 -18.749 1.00 87.19 380 LYS A O 1
ATOM 3057 N N . ARG A 1 381 ? 2.021 -27.768 -19.816 1.00 83.56 381 ARG A N 1
ATOM 3058 C CA . ARG A 1 381 ? 2.620 -27.746 -21.167 1.00 83.56 381 ARG A CA 1
ATOM 3059 C C . ARG A 1 381 ? 3.599 -26.590 -21.379 1.00 83.56 381 ARG A C 1
ATOM 3061 O O . ARG A 1 381 ? 4.482 -26.702 -22.220 1.00 83.56 381 ARG A O 1
ATOM 3068 N N . ILE A 1 382 ? 3.434 -25.499 -20.638 1.00 80.25 382 ILE A N 1
ATOM 3069 C CA . ILE A 1 382 ? 4.314 -24.327 -20.695 1.00 80.25 382 ILE A CA 1
ATOM 3070 C C . ILE A 1 382 ? 5.524 -24.531 -19.777 1.00 80.25 382 ILE A C 1
ATOM 3072 O O . ILE A 1 382 ? 6.629 -24.155 -20.142 1.00 80.25 382 ILE A O 1
ATOM 3076 N N . HIS A 1 383 ? 5.326 -25.183 -18.625 1.00 71.12 383 HIS A N 1
ATOM 3077 C CA . HIS A 1 383 ? 6.356 -25.374 -17.594 1.00 71.12 383 HIS A CA 1
ATOM 3078 C C . HIS A 1 383 ? 7.494 -26.321 -18.002 1.00 71.12 383 HIS A C 1
ATOM 3080 O O . HIS A 1 383 ? 8.534 -26.322 -17.361 1.00 71.12 383 HIS A O 1
ATOM 3086 N N . HIS A 1 384 ? 7.324 -27.122 -19.056 1.00 69.75 384 HIS A N 1
ATOM 3087 C CA . HIS A 1 384 ? 8.399 -27.974 -19.578 1.00 69.75 384 HIS A CA 1
ATOM 3088 C C . HIS A 1 384 ? 9.406 -27.229 -20.471 1.00 69.75 384 HIS A C 1
ATOM 3090 O O . HIS A 1 384 ? 10.332 -27.857 -20.981 1.00 69.75 384 HIS A O 1
ATOM 3096 N N . LYS A 1 385 ? 9.222 -25.923 -20.703 1.00 61.69 385 LYS A N 1
ATOM 3097 C CA . LYS A 1 385 ? 10.149 -25.112 -21.496 1.00 61.69 385 LYS A CA 1
ATOM 3098 C C . LYS A 1 385 ? 11.215 -24.468 -20.602 1.00 61.69 385 LYS A C 1
ATOM 3100 O O . LYS A 1 385 ? 10.952 -24.150 -19.450 1.00 61.69 385 LYS A O 1
ATOM 3105 N N . SER A 1 386 ? 12.409 -24.375 -21.178 1.00 64.44 386 SER A N 1
ATOM 3106 C CA . SER A 1 386 ? 13.703 -23.945 -20.635 1.00 64.44 386 SER A CA 1
ATOM 3107 C C . SER A 1 386 ? 13.685 -22.713 -19.726 1.00 64.44 386 SER A C 1
ATOM 3109 O O . SER A 1 386 ? 12.833 -21.837 -19.863 1.00 64.44 386 SER A O 1
ATOM 3111 N N . ASP A 1 387 ? 14.707 -22.615 -18.871 1.00 84.19 387 ASP A N 1
ATOM 3112 C CA . ASP A 1 387 ? 15.022 -21.410 -18.103 1.00 84.19 387 ASP A CA 1
ATOM 3113 C C . ASP A 1 387 ? 15.061 -20.165 -19.008 1.00 84.19 387 ASP A C 1
ATOM 3115 O O . ASP A 1 387 ? 15.575 -20.182 -20.129 1.00 84.19 387 ASP A O 1
ATOM 3119 N N . ILE A 1 388 ? 14.493 -19.059 -18.524 1.00 88.44 388 ILE A N 1
ATOM 3120 C CA . ILE A 1 388 ? 14.475 -17.791 -19.258 1.00 88.44 388 ILE A CA 1
ATOM 3121 C C . ILE A 1 388 ? 15.850 -17.138 -19.109 1.00 88.44 388 ILE A C 1
ATOM 3123 O O . ILE A 1 388 ? 16.179 -16.593 -18.050 1.00 88.44 388 ILE A O 1
ATOM 3127 N N . HIS A 1 389 ? 16.659 -17.171 -20.166 1.00 89.50 389 HIS A N 1
ATOM 3128 C CA . HIS A 1 389 ? 18.022 -16.631 -20.133 1.00 89.50 389 HIS A CA 1
ATOM 3129 C C . HIS A 1 389 ? 18.132 -15.224 -20.716 1.00 89.50 389 HIS A C 1
ATOM 3131 O O . HIS A 1 389 ? 18.998 -14.456 -20.304 1.00 89.50 389 HIS A O 1
ATOM 3137 N N . ASN A 1 390 ? 17.252 -14.868 -21.649 1.00 89.62 390 ASN A N 1
ATOM 3138 C CA . ASN A 1 390 ? 17.284 -13.587 -22.343 1.00 89.62 390 ASN A CA 1
ATOM 3139 C C . ASN A 1 390 ? 15.864 -13.046 -22.601 1.00 89.62 390 ASN A C 1
ATOM 3141 O O . ASN A 1 390 ? 14.852 -13.684 -22.298 1.00 89.62 390 ASN A O 1
ATOM 3145 N N . TYR A 1 391 ? 15.796 -11.829 -23.137 1.00 89.38 391 TYR A N 1
ATOM 3146 C CA . TYR A 1 391 ? 14.539 -11.142 -23.427 1.00 89.38 391 TYR A CA 1
ATOM 3147 C C . TYR A 1 391 ? 13.718 -11.791 -24.566 1.00 89.38 391 TYR A C 1
ATOM 3149 O O . TYR A 1 391 ? 12.517 -11.984 -24.369 1.00 89.38 391 TYR A O 1
ATOM 3157 N N . PRO A 1 392 ? 14.299 -12.195 -25.717 1.00 90.31 392 PRO A N 1
ATOM 3158 C CA . PRO A 1 392 ? 13.563 -12.948 -26.741 1.00 90.31 392 PRO A CA 1
ATOM 3159 C C . PRO A 1 392 ? 12.883 -14.224 -26.221 1.00 90.31 392 PRO A C 1
ATOM 3161 O O . PRO A 1 392 ? 11.726 -14.499 -26.568 1.00 90.31 392 PRO A O 1
ATOM 3164 N N . ASP A 1 393 ? 13.566 -14.971 -25.351 1.00 90.44 393 ASP A N 1
ATOM 3165 C CA . ASP A 1 393 ? 13.016 -16.158 -24.700 1.00 90.44 393 ASP A CA 1
ATOM 3166 C C . ASP A 1 393 ? 11.819 -15.773 -23.833 1.00 90.44 393 ASP A C 1
ATOM 3168 O O . ASP A 1 393 ? 10.747 -16.367 -23.963 1.00 90.44 393 ASP A O 1
ATOM 3172 N N . LEU A 1 394 ? 11.959 -14.744 -22.992 1.00 92.19 394 LEU A N 1
ATOM 3173 C CA . LEU A 1 394 ? 10.872 -14.240 -22.154 1.00 92.19 394 LEU A CA 1
ATOM 3174 C C . LEU A 1 394 ? 9.641 -13.854 -22.988 1.00 92.19 394 LEU A C 1
ATOM 3176 O O . LEU A 1 394 ? 8.537 -14.316 -22.700 1.00 92.19 394 LEU A O 1
ATOM 3180 N N . CYS A 1 395 ? 9.815 -13.049 -24.040 1.00 92.38 395 CYS A N 1
ATOM 3181 C CA . CYS A 1 395 ? 8.714 -12.640 -24.913 1.00 92.38 395 CYS A CA 1
ATOM 3182 C C . CYS A 1 395 ? 8.035 -13.851 -25.566 1.00 92.38 395 CYS A C 1
ATOM 3184 O O . CYS A 1 395 ? 6.809 -13.896 -25.685 1.00 92.38 395 CYS A O 1
ATOM 3186 N N . SER A 1 396 ? 8.805 -14.874 -25.940 1.00 91.38 396 SER A N 1
ATOM 3187 C CA . SER A 1 396 ? 8.266 -16.115 -26.507 1.00 91.38 396 SER A CA 1
ATOM 3188 C C . SER A 1 396 ? 7.421 -16.893 -25.493 1.00 91.38 396 SER A C 1
ATOM 3190 O O . SER A 1 396 ? 6.364 -17.430 -25.847 1.00 91.38 396 SER A O 1
ATOM 3192 N N . HIS A 1 397 ? 7.838 -16.917 -24.224 1.00 92.88 397 HIS A N 1
ATOM 3193 C CA . HIS A 1 397 ? 7.079 -17.520 -23.126 1.00 92.88 397 HIS A CA 1
ATOM 3194 C C . HIS A 1 397 ? 5.791 -16.745 -22.827 1.00 92.88 397 HIS A C 1
ATOM 3196 O O . HIS A 1 397 ? 4.715 -17.348 -22.781 1.00 92.88 397 HIS A O 1
ATOM 3202 N N . VAL A 1 398 ? 5.873 -15.414 -22.723 1.00 94.44 398 VAL A N 1
ATOM 3203 C CA . VAL A 1 398 ? 4.710 -14.530 -22.549 1.00 94.44 398 VAL A CA 1
ATOM 3204 C C . VAL A 1 398 ? 3.714 -14.727 -23.693 1.00 94.44 398 VAL A C 1
ATOM 3206 O O . VAL A 1 398 ? 2.549 -15.035 -23.451 1.00 94.44 398 VAL A O 1
ATOM 3209 N N . SER A 1 399 ? 4.168 -14.643 -24.947 1.00 93.81 399 SER A N 1
ATOM 3210 C CA . SER A 1 399 ? 3.331 -14.842 -26.137 1.00 93.81 399 SER A CA 1
ATOM 3211 C C . SER A 1 399 ? 2.649 -16.214 -26.138 1.00 93.81 399 SER A C 1
ATOM 3213 O O . SER A 1 399 ? 1.444 -16.313 -26.378 1.00 93.81 399 SER A O 1
ATOM 3215 N N . SER A 1 400 ? 3.385 -17.277 -25.795 1.00 92.38 400 SER A N 1
ATOM 3216 C CA . SER A 1 400 ? 2.836 -18.636 -25.700 1.00 92.38 400 SER A CA 1
ATOM 3217 C C . SER A 1 400 ? 1.709 -18.734 -24.668 1.00 92.38 400 SER A C 1
ATOM 3219 O O . SER A 1 400 ? 0.677 -19.351 -24.940 1.00 92.38 400 SER A O 1
ATOM 3221 N N . LEU A 1 401 ? 1.884 -18.112 -23.499 1.00 93.94 401 LEU A N 1
ATOM 3222 C CA . LEU A 1 401 ? 0.880 -18.106 -22.438 1.00 93.94 401 LEU A CA 1
ATOM 3223 C C . LEU A 1 401 ? -0.350 -17.272 -22.830 1.00 93.94 401 LEU A C 1
ATOM 3225 O O . LEU A 1 401 ? -1.477 -17.740 -22.676 1.00 93.94 401 LEU A O 1
ATOM 3229 N N . LEU A 1 402 ? -0.158 -16.100 -23.443 1.00 94.62 402 LEU A N 1
ATOM 3230 C CA . LEU A 1 402 ? -1.259 -15.265 -23.937 1.00 94.62 402 LEU A CA 1
ATOM 3231 C C . LEU A 1 402 ? -2.084 -15.964 -25.032 1.00 94.62 402 LEU A C 1
ATOM 3233 O O . LEU A 1 402 ? -3.314 -15.903 -25.003 1.00 94.62 402 LEU A O 1
ATOM 3237 N N . LYS A 1 403 ? -1.449 -16.691 -25.964 1.00 92.94 403 LYS A N 1
ATOM 3238 C CA . LYS A 1 403 ? -2.162 -17.488 -26.985 1.00 92.94 403 LYS A CA 1
ATOM 3239 C C . LYS A 1 403 ? -3.071 -18.549 -26.358 1.00 92.94 403 LYS A C 1
ATOM 3241 O O . LYS A 1 403 ? -4.173 -18.784 -26.854 1.00 92.94 403 LYS A O 1
ATOM 3246 N N . LEU A 1 404 ? -2.636 -19.163 -25.255 1.00 92.88 404 LEU A N 1
ATOM 3247 C CA . LEU A 1 404 ? -3.435 -20.154 -24.530 1.00 92.88 404 LEU A CA 1
ATOM 3248 C C . LEU A 1 404 ? -4.666 -19.539 -23.859 1.00 92.88 404 LEU A C 1
ATOM 3250 O O . LEU A 1 404 ? -5.717 -20.175 -23.872 1.00 92.88 404 LEU A O 1
ATOM 3254 N N . ILE A 1 405 ? -4.561 -18.318 -23.327 1.00 92.94 405 ILE A N 1
ATOM 3255 C CA . ILE A 1 405 ? -5.695 -17.587 -22.732 1.00 92.94 405 ILE A CA 1
ATOM 3256 C C . ILE A 1 405 ? -6.771 -17.306 -23.783 1.00 92.94 405 ILE A C 1
ATOM 3258 O O . ILE A 1 405 ? -7.952 -17.551 -23.552 1.00 92.94 405 ILE A O 1
ATOM 3262 N N . VAL A 1 406 ? -6.369 -16.854 -24.969 1.00 92.00 406 VAL A N 1
ATOM 3263 C CA . VAL A 1 406 ? -7.306 -16.472 -26.036 1.00 92.00 406 VAL A CA 1
ATOM 3264 C C . VAL A 1 406 ? -7.975 -17.683 -26.707 1.00 92.00 406 VAL A C 1
ATOM 3266 O O . VAL A 1 406 ? -8.950 -17.523 -27.432 1.00 92.00 406 VAL A O 1
ATOM 3269 N N . HIS A 1 407 ? -7.487 -18.906 -26.467 1.00 84.56 407 HIS A N 1
ATOM 3270 C CA . HIS A 1 407 ? -7.953 -20.131 -27.138 1.00 84.56 407 HIS A CA 1
ATOM 3271 C C . HIS A 1 407 ? -7.827 -20.085 -28.676 1.00 84.56 407 HIS A C 1
ATOM 3273 O O . HIS A 1 407 ? -8.481 -20.847 -29.391 1.00 84.56 407 HIS A O 1
ATOM 3279 N N . ASP A 1 408 ? -6.950 -19.227 -29.200 1.00 68.81 408 ASP A N 1
ATOM 3280 C CA . ASP A 1 408 ? -6.757 -19.035 -30.635 1.00 68.81 408 ASP A CA 1
ATOM 3281 C C . ASP A 1 408 ? -5.875 -20.152 -31.207 1.00 68.81 408 ASP A C 1
ATOM 3283 O O . ASP A 1 408 ? -4.648 -20.054 -31.235 1.00 68.81 408 ASP A O 1
ATOM 3287 N N . ARG A 1 409 ? -6.507 -21.247 -31.648 1.00 60.56 409 ARG A N 1
ATOM 3288 C CA . ARG A 1 409 ? -5.820 -22.330 -32.372 1.00 60.56 409 ARG A CA 1
ATOM 3289 C C . ARG A 1 409 ? -5.547 -21.992 -33.840 1.00 60.56 409 ARG A C 1
ATOM 3291 O O . ARG A 1 409 ? -4.788 -22.714 -34.470 1.00 60.56 409 ARG A O 1
ATOM 3298 N N . SER A 1 410 ? -6.144 -20.924 -34.374 1.00 58.97 410 SER A N 1
ATOM 3299 C CA . SER A 1 410 ? -6.004 -20.505 -35.776 1.00 58.97 410 SER A CA 1
ATOM 3300 C C . SER A 1 410 ? -4.726 -19.716 -36.072 1.00 58.97 410 SER A C 1
ATOM 3302 O O . SER A 1 410 ? -4.415 -19.471 -37.231 1.00 58.97 410 SER A O 1
ATOM 3304 N N . THR A 1 411 ? -3.948 -19.336 -35.054 1.00 56.62 411 THR A N 1
ATOM 3305 C CA . THR A 1 411 ? -2.690 -18.580 -35.227 1.00 56.62 411 THR A CA 1
ATOM 3306 C C . THR A 1 411 ? -1.458 -19.456 -35.482 1.00 56.62 411 THR A C 1
ATOM 3308 O O . THR A 1 411 ? -0.332 -19.023 -35.233 1.00 56.62 411 THR A O 1
ATOM 3311 N N . THR A 1 412 ? -1.633 -20.682 -35.985 1.00 53.38 412 THR A N 1
ATOM 3312 C CA . THR A 1 412 ? -0.517 -21.604 -36.246 1.00 53.38 412 THR A CA 1
ATOM 3313 C C . THR A 1 412 ? 0.388 -21.215 -37.420 1.00 53.38 412 THR A C 1
ATOM 3315 O O . THR A 1 412 ? 1.487 -21.748 -37.472 1.00 53.38 412 THR A O 1
ATOM 3318 N N . ASP A 1 413 ? 0.025 -20.249 -38.277 1.00 49.88 413 ASP A N 1
ATOM 3319 C CA . ASP A 1 413 ? 0.714 -20.056 -39.573 1.00 49.88 413 ASP A CA 1
ATOM 3320 C C . ASP A 1 413 ? 1.233 -18.638 -39.901 1.00 49.88 413 ASP A C 1
ATOM 3322 O O . ASP A 1 413 ? 1.404 -18.290 -41.067 1.00 49.88 413 ASP A O 1
ATOM 3326 N N . ALA A 1 414 ? 1.559 -17.796 -38.915 1.00 49.41 414 ALA A N 1
ATOM 3327 C CA . ALA A 1 414 ? 2.246 -16.527 -39.200 1.00 49.41 414 ALA A CA 1
ATOM 3328 C C . ALA A 1 414 ? 3.773 -16.666 -39.061 1.00 49.41 414 ALA A C 1
ATOM 3330 O O . ALA A 1 414 ? 4.351 -16.359 -38.017 1.00 49.41 414 ALA A O 1
ATOM 3331 N N . CYS A 1 415 ? 4.434 -17.130 -40.125 1.00 51.34 415 CYS A N 1
ATOM 3332 C CA . CYS A 1 415 ? 5.879 -16.976 -40.292 1.00 51.34 415 CYS A CA 1
ATOM 3333 C C . CYS A 1 415 ? 6.253 -15.478 -40.301 1.00 51.34 415 CYS A C 1
ATOM 3335 O O . CYS A 1 415 ? 5.725 -14.714 -41.105 1.00 51.34 415 CYS A O 1
ATOM 3337 N N . ASN A 1 416 ? 7.213 -15.102 -39.448 1.00 59.66 416 ASN A N 1
ATOM 3338 C CA . ASN A 1 416 ? 7.996 -13.850 -39.439 1.00 59.66 416 ASN A CA 1
ATOM 3339 C C . ASN A 1 416 ? 7.444 -12.603 -38.714 1.00 59.66 416 ASN A C 1
ATOM 3341 O O . ASN A 1 416 ? 8.117 -11.574 -38.750 1.00 59.66 416 ASN A O 1
ATOM 3345 N N . GLU A 1 417 ? 6.303 -12.644 -38.017 1.00 75.75 417 GLU A N 1
ATOM 3346 C CA . GLU A 1 417 ? 5.900 -11.502 -37.169 1.00 75.75 417 GLU A CA 1
ATOM 3347 C C . GLU A 1 417 ? 6.795 -11.430 -35.915 1.00 75.75 417 GLU A C 1
ATOM 3349 O O . GLU A 1 417 ? 7.052 -12.451 -35.267 1.00 75.75 417 GLU A O 1
ATOM 3354 N N . ALA A 1 418 ? 7.292 -10.237 -35.562 1.00 87.44 418 ALA A N 1
ATOM 3355 C CA . ALA A 1 418 ? 8.103 -10.070 -34.361 1.00 87.44 418 ALA A CA 1
ATOM 3356 C C . ALA A 1 418 ? 7.284 -10.461 -33.117 1.00 87.44 418 ALA A C 1
ATOM 3358 O O . ALA A 1 418 ? 6.099 -10.141 -32.992 1.00 87.44 418 ALA A O 1
ATOM 3359 N N . VAL A 1 419 ? 7.911 -11.159 -32.164 1.00 86.94 419 VAL A N 1
ATOM 3360 C CA . VAL A 1 419 ? 7.208 -11.693 -30.981 1.00 86.94 419 VAL A CA 1
ATOM 3361 C C . VAL A 1 419 ? 6.514 -10.580 -30.180 1.00 86.94 419 VAL A C 1
ATOM 3363 O O . VAL A 1 419 ? 5.415 -10.788 -29.665 1.00 86.94 419 VAL A O 1
ATOM 3366 N N . ASN A 1 420 ? 7.100 -9.380 -30.140 1.00 88.81 420 ASN A N 1
ATOM 3367 C CA . ASN A 1 420 ? 6.520 -8.209 -29.477 1.00 88.81 420 ASN A CA 1
ATOM 3368 C C . ASN A 1 420 ? 5.212 -7.742 -30.137 1.00 88.81 420 ASN A C 1
ATOM 3370 O O . ASN A 1 420 ? 4.240 -7.471 -29.430 1.00 88.81 420 ASN A O 1
ATOM 3374 N N . ASP A 1 421 ? 5.148 -7.727 -31.471 1.00 91.25 421 ASP A N 1
ATOM 3375 C CA . ASP A 1 421 ? 3.931 -7.373 -32.214 1.00 91.25 421 ASP A CA 1
ATOM 3376 C C . ASP A 1 421 ? 2.822 -8.395 -31.959 1.00 91.25 421 ASP A C 1
ATOM 3378 O O . ASP A 1 421 ? 1.662 -8.036 -31.741 1.00 91.25 421 ASP A O 1
ATOM 3382 N N . THR A 1 422 ? 3.200 -9.674 -31.851 1.00 92.31 422 THR A N 1
ATOM 3383 C CA . THR A 1 422 ? 2.272 -10.742 -31.465 1.00 92.31 422 THR A CA 1
ATOM 3384 C C . THR A 1 422 ? 1.684 -10.499 -30.070 1.00 92.31 422 THR A C 1
ATOM 3386 O O . THR A 1 422 ? 0.470 -10.614 -29.895 1.00 92.31 422 THR A O 1
ATOM 3389 N N . ILE A 1 423 ? 2.504 -10.143 -29.072 1.00 93.69 423 ILE A N 1
ATOM 3390 C CA . ILE A 1 423 ? 2.028 -9.827 -27.711 1.00 93.69 423 ILE A CA 1
ATOM 3391 C C . ILE A 1 423 ? 1.067 -8.632 -27.749 1.00 93.69 423 ILE A C 1
ATOM 3393 O O . ILE A 1 423 ? -0.043 -8.723 -27.222 1.00 93.69 423 ILE A O 1
ATOM 3397 N N . LEU A 1 424 ? 1.445 -7.541 -28.424 1.00 93.19 424 LEU A N 1
ATOM 3398 C CA . LEU A 1 424 ? 0.606 -6.347 -28.570 1.00 93.19 424 LEU A CA 1
ATOM 3399 C C . LEU A 1 424 ? -0.745 -6.665 -29.219 1.00 93.19 424 LEU A C 1
ATOM 3401 O O . LEU A 1 424 ? -1.786 -6.196 -28.757 1.00 93.19 424 LEU A O 1
ATOM 3405 N N . LYS A 1 425 ? -0.746 -7.474 -30.281 1.00 93.81 425 LYS A N 1
ATOM 3406 C CA . LYS A 1 425 ? -1.959 -7.912 -30.978 1.00 93.81 425 LYS A CA 1
ATOM 3407 C C . LYS A 1 425 ? -2.859 -8.760 -30.082 1.00 93.81 425 LYS A C 1
ATOM 3409 O O . LYS A 1 425 ? -4.076 -8.598 -30.126 1.00 93.81 425 LYS A O 1
ATOM 3414 N N . LEU A 1 426 ? -2.284 -9.635 -29.255 1.00 94.94 426 LEU A N 1
ATOM 3415 C CA . LEU A 1 426 ? -3.043 -10.447 -28.300 1.00 94.94 426 LEU A CA 1
ATOM 3416 C C . LEU A 1 426 ? -3.675 -9.581 -27.204 1.00 94.94 426 LEU A C 1
ATOM 3418 O O . LEU A 1 426 ? -4.872 -9.708 -26.973 1.00 94.94 426 LEU A O 1
ATOM 3422 N N . LEU A 1 427 ? -2.924 -8.653 -26.600 1.00 94.19 427 LEU A N 1
ATOM 3423 C CA . LEU A 1 427 ? -3.396 -7.770 -25.515 1.00 94.19 427 LEU A CA 1
ATOM 3424 C C . LEU A 1 427 ? -4.451 -6.730 -25.944 1.00 94.19 427 LEU A C 1
ATOM 3426 O O . LEU A 1 427 ? -5.035 -6.045 -25.095 1.00 94.19 427 LEU A O 1
ATOM 3430 N N . LYS A 1 428 ? -4.694 -6.588 -27.252 1.00 93.81 428 LYS A N 1
ATOM 3431 C CA . LYS A 1 428 ? -5.783 -5.776 -27.819 1.00 93.81 428 LYS A CA 1
ATOM 3432 C C . LYS A 1 428 ? -7.122 -6.515 -27.897 1.00 93.81 428 LYS A C 1
ATOM 3434 O O . LYS A 1 428 ? -8.128 -5.866 -28.153 1.00 93.81 428 LYS A O 1
ATOM 3439 N N . LYS A 1 429 ? -7.149 -7.838 -27.709 1.00 94.25 429 LYS A N 1
ATOM 3440 C CA . LYS A 1 429 ? -8.390 -8.626 -27.742 1.00 94.25 429 LYS A CA 1
ATOM 3441 C C . LYS A 1 429 ? -9.240 -8.373 -26.491 1.00 94.25 429 LYS A C 1
ATOM 3443 O O . LYS A 1 429 ? -8.693 -8.131 -25.416 1.00 94.25 429 LYS A O 1
ATOM 3448 N N . ASP A 1 430 ? -10.558 -8.525 -26.618 1.00 92.88 430 ASP A N 1
ATOM 3449 C CA . ASP A 1 430 ? -11.537 -8.254 -25.548 1.00 92.88 430 ASP A CA 1
ATOM 3450 C C . ASP A 1 430 ? -11.328 -9.099 -24.285 1.00 92.88 430 ASP A C 1
ATOM 3452 O O . ASP A 1 430 ? -11.641 -8.658 -23.183 1.00 92.88 430 ASP A O 1
ATOM 3456 N N . THR A 1 431 ? -10.716 -10.282 -24.412 1.00 92.56 431 THR A N 1
ATOM 3457 C CA . THR A 1 431 ? -10.319 -11.124 -23.269 1.00 92.56 431 THR A CA 1
ATOM 3458 C C . THR A 1 431 ? -9.360 -10.409 -22.311 1.00 92.56 431 THR A C 1
ATOM 3460 O O . THR A 1 431 ? -9.303 -10.762 -21.140 1.00 92.56 431 THR A O 1
ATOM 3463 N N . PHE A 1 432 ? -8.626 -9.400 -22.791 1.00 92.62 432 PHE A N 1
ATOM 3464 C CA . PHE A 1 432 ? -7.752 -8.538 -21.990 1.00 92.62 432 PHE A CA 1
ATOM 3465 C C . PHE A 1 432 ? -8.348 -7.135 -21.776 1.00 92.62 432 PHE A C 1
ATOM 3467 O O . PHE A 1 432 ? -7.628 -6.182 -21.478 1.00 92.62 432 PHE A O 1
ATOM 3474 N N . GLY A 1 433 ? -9.657 -6.982 -21.981 1.00 90.12 433 GLY A N 1
ATOM 3475 C CA . GLY A 1 433 ? -10.389 -5.740 -21.767 1.00 90.12 433 GLY A CA 1
ATOM 3476 C C . GLY A 1 433 ? -10.494 -5.348 -20.291 1.00 90.12 433 GLY A C 1
ATOM 3477 O O . GLY A 1 433 ? -10.214 -6.134 -19.381 1.00 90.12 433 GLY A O 1
ATOM 3478 N N . GLN A 1 434 ? -10.918 -4.105 -20.052 1.00 86.88 434 GLN A N 1
ATOM 3479 C CA . GLN A 1 434 ? -11.165 -3.602 -18.701 1.00 86.88 434 GLN A CA 1
ATOM 3480 C C . GLN A 1 434 ? -12.259 -4.437 -18.028 1.00 86.88 434 GLN A C 1
ATOM 3482 O O . GLN A 1 434 ? -13.325 -4.656 -18.597 1.00 86.88 434 GLN A O 1
ATOM 3487 N N . GLY A 1 435 ? -11.976 -4.927 -16.822 1.00 87.56 435 GLY A N 1
ATOM 3488 C CA . GLY A 1 435 ? -12.904 -5.776 -16.080 1.00 87.56 435 GLY A CA 1
ATOM 3489 C C . GLY A 1 435 ? -12.988 -7.225 -16.567 1.00 87.56 435 GLY A C 1
ATOM 3490 O O . GLY A 1 435 ? -13.763 -7.970 -15.980 1.00 87.56 435 GLY A O 1
ATOM 3491 N N . ALA A 1 436 ? -12.205 -7.635 -17.575 1.00 91.06 436 ALA A N 1
ATOM 3492 C CA . ALA A 1 436 ? -12.049 -9.032 -18.016 1.00 91.06 436 ALA A CA 1
ATOM 3493 C C . ALA A 1 436 ? -10.690 -9.639 -17.615 1.00 91.06 436 ALA A C 1
ATOM 3495 O O . ALA A 1 436 ? -10.576 -10.845 -17.401 1.00 91.06 436 ALA A O 1
ATOM 3496 N N . PHE A 1 437 ? -9.666 -8.794 -17.489 1.00 92.88 437 PHE A N 1
ATOM 3497 C CA . PHE A 1 437 ? -8.307 -9.171 -17.116 1.00 92.88 437 PHE A CA 1
ATOM 3498 C C . PHE A 1 437 ? -7.708 -8.119 -16.182 1.00 92.88 437 PHE A C 1
ATOM 3500 O O . PHE A 1 437 ? -8.105 -6.951 -16.233 1.00 92.88 437 PHE A O 1
ATOM 3507 N N . ASP A 1 438 ? -6.756 -8.522 -15.341 1.00 92.44 438 ASP A N 1
ATOM 3508 C CA . ASP A 1 438 ? -6.107 -7.609 -14.404 1.00 92.44 438 ASP A CA 1
ATOM 3509 C C . ASP A 1 438 ? -5.396 -6.452 -15.133 1.00 92.44 438 ASP A C 1
ATOM 3511 O O . ASP A 1 438 ? -4.513 -6.648 -15.977 1.00 92.44 438 ASP A O 1
ATOM 3515 N N . GLY A 1 439 ? -5.813 -5.223 -14.816 1.00 91.38 439 GLY A N 1
ATOM 3516 C CA . GLY A 1 439 ? -5.316 -4.019 -15.477 1.00 91.38 439 GLY A CA 1
ATOM 3517 C C . GLY A 1 439 ? -3.822 -3.805 -15.249 1.00 91.38 439 GLY A C 1
ATOM 3518 O O . GLY A 1 439 ? -3.109 -3.460 -16.192 1.00 91.38 439 GLY A O 1
ATOM 3519 N N . LYS A 1 440 ? -3.325 -4.080 -14.037 1.00 92.12 440 LYS A N 1
ATOM 3520 C CA . LYS A 1 440 ? -1.920 -3.862 -13.671 1.00 92.12 440 LYS A CA 1
ATOM 3521 C C . LYS A 1 440 ? -1.008 -4.809 -14.431 1.00 92.12 440 LYS A C 1
ATOM 3523 O O . LYS A 1 440 ? -0.030 -4.391 -15.050 1.00 92.12 440 LYS A O 1
ATOM 3528 N N . LEU A 1 441 ? -1.371 -6.088 -14.452 1.00 94.00 441 LEU A N 1
ATOM 3529 C CA . LEU A 1 441 ? -0.652 -7.101 -15.207 1.00 94.00 441 LEU A CA 1
ATOM 3530 C C . LEU A 1 441 ? -0.664 -6.782 -16.705 1.00 94.00 441 LEU A C 1
ATOM 3532 O O . LEU A 1 441 ? 0.371 -6.873 -17.363 1.00 94.00 441 LEU A O 1
ATOM 3536 N N . ARG A 1 442 ? -1.799 -6.323 -17.246 1.00 94.50 442 ARG A N 1
ATOM 3537 C CA . ARG A 1 442 ? -1.873 -5.852 -18.635 1.00 94.50 442 ARG A CA 1
ATOM 3538 C C . ARG A 1 442 ? -0.918 -4.684 -18.900 1.00 94.50 442 ARG A C 1
ATOM 3540 O O . ARG A 1 442 ? -0.233 -4.716 -19.920 1.00 94.50 442 ARG A O 1
ATOM 3547 N N . ALA A 1 443 ? -0.848 -3.690 -18.010 1.00 93.12 443 ALA A N 1
ATOM 3548 C CA . ALA A 1 443 ? 0.070 -2.552 -18.135 1.00 93.12 443 ALA A CA 1
ATOM 3549 C C . ALA A 1 443 ? 1.525 -3.018 -18.238 1.00 93.12 443 ALA A C 1
ATOM 3551 O O . ALA A 1 443 ? 2.238 -2.650 -19.169 1.00 93.12 443 ALA A O 1
ATOM 3552 N N . ARG A 1 444 ? 1.939 -3.904 -17.326 1.00 94.38 444 ARG A N 1
ATOM 3553 C CA . ARG A 1 444 ? 3.293 -4.471 -17.293 1.00 94.38 444 ARG A CA 1
ATOM 3554 C C . ARG A 1 444 ? 3.615 -5.273 -18.550 1.00 94.38 444 ARG A C 1
ATOM 3556 O O . ARG A 1 444 ? 4.701 -5.143 -19.106 1.00 94.38 444 ARG A O 1
ATOM 3563 N N . LEU A 1 445 ? 2.664 -6.063 -19.047 1.00 94.56 445 LEU A N 1
ATOM 3564 C CA . LEU A 1 445 ? 2.839 -6.816 -20.291 1.00 94.56 445 LEU A CA 1
ATOM 3565 C C . LEU A 1 445 ? 2.956 -5.899 -21.512 1.00 94.56 445 LEU A C 1
ATOM 3567 O O . LEU A 1 445 ? 3.769 -6.165 -22.395 1.00 94.56 445 LEU A O 1
ATOM 3571 N N . LEU A 1 446 ? 2.188 -4.806 -21.564 1.00 92.62 446 LEU A N 1
ATOM 3572 C CA . LEU A 1 446 ? 2.362 -3.783 -22.594 1.00 92.62 446 LEU A CA 1
ATOM 3573 C C . LEU A 1 446 ? 3.743 -3.131 -22.475 1.00 92.62 446 LEU A C 1
ATOM 3575 O O . LEU A 1 446 ? 4.426 -2.974 -23.485 1.00 92.62 446 LEU A O 1
ATOM 3579 N N . PHE A 1 447 ? 4.189 -2.823 -21.259 1.00 91.62 447 PHE A N 1
ATOM 3580 C CA . PHE A 1 447 ? 5.491 -2.216 -21.005 1.00 91.62 447 PHE A CA 1
ATOM 3581 C C . PHE A 1 447 ? 6.660 -3.084 -21.488 1.00 91.62 447 PHE A C 1
ATOM 3583 O O . PHE A 1 447 ? 7.564 -2.568 -22.149 1.00 91.62 447 PHE A O 1
ATOM 3590 N N . ILE A 1 448 ? 6.590 -4.409 -21.284 1.00 91.06 448 ILE A N 1
ATOM 3591 C CA . ILE A 1 448 ? 7.569 -5.375 -21.818 1.00 91.06 448 ILE A CA 1
ATOM 3592 C C . ILE A 1 448 ? 7.762 -5.196 -23.327 1.00 91.06 448 ILE A C 1
ATOM 3594 O O . ILE A 1 448 ? 8.888 -5.272 -23.805 1.00 91.06 448 ILE A O 1
ATOM 3598 N N . THR A 1 449 ? 6.698 -4.934 -24.091 1.00 89.00 449 THR A N 1
ATOM 3599 C CA . THR A 1 449 ? 6.786 -4.806 -25.559 1.00 89.00 449 THR A CA 1
ATOM 3600 C C . THR A 1 449 ? 7.369 -3.478 -26.042 1.00 89.00 449 THR A C 1
ATOM 3602 O O . THR A 1 449 ? 7.757 -3.376 -27.205 1.00 89.00 449 THR A O 1
ATOM 3605 N N . LYS A 1 450 ? 7.412 -2.455 -25.178 1.00 85.25 450 LYS A N 1
ATOM 3606 C CA . LYS A 1 450 ? 7.805 -1.085 -25.542 1.00 85.25 450 LYS A CA 1
ATOM 3607 C C . LYS A 1 450 ? 9.284 -0.817 -25.356 1.00 85.25 450 LYS A C 1
ATOM 3609 O O . LYS A 1 450 ? 9.881 -0.102 -26.157 1.00 85.25 450 LYS A O 1
ATOM 3614 N N . LEU A 1 451 ? 9.874 -1.396 -24.321 1.00 76.94 451 LEU A N 1
ATOM 3615 C CA . LEU A 1 451 ? 11.302 -1.308 -24.084 1.00 76.94 451 LEU A CA 1
ATOM 3616 C C . LEU A 1 451 ? 11.988 -2.479 -24.784 1.00 76.94 451 LEU A C 1
ATOM 3618 O O . LEU A 1 451 ? 12.223 -3.531 -24.194 1.00 76.94 451 LEU A O 1
ATOM 3622 N N . THR A 1 452 ? 12.310 -2.306 -26.069 1.00 66.00 452 THR A N 1
ATOM 3623 C CA . THR A 1 452 ? 13.280 -3.189 -26.724 1.00 66.00 452 THR A CA 1
ATOM 3624 C C . THR A 1 452 ? 14.597 -3.067 -25.976 1.00 66.00 452 THR A C 1
ATOM 3626 O O . THR A 1 452 ? 15.223 -2.006 -25.979 1.00 66.00 452 THR A O 1
ATOM 3629 N N . MET A 1 453 ? 14.989 -4.150 -25.308 1.00 59.03 453 MET A N 1
ATOM 3630 C CA . MET A 1 453 ? 16.236 -4.224 -24.562 1.00 59.03 453 MET A CA 1
ATOM 3631 C C . MET A 1 453 ? 17.392 -3.932 -25.516 1.00 59.03 453 MET A C 1
ATOM 3633 O O . MET A 1 453 ? 17.712 -4.747 -26.380 1.00 59.03 453 MET A O 1
ATOM 3637 N N . SER A 1 454 ? 18.041 -2.780 -25.348 1.00 57.16 454 SER A N 1
ATOM 3638 C CA . SER A 1 454 ? 19.455 -2.727 -25.706 1.00 57.16 454 SER A CA 1
ATOM 3639 C C . SER A 1 454 ? 20.183 -3.709 -24.784 1.00 57.16 454 SER A C 1
ATOM 3641 O O . SER A 1 454 ? 19.795 -3.873 -23.624 1.00 57.16 454 SER A O 1
ATOM 3643 N N . GLU A 1 455 ? 21.226 -4.377 -25.277 1.00 55.75 455 GLU A N 1
ATOM 3644 C CA . GLU A 1 455 ? 21.999 -5.389 -24.530 1.00 55.75 455 GLU A CA 1
ATOM 3645 C C . GLU A 1 455 ? 22.503 -4.898 -23.154 1.00 55.75 455 GLU A C 1
ATOM 3647 O O . GLU A 1 455 ? 22.868 -5.695 -22.295 1.00 55.75 455 GLU A O 1
ATOM 3652 N N . LYS A 1 456 ? 22.473 -3.582 -22.913 1.00 58.59 456 LYS A N 1
ATOM 3653 C CA . LYS A 1 456 ? 22.969 -2.904 -21.715 1.00 58.59 456 LYS A CA 1
ATOM 3654 C C . LYS A 1 456 ? 22.113 -3.073 -20.454 1.00 58.59 456 LYS A C 1
ATOM 3656 O O . LYS A 1 456 ? 22.596 -2.761 -19.373 1.00 58.59 456 LYS A O 1
ATOM 3661 N N . PHE A 1 457 ? 20.878 -3.574 -20.540 1.00 66.94 457 PHE A N 1
ATOM 3662 C CA . PHE A 1 457 ? 19.935 -3.524 -19.410 1.00 66.94 457 PHE A CA 1
ATOM 3663 C C . PHE A 1 457 ? 19.617 -4.863 -18.738 1.00 66.94 457 PHE A C 1
ATOM 3665 O O . PHE A 1 457 ? 18.471 -5.151 -18.401 1.00 66.94 457 PHE A O 1
ATOM 3672 N N . GLY A 1 458 ? 20.646 -5.666 -18.456 1.00 75.56 458 GLY A N 1
ATOM 3673 C CA . GLY A 1 458 ? 20.520 -6.929 -17.710 1.00 75.56 458 GLY A CA 1
ATOM 3674 C C . GLY A 1 458 ? 19.574 -6.902 -16.487 1.00 75.56 458 GLY A C 1
ATOM 3675 O O . GLY A 1 458 ? 18.779 -7.833 -16.351 1.00 75.56 458 GLY A O 1
ATOM 3676 N N . PRO A 1 459 ? 19.558 -5.846 -15.639 1.00 79.19 459 PRO A N 1
ATOM 3677 C CA . PRO A 1 459 ? 18.669 -5.782 -14.473 1.00 79.19 459 PRO A CA 1
ATOM 3678 C C . PRO A 1 459 ? 17.163 -5.801 -14.790 1.00 79.19 459 PRO A C 1
ATOM 3680 O O . PRO A 1 459 ? 16.389 -6.337 -13.997 1.00 79.19 459 PRO A O 1
ATOM 3683 N N . LEU A 1 460 ? 16.730 -5.272 -15.945 1.00 87.12 460 LEU A N 1
ATOM 3684 C CA . LEU A 1 460 ? 15.304 -5.241 -16.317 1.00 87.12 460 LEU A CA 1
ATOM 3685 C C . LEU A 1 460 ? 14.754 -6.626 -16.648 1.00 87.12 460 LEU A C 1
ATOM 3687 O O . LEU A 1 460 ? 13.565 -6.876 -16.459 1.00 87.12 460 LEU A O 1
ATOM 3691 N N . LEU A 1 461 ? 15.613 -7.550 -17.089 1.00 88.69 461 LEU A N 1
ATOM 3692 C CA . LEU A 1 461 ? 15.191 -8.917 -17.376 1.00 88.69 461 LEU A CA 1
ATOM 3693 C C . LEU A 1 461 ? 14.582 -9.579 -16.134 1.00 88.69 461 LEU A C 1
ATOM 3695 O O . LEU A 1 461 ? 13.602 -10.305 -16.261 1.00 88.69 461 LEU A O 1
ATOM 3699 N N . ASN A 1 462 ? 15.113 -9.302 -14.940 1.00 89.44 462 ASN A N 1
ATOM 3700 C CA . ASN A 1 462 ? 14.569 -9.845 -13.697 1.00 89.44 462 ASN A CA 1
ATOM 3701 C C . ASN A 1 462 ? 13.184 -9.268 -13.380 1.00 89.44 462 ASN A C 1
ATOM 3703 O O . ASN A 1 462 ? 12.270 -10.025 -13.076 1.00 89.44 462 ASN A O 1
ATOM 3707 N N . LEU A 1 463 ? 12.983 -7.959 -13.560 1.00 91.62 463 LEU A N 1
ATOM 3708 C CA . LEU A 1 463 ? 11.669 -7.329 -13.392 1.00 91.62 463 LEU A CA 1
ATOM 3709 C C . LEU A 1 463 ? 10.618 -7.916 -14.353 1.00 91.62 463 LEU A C 1
ATOM 3711 O O . LEU A 1 463 ? 9.455 -8.130 -13.995 1.00 91.62 463 LEU A O 1
ATOM 3715 N N . TYR A 1 464 ? 11.017 -8.207 -15.590 1.00 91.69 464 TYR A N 1
ATOM 3716 C CA . TYR A 1 464 ? 10.114 -8.813 -16.562 1.00 91.69 464 TYR A CA 1
ATOM 3717 C C . TYR A 1 464 ? 9.887 -10.311 -16.316 1.00 91.69 464 TYR A C 1
ATOM 3719 O O . TYR A 1 464 ? 8.790 -10.802 -16.582 1.00 91.69 464 TYR A O 1
ATOM 3727 N N . LYS A 1 465 ? 10.869 -11.029 -15.755 1.00 92.00 465 LYS A N 1
ATOM 3728 C CA . LYS A 1 465 ? 10.674 -12.395 -15.247 1.00 92.00 465 LYS A CA 1
ATOM 3729 C C . LYS A 1 465 ? 9.633 -12.424 -14.133 1.00 92.00 465 LYS A C 1
ATOM 3731 O O . LYS A 1 465 ? 8.711 -13.222 -14.231 1.00 92.00 465 LYS A O 1
ATOM 3736 N N . GLU A 1 466 ? 9.706 -11.508 -13.166 1.00 92.44 466 GLU A N 1
ATOM 3737 C CA . GLU A 1 466 ? 8.668 -11.363 -12.131 1.00 92.44 466 GLU A CA 1
ATOM 3738 C C . GLU A 1 466 ? 7.289 -11.113 -12.757 1.00 92.44 466 GLU A C 1
ATOM 3740 O O . GLU A 1 466 ? 6.305 -11.737 -12.386 1.00 92.44 466 GLU A O 1
ATOM 3745 N N . THR A 1 467 ? 7.207 -10.277 -13.797 1.00 94.31 467 THR A N 1
ATOM 3746 C CA . THR A 1 467 ? 5.944 -10.046 -14.530 1.00 94.31 467 THR A CA 1
ATOM 3747 C C . THR A 1 467 ? 5.410 -11.310 -15.208 1.00 94.31 467 THR A C 1
ATOM 3749 O O . THR A 1 467 ? 4.200 -11.531 -15.263 1.00 94.31 467 THR A O 1
ATOM 3752 N N . TYR A 1 468 ? 6.291 -12.155 -15.735 1.00 94.31 468 TYR A N 1
ATOM 3753 C CA . TYR A 1 468 ? 5.896 -13.440 -16.299 1.00 94.31 468 TYR A CA 1
ATOM 3754 C C . TYR A 1 468 ? 5.469 -14.447 -15.222 1.00 94.31 468 TYR A C 1
ATOM 3756 O O . TYR A 1 468 ? 4.500 -15.177 -15.435 1.00 94.31 468 TYR A O 1
ATOM 3764 N N . GLU A 1 469 ? 6.127 -14.467 -14.064 1.00 92.62 469 GLU A N 1
ATOM 3765 C CA . GLU A 1 469 ? 5.718 -15.292 -12.922 1.00 92.62 469 GLU A CA 1
ATOM 3766 C C . GLU A 1 469 ? 4.367 -14.843 -12.346 1.00 92.62 469 GLU A C 1
ATOM 3768 O O . GLU A 1 469 ? 3.502 -15.685 -12.087 1.00 92.62 469 GLU A O 1
ATOM 3773 N N . ASP A 1 470 ? 4.110 -13.535 -12.280 1.00 92.38 470 ASP A N 1
ATOM 3774 C CA . ASP A 1 470 ? 2.785 -12.994 -11.969 1.00 92.38 470 ASP A CA 1
ATOM 3775 C C . ASP A 1 470 ? 1.750 -13.444 -12.997 1.00 92.38 470 ASP A C 1
ATOM 3777 O O . ASP A 1 470 ? 0.660 -13.876 -12.631 1.00 92.38 470 ASP A O 1
ATOM 3781 N N . LEU A 1 471 ? 2.082 -13.398 -14.294 1.00 94.88 471 LEU A N 1
ATOM 3782 C CA . LEU A 1 471 ? 1.185 -13.865 -15.349 1.00 94.88 471 LEU A CA 1
ATOM 3783 C C . LEU A 1 471 ? 0.892 -15.363 -15.217 1.00 94.88 471 LEU A C 1
ATOM 3785 O O . LEU A 1 471 ? -0.253 -15.782 -15.390 1.00 94.88 471 LEU A O 1
ATOM 3789 N N . LYS A 1 472 ? 1.885 -16.192 -14.892 1.00 92.56 472 LYS A N 1
ATOM 3790 C CA . LYS A 1 472 ? 1.678 -17.625 -14.631 1.00 92.56 472 LYS A CA 1
ATOM 3791 C C . LYS A 1 472 ? 0.761 -17.846 -13.435 1.00 92.56 472 LYS A C 1
ATOM 3793 O O . LYS A 1 472 ? -0.182 -18.629 -13.536 1.00 92.56 472 LYS A O 1
ATOM 3798 N N . THR A 1 473 ? 1.019 -17.140 -12.341 1.00 90.94 473 THR A N 1
ATOM 3799 C CA . THR A 1 473 ? 0.242 -17.233 -11.101 1.00 90.94 473 THR A CA 1
ATOM 3800 C C . THR A 1 473 ? -1.197 -16.783 -11.330 1.00 90.94 473 THR A C 1
ATOM 3802 O O . THR A 1 473 ? -2.135 -17.519 -11.033 1.00 90.94 473 THR A O 1
ATOM 3805 N N . TYR A 1 474 ? -1.381 -15.628 -11.969 1.00 92.75 474 TYR A N 1
ATOM 3806 C CA . TYR A 1 474 ? -2.687 -15.101 -12.343 1.00 92.75 474 TYR A CA 1
ATOM 3807 C C . TYR A 1 474 ? -3.427 -16.038 -13.295 1.00 92.75 474 TYR A C 1
ATOM 3809 O O . TYR A 1 474 ? -4.622 -16.259 -13.154 1.00 92.75 474 TYR A O 1
ATOM 3817 N N . THR A 1 475 ? -2.745 -16.635 -14.270 1.00 93.00 475 THR A N 1
ATOM 3818 C CA . THR A 1 475 ? -3.415 -17.511 -15.238 1.00 93.00 475 THR A CA 1
ATOM 3819 C C . THR A 1 475 ? -3.799 -18.869 -14.675 1.00 93.00 475 THR A C 1
ATOM 3821 O O . THR A 1 475 ? -4.573 -19.569 -15.321 1.00 93.00 475 THR A O 1
ATOM 3824 N N . ALA A 1 476 ? -3.330 -19.263 -13.493 1.00 91.75 476 ALA A N 1
ATOM 3825 C CA . ALA A 1 476 ? -3.836 -20.456 -12.832 1.00 91.75 476 ALA A CA 1
ATOM 3826 C C . ALA A 1 476 ? -5.309 -20.291 -12.443 1.00 91.75 476 ALA A C 1
ATOM 3828 O O . ALA A 1 476 ? -5.741 -19.232 -11.993 1.00 91.75 476 ALA A O 1
ATOM 3829 N N . SER A 1 477 ? -6.097 -21.354 -12.638 1.00 85.62 477 SER A N 1
ATOM 3830 C CA . SER A 1 477 ? -7.446 -21.431 -12.074 1.00 85.62 477 SER A CA 1
ATOM 3831 C C . SER A 1 477 ? -7.359 -21.252 -10.560 1.00 85.62 477 SER A C 1
ATOM 3833 O O . SER A 1 477 ? -6.639 -21.997 -9.901 1.00 85.62 477 SER A O 1
ATOM 3835 N N . ASN A 1 478 ? -8.090 -20.269 -10.047 1.00 88.75 478 ASN A N 1
ATOM 3836 C CA . ASN A 1 478 ? -8.106 -19.859 -8.650 1.00 88.75 478 ASN A CA 1
ATOM 3837 C C . ASN A 1 478 ? -9.499 -19.293 -8.336 1.00 88.75 478 ASN A C 1
ATOM 3839 O O . ASN A 1 478 ? -10.116 -18.638 -9.182 1.00 88.75 478 ASN A O 1
ATOM 3843 N N . GLU A 1 479 ? -9.991 -19.549 -7.134 1.00 90.75 479 GLU A N 1
ATOM 3844 C CA . GLU A 1 479 ? -11.267 -19.095 -6.587 1.00 90.75 479 GLU A CA 1
ATOM 3845 C C . GLU A 1 479 ? -11.392 -17.563 -6.637 1.00 90.75 479 GLU A C 1
ATOM 3847 O O . GLU A 1 479 ? -12.482 -17.039 -6.882 1.00 90.75 479 GLU A O 1
ATOM 3852 N N . ARG A 1 480 ? -10.267 -16.840 -6.529 1.00 90.75 480 ARG A N 1
ATOM 3853 C CA . ARG A 1 480 ? -10.198 -15.372 -6.634 1.00 90.75 480 ARG A CA 1
ATOM 3854 C C . ARG A 1 480 ? -10.651 -14.823 -7.978 1.00 90.75 480 ARG A C 1
ATOM 3856 O O . ARG A 1 480 ? -11.146 -13.704 -8.063 1.00 90.75 480 ARG A O 1
ATOM 3863 N N . HIS A 1 481 ? -10.573 -15.629 -9.034 1.00 90.44 481 HIS A N 1
ATOM 3864 C CA . HIS A 1 481 ? -11.132 -15.259 -10.334 1.00 90.44 481 HIS A CA 1
ATOM 3865 C C . HIS A 1 481 ? -12.656 -15.301 -10.378 1.00 90.44 481 HIS A C 1
ATOM 3867 O O . HIS A 1 481 ? -13.247 -15.018 -11.415 1.00 90.44 481 HIS A O 1
ATOM 3873 N N . ARG A 1 482 ? -13.317 -15.722 -9.299 1.00 91.69 482 ARG A N 1
ATOM 3874 C CA . ARG A 1 482 ? -14.779 -15.823 -9.218 1.00 91.69 482 ARG A CA 1
ATOM 3875 C C . ARG A 1 482 ? -15.352 -15.033 -8.065 1.00 91.69 482 ARG A C 1
ATOM 3877 O O . ARG A 1 482 ? -16.507 -14.621 -8.161 1.00 91.69 482 ARG A O 1
ATOM 3884 N N . PHE A 1 483 ? -14.572 -14.852 -7.007 1.00 94.12 483 PHE A N 1
ATOM 3885 C CA . PHE A 1 483 ? -15.020 -14.235 -5.778 1.00 94.12 483 PHE A CA 1
ATOM 3886 C C . PHE A 1 483 ? -13.876 -13.503 -5.077 1.00 94.12 483 PHE A C 1
ATOM 3888 O O . PHE A 1 483 ? -12.747 -13.973 -5.098 1.00 94.12 483 PHE A O 1
ATOM 3895 N N . SER A 1 484 ? -14.162 -12.391 -4.409 1.00 93.94 484 SER A N 1
ATOM 3896 C CA . SER A 1 484 ? -13.228 -11.802 -3.448 1.00 93.94 484 SER A CA 1
ATOM 3897 C C . SER A 1 484 ? -13.961 -11.116 -2.302 1.00 93.94 484 SER A C 1
ATOM 3899 O O . SER A 1 484 ? -15.053 -10.561 -2.476 1.00 93.94 484 SER A O 1
ATOM 3901 N N . PHE A 1 485 ? -13.342 -11.145 -1.123 1.00 95.19 485 PHE A N 1
ATOM 3902 C CA . PHE A 1 485 ? -13.672 -10.224 -0.043 1.00 95.19 485 PHE A CA 1
ATOM 3903 C C . PHE A 1 485 ? -12.901 -8.931 -0.263 1.00 95.19 485 PHE A C 1
ATOM 3905 O O . PHE A 1 485 ? -11.699 -8.977 -0.504 1.00 95.19 485 PHE A O 1
ATOM 3912 N N . LEU A 1 486 ? -13.586 -7.796 -0.159 1.00 93.75 486 LEU A N 1
ATOM 3913 C CA . LEU A 1 486 ? -13.005 -6.468 -0.296 1.00 93.75 486 LEU A CA 1
ATOM 3914 C C . LEU A 1 486 ? -13.259 -5.677 0.983 1.00 93.75 486 LEU A C 1
ATOM 3916 O O . LEU A 1 486 ? -14.392 -5.272 1.247 1.00 93.75 486 LEU A O 1
ATOM 3920 N N . PHE A 1 487 ? -12.211 -5.432 1.763 1.00 95.06 487 PHE A N 1
ATOM 3921 C CA . PHE A 1 487 ? -12.262 -4.420 2.815 1.00 95.06 487 PHE A CA 1
ATOM 3922 C C . PHE A 1 487 ? -12.205 -3.041 2.165 1.00 95.06 487 PHE A C 1
ATOM 3924 O O . PHE A 1 487 ? -11.271 -2.757 1.426 1.00 95.06 487 PHE A O 1
ATOM 3931 N N . GLU A 1 488 ? -13.191 -2.190 2.436 1.00 94.38 488 GLU A N 1
ATOM 3932 C CA . GLU A 1 488 ? -13.230 -0.820 1.913 1.00 94.38 488 GLU A CA 1
ATOM 3933 C C . GLU A 1 488 ? -12.718 0.185 2.933 1.00 94.38 488 GLU A C 1
ATOM 3935 O O . GLU A 1 488 ? -11.961 1.094 2.604 1.00 94.38 488 GLU A O 1
ATOM 3940 N N . LYS A 1 489 ? -13.168 0.046 4.183 1.00 95.19 489 LYS A N 1
ATOM 3941 C CA . LYS A 1 489 ? -12.825 0.963 5.269 1.00 95.19 489 LYS A CA 1
ATOM 3942 C C . LYS A 1 489 ? -12.688 0.223 6.584 1.00 95.19 489 LYS A C 1
ATOM 3944 O O . LYS A 1 489 ? -13.394 -0.754 6.836 1.00 95.19 489 LYS A O 1
ATOM 3949 N N . VAL A 1 490 ? -11.827 0.740 7.450 1.00 96.31 490 VAL A N 1
ATOM 3950 C CA . VAL A 1 490 ? -11.688 0.294 8.834 1.00 96.31 490 VAL A CA 1
ATOM 3951 C C . VAL A 1 490 ? -11.710 1.501 9.755 1.00 96.31 490 VAL A C 1
ATOM 3953 O O . VAL A 1 490 ? -10.946 2.449 9.574 1.00 96.31 490 VAL A O 1
ATOM 3956 N N . HIS A 1 491 ? -12.578 1.460 10.761 1.00 95.38 491 HIS A N 1
ATOM 3957 C CA . HIS A 1 491 ? -12.581 2.437 11.843 1.00 95.38 491 HIS A CA 1
ATOM 3958 C C . HIS A 1 491 ? -11.994 1.817 13.108 1.00 95.38 491 HIS A C 1
ATOM 3960 O O . HIS A 1 491 ? -12.493 0.801 13.586 1.00 95.38 491 HIS A O 1
ATOM 3966 N N . VAL A 1 492 ? -10.960 2.441 13.667 1.00 95.75 492 VAL A N 1
ATOM 3967 C CA . VAL A 1 492 ? -10.364 2.063 14.953 1.00 95.75 492 VAL A CA 1
ATOM 3968 C C . VAL A 1 492 ? -11.051 2.872 16.048 1.00 95.75 492 VAL A C 1
ATOM 3970 O O . VAL A 1 492 ? -10.874 4.081 16.152 1.00 95.75 492 VAL A O 1
ATOM 3973 N N . LEU A 1 493 ? -11.878 2.217 16.853 1.00 94.50 493 LEU A N 1
ATOM 3974 C CA . LEU A 1 493 ? -12.695 2.877 17.872 1.00 94.50 493 LEU A CA 1
ATOM 3975 C C . LEU A 1 493 ? -11.909 3.179 19.157 1.00 94.50 493 LEU A C 1
ATOM 3977 O O . LEU A 1 493 ? -12.325 4.023 19.948 1.00 94.50 493 LEU A O 1
ATOM 3981 N N . THR A 1 494 ? -10.773 2.512 19.373 1.00 94.19 494 THR A N 1
ATOM 3982 C CA . THR A 1 494 ? -9.914 2.757 20.537 1.00 94.19 494 THR A CA 1
ATOM 3983 C C . THR A 1 494 ? -9.002 3.967 20.299 1.00 94.19 494 THR A C 1
ATOM 3985 O O . THR A 1 494 ? -8.237 3.974 19.332 1.00 94.19 494 THR A O 1
ATOM 3988 N N . PRO A 1 495 ? -9.014 4.987 21.180 1.00 90.25 495 PRO A N 1
ATOM 3989 C CA . PRO A 1 495 ? -8.146 6.150 21.038 1.00 90.25 495 PRO A CA 1
ATOM 3990 C C . PRO A 1 495 ? -6.660 5.782 21.043 1.00 90.25 495 PRO A C 1
ATOM 3992 O O . PRO A 1 495 ? -6.231 4.935 21.823 1.00 90.25 495 PRO A O 1
ATOM 3995 N N . LYS A 1 496 ? -5.861 6.500 20.242 1.00 87.81 496 LYS A N 1
ATOM 3996 C CA . LYS A 1 496 ? -4.392 6.360 20.140 1.00 87.81 496 LYS A CA 1
ATOM 3997 C C . LYS A 1 496 ? -3.893 5.016 19.595 1.00 87.81 496 LYS A C 1
ATOM 3999 O O . LYS A 1 496 ? -2.684 4.804 19.590 1.00 87.81 496 LYS A O 1
ATOM 4004 N N . VAL A 1 497 ? -4.784 4.145 19.126 1.00 90.44 497 VAL A N 1
ATOM 4005 C CA . VAL A 1 497 ? -4.402 2.923 18.415 1.00 90.44 497 VAL A CA 1
ATOM 4006 C C . VAL A 1 497 ? -4.443 3.183 16.917 1.00 90.44 497 VAL A C 1
ATOM 4008 O O . VAL A 1 497 ? -5.402 3.770 16.415 1.00 90.44 497 VAL A O 1
ATOM 4011 N N . SER A 1 498 ? -3.404 2.753 16.207 1.00 89.81 498 SER A N 1
ATOM 4012 C CA . SER A 1 498 ? -3.353 2.782 14.748 1.00 89.81 498 SER A CA 1
ATOM 4013 C C . SER A 1 498 ? -3.522 1.382 14.170 1.00 89.81 498 SER A C 1
ATOM 4015 O O . SER A 1 498 ? -3.089 0.392 14.759 1.00 89.81 498 SER A O 1
ATOM 4017 N N . LEU A 1 499 ? -4.152 1.304 12.999 1.00 91.75 499 LEU A N 1
ATOM 4018 C CA . LEU A 1 499 ? -4.120 0.109 12.164 1.00 91.75 499 LEU A CA 1
ATOM 4019 C C . LEU A 1 499 ? -2.812 0.124 11.364 1.00 91.75 499 LEU A C 1
ATOM 4021 O O . LEU A 1 499 ? -2.523 1.101 10.673 1.00 91.75 499 LEU A O 1
ATOM 4025 N N . CYS A 1 500 ? -2.022 -0.938 11.481 1.00 87.75 500 CYS A N 1
ATOM 4026 C CA . CYS A 1 500 ? -0.678 -1.024 10.908 1.00 87.75 500 CYS A CA 1
ATOM 4027 C C . CYS A 1 500 ? -0.650 -1.866 9.630 1.00 87.75 500 CYS A C 1
ATOM 4029 O O . CYS A 1 500 ? 0.144 -1.595 8.734 1.00 87.75 500 CYS A O 1
ATOM 4031 N N . GLY A 1 501 ? -1.540 -2.851 9.510 1.00 89.56 501 GLY A N 1
ATOM 4032 C CA . GLY A 1 501 ? -1.717 -3.593 8.267 1.00 89.56 501 GLY A CA 1
ATOM 4033 C C . GLY A 1 501 ? -2.842 -4.617 8.341 1.00 89.56 501 GLY A C 1
ATOM 4034 O O . GLY A 1 501 ? -3.354 -4.958 9.411 1.00 89.56 501 GLY A O 1
ATOM 4035 N N . LEU A 1 502 ? -3.231 -5.060 7.155 1.00 92.69 502 LEU A N 1
ATOM 4036 C CA . LEU A 1 502 ? -4.313 -5.994 6.906 1.00 92.69 502 LEU A CA 1
ATOM 4037 C C . LEU A 1 502 ? -3.929 -6.798 5.666 1.00 92.69 502 LEU A C 1
ATOM 4039 O O . LEU A 1 502 ? -3.723 -6.230 4.592 1.00 92.69 502 LEU A O 1
ATOM 4043 N N . HIS A 1 503 ? -3.824 -8.111 5.797 1.00 91.19 503 HIS A N 1
ATOM 4044 C CA . HIS A 1 503 ? -3.552 -8.970 4.653 1.00 91.19 503 HIS A CA 1
ATOM 4045 C C . HIS A 1 503 ? -4.195 -10.329 4.827 1.00 91.19 503 HIS A C 1
ATOM 4047 O O . HIS A 1 503 ? -4.593 -10.729 5.917 1.00 91.19 503 HIS A O 1
ATOM 4053 N N . SER A 1 504 ? -4.282 -11.057 3.731 1.00 92.06 504 SER A N 1
ATOM 4054 C CA . SER A 1 504 ? -4.726 -12.430 3.752 1.00 92.06 504 SER A CA 1
ATOM 4055 C C . SER A 1 504 ? -3.622 -13.361 4.253 1.00 92.06 504 SER A C 1
ATOM 4057 O O . SER A 1 504 ? -2.461 -13.257 3.860 1.00 92.06 504 SER A O 1
ATOM 4059 N N . SER A 1 505 ? -3.975 -14.261 5.162 1.00 91.50 505 SER A N 1
ATOM 4060 C CA . SER A 1 505 ? -3.090 -15.287 5.730 1.00 91.50 505 SER A CA 1
ATOM 4061 C C . SER A 1 505 ? -3.408 -16.693 5.218 1.00 91.50 505 SER A C 1
ATOM 4063 O O . SER A 1 505 ? -2.702 -17.641 5.558 1.00 91.50 505 SER A O 1
ATOM 4065 N N . SER A 1 506 ? -4.458 -16.836 4.407 1.00 91.75 506 SER A N 1
ATOM 4066 C CA . SER A 1 506 ? -4.855 -18.088 3.767 1.00 91.75 506 SER A CA 1
ATOM 4067 C C . SER A 1 506 ? -5.287 -17.825 2.330 1.00 91.75 506 SER A C 1
ATOM 4069 O O . SER A 1 506 ? -5.745 -16.733 2.000 1.00 91.75 506 SER A O 1
ATOM 4071 N N . ASP A 1 507 ? -5.208 -18.835 1.473 1.00 90.50 507 ASP A N 1
ATOM 4072 C CA . ASP A 1 507 ? -5.887 -18.744 0.185 1.00 90.50 507 ASP A CA 1
ATOM 4073 C C . ASP A 1 507 ? -7.407 -18.687 0.381 1.00 90.50 507 ASP A C 1
ATOM 4075 O O . ASP A 1 507 ? -7.943 -19.172 1.384 1.00 90.50 507 ASP A O 1
ATOM 4079 N N . LEU A 1 508 ? -8.084 -18.050 -0.574 1.00 93.44 508 LEU A N 1
ATOM 4080 C CA . LEU A 1 508 ? -9.535 -18.087 -0.666 1.00 93.44 508 LEU A CA 1
ATOM 4081 C C . LEU A 1 508 ? -9.932 -19.504 -1.081 1.00 93.44 508 LEU A C 1
ATOM 4083 O O . LEU A 1 508 ? -9.479 -19.981 -2.120 1.00 93.44 508 LEU A O 1
ATOM 4087 N N . ALA A 1 509 ? -10.772 -20.159 -0.290 1.00 94.94 509 ALA A N 1
ATOM 4088 C CA . ALA A 1 509 ? -11.177 -21.536 -0.537 1.00 94.94 509 ALA A CA 1
ATOM 4089 C C . ALA A 1 509 ? -12.695 -21.686 -0.462 1.00 94.94 509 ALA A C 1
ATOM 4091 O O . ALA A 1 509 ? -13.352 -21.043 0.353 1.00 94.94 509 ALA A O 1
ATOM 4092 N N . GLU A 1 510 ? -13.252 -22.563 -1.292 1.00 95.88 510 GLU A N 1
ATOM 4093 C CA . GLU A 1 510 ? -14.641 -22.999 -1.163 1.00 95.88 510 GLU A CA 1
ATOM 4094 C C . GLU A 1 510 ? -14.697 -24.216 -0.227 1.00 95.88 510 GLU A C 1
ATOM 4096 O O . GLU A 1 510 ? -14.146 -25.274 -0.536 1.00 95.88 510 GLU A O 1
ATOM 4101 N N . ILE A 1 511 ? -15.344 -24.063 0.928 1.00 95.50 511 ILE A N 1
ATOM 4102 C CA . ILE A 1 511 ? -15.503 -25.100 1.952 1.00 95.50 511 ILE A CA 1
ATOM 4103 C C . ILE A 1 511 ? -16.997 -25.273 2.206 1.00 95.50 511 ILE A C 1
ATOM 4105 O O . ILE A 1 511 ? -17.681 -24.325 2.585 1.00 95.50 511 ILE A O 1
ATOM 4109 N N . ASP A 1 512 ? -17.517 -26.475 1.954 1.00 95.50 512 ASP A N 1
ATOM 4110 C CA . ASP A 1 512 ? -18.935 -26.816 2.142 1.00 95.50 512 ASP A CA 1
ATOM 4111 C C . ASP A 1 512 ? -19.906 -25.815 1.473 1.00 95.50 512 ASP A C 1
ATOM 4113 O O . ASP A 1 512 ? -20.957 -25.467 2.012 1.00 95.50 512 ASP A O 1
ATOM 4117 N N . GLY A 1 513 ? -19.536 -25.323 0.283 1.00 94.06 513 GLY A N 1
ATOM 4118 C CA . GLY A 1 513 ? -20.314 -24.349 -0.496 1.00 94.06 513 GLY A CA 1
ATOM 4119 C C . GLY A 1 513 ? -20.229 -22.902 0.005 1.00 94.06 513 GLY A C 1
ATOM 4120 O O . GLY A 1 513 ? -20.949 -22.039 -0.496 1.00 94.06 513 GLY A O 1
ATOM 4121 N N . SER A 1 514 ? -19.367 -22.622 0.985 1.00 96.06 514 SER A N 1
ATOM 4122 C CA . SER A 1 514 ? -19.072 -21.272 1.468 1.00 96.06 514 SER A CA 1
ATOM 4123 C C . SER A 1 514 ? -17.672 -20.843 1.041 1.00 96.06 514 SER A C 1
ATOM 4125 O O . SER A 1 514 ? -16.724 -21.616 1.136 1.00 96.06 514 SER A O 1
ATOM 4127 N N . MET A 1 515 ? -17.526 -19.601 0.586 1.00 96.81 515 MET A N 1
ATOM 4128 C CA . MET A 1 515 ? -16.215 -19.013 0.310 1.00 96.81 515 MET A CA 1
ATOM 4129 C C . MET A 1 515 ? -15.605 -18.549 1.629 1.00 96.81 515 MET A C 1
ATOM 4131 O O . MET A 1 515 ? -16.215 -17.726 2.309 1.00 96.81 515 MET A O 1
ATOM 4135 N N . GLU A 1 516 ? -14.427 -19.052 1.990 1.00 97.38 516 GLU A N 1
ATOM 4136 C CA . GLU A 1 516 ? -13.730 -18.714 3.231 1.00 97.38 516 GLU A CA 1
ATOM 4137 C C . GLU A 1 516 ? -12.342 -18.133 2.975 1.00 97.38 516 GLU A C 1
ATOM 4139 O O . GLU A 1 516 ? -11.598 -18.598 2.111 1.00 97.38 516 GLU A O 1
ATOM 4144 N N . GLU A 1 517 ? -11.974 -17.128 3.768 1.00 96.19 517 GLU A N 1
ATOM 4145 C CA . GLU A 1 517 ? -10.635 -16.543 3.760 1.00 96.19 517 GLU A CA 1
ATOM 4146 C C . GLU A 1 517 ? -10.285 -15.992 5.146 1.00 96.19 517 GLU A C 1
ATOM 4148 O O . GLU A 1 517 ? -11.128 -15.405 5.828 1.00 96.19 517 GLU A O 1
ATOM 4153 N N . THR A 1 518 ? -9.040 -16.183 5.583 1.00 96.25 518 THR A N 1
ATOM 4154 C CA . THR A 1 518 ? -8.555 -15.683 6.873 1.00 96.25 518 THR A CA 1
ATOM 4155 C C . THR A 1 518 ? -7.608 -14.516 6.674 1.00 96.25 518 THR A C 1
ATOM 4157 O O . THR A 1 518 ? -6.536 -14.668 6.095 1.00 96.25 518 THR A O 1
ATOM 4160 N N . PHE A 1 519 ? -7.960 -13.373 7.241 1.00 95.31 519 PHE A N 1
ATOM 4161 C CA . PHE A 1 519 ? -7.166 -12.156 7.236 1.00 95.31 519 PHE A CA 1
ATOM 4162 C C . PHE A 1 519 ? -6.428 -11.998 8.555 1.00 95.31 519 PHE A C 1
ATOM 4164 O O . PHE A 1 519 ? -6.981 -12.250 9.621 1.00 95.31 519 PHE A O 1
ATOM 4171 N N . GLU A 1 520 ? -5.182 -11.568 8.486 1.00 94.62 520 GLU A N 1
ATOM 4172 C CA . GLU A 1 520 ? -4.388 -11.183 9.637 1.00 94.62 520 GLU A CA 1
ATOM 4173 C C . GLU A 1 520 ? -4.363 -9.660 9.742 1.00 94.62 520 GLU A C 1
ATOM 4175 O O . GLU A 1 520 ? -4.208 -8.945 8.746 1.00 94.62 520 GLU A O 1
ATOM 4180 N N . VAL A 1 521 ? -4.556 -9.170 10.962 1.00 94.25 521 VAL A N 1
ATOM 4181 C CA . VAL A 1 521 ? -4.603 -7.748 11.283 1.00 94.25 521 VAL A CA 1
ATOM 4182 C C . VAL A 1 521 ? -3.519 -7.438 12.296 1.00 94.25 521 VAL A C 1
ATOM 4184 O O . VAL A 1 521 ? -3.369 -8.160 13.282 1.00 94.25 521 VAL A O 1
ATOM 4187 N N . LEU A 1 522 ? -2.803 -6.339 12.071 1.00 91.81 522 LEU A N 1
ATOM 4188 C CA . LEU A 1 522 ? -1.871 -5.761 13.030 1.00 91.81 522 LEU A CA 1
ATOM 4189 C C . LEU A 1 522 ? -2.307 -4.338 13.330 1.00 91.81 522 LEU A C 1
ATOM 4191 O O . LEU A 1 522 ? -2.523 -3.525 12.428 1.00 91.81 522 LEU A O 1
ATOM 4195 N N . ALA A 1 523 ? -2.376 -4.037 14.611 1.00 92.38 523 ALA A N 1
ATOM 4196 C CA . ALA A 1 523 ? -2.565 -2.714 15.156 1.00 92.38 523 ALA A CA 1
ATOM 4197 C C . ALA A 1 523 ? -1.416 -2.382 16.110 1.00 92.38 523 ALA A C 1
ATOM 4199 O O . ALA A 1 523 ? -0.641 -3.254 16.500 1.00 92.38 523 ALA A O 1
ATOM 4200 N N . SER A 1 524 ? -1.304 -1.118 16.505 1.00 88.31 524 SER A N 1
ATOM 4201 C CA . SER A 1 524 ? -0.234 -0.693 17.409 1.00 88.31 524 SER A CA 1
ATOM 4202 C C . SER A 1 524 ? -0.385 -1.248 18.828 1.00 88.31 524 SER A C 1
ATOM 4204 O O . SER A 1 524 ? 0.615 -1.336 19.539 1.00 88.31 524 SER A O 1
ATOM 4206 N N . ASP A 1 525 ? -1.622 -1.544 19.243 1.00 90.88 525 ASP A N 1
ATOM 4207 C CA . ASP A 1 525 ? -2.042 -2.014 20.568 1.00 90.88 525 ASP A CA 1
ATOM 4208 C C . ASP A 1 525 ? -3.443 -2.691 20.450 1.00 90.88 525 ASP A C 1
ATOM 4210 O O . ASP A 1 525 ? -4.114 -2.513 19.426 1.00 90.88 525 ASP A O 1
ATOM 4214 N N . PRO A 1 526 ? -3.917 -3.459 21.457 1.00 94.69 526 PRO A N 1
ATOM 4215 C CA . PRO A 1 526 ? -5.267 -4.037 21.468 1.00 94.69 526 PRO A CA 1
ATOM 4216 C C . PRO A 1 526 ? -6.369 -2.981 21.319 1.00 94.69 526 PRO A C 1
ATOM 4218 O O . PRO A 1 526 ? -6.318 -1.919 21.949 1.00 94.69 526 PRO A O 1
ATOM 4221 N N . ALA A 1 527 ? -7.384 -3.261 20.499 1.00 96.19 527 ALA A N 1
ATOM 4222 C CA . ALA A 1 527 ? -8.408 -2.274 20.173 1.00 96.19 527 ALA A CA 1
ATOM 4223 C C . ALA A 1 527 ? -9.740 -2.859 19.703 1.00 96.19 527 ALA A C 1
ATOM 4225 O O . ALA A 1 527 ? -9.877 -4.048 19.413 1.00 96.19 527 ALA A O 1
ATOM 4226 N N . LYS A 1 528 ? -10.732 -1.970 19.621 1.00 96.50 528 LYS A N 1
ATOM 4227 C CA . LYS A 1 528 ? -12.024 -2.213 18.993 1.00 96.50 528 LYS A CA 1
ATOM 4228 C C . LYS A 1 528 ? -12.044 -1.623 17.580 1.00 96.50 528 LYS A C 1
ATOM 4230 O O . LYS A 1 528 ? -11.593 -0.497 17.375 1.00 96.50 528 LYS A O 1
ATOM 4235 N N . PHE A 1 529 ? -12.598 -2.361 16.626 1.00 96.88 529 PHE A N 1
ATOM 4236 C CA . PHE A 1 529 ? -12.588 -2.051 15.200 1.00 96.88 529 PHE A CA 1
ATOM 4237 C C . PHE A 1 529 ? -13.972 -2.220 14.576 1.00 96.88 529 PHE A C 1
ATOM 4239 O O . PHE A 1 529 ? -14.727 -3.115 14.956 1.00 96.88 529 PHE A O 1
ATOM 4246 N N . LEU A 1 530 ? -14.258 -1.411 13.556 1.00 96.38 530 LEU A N 1
ATOM 4247 C CA . LEU A 1 530 ? -15.344 -1.637 12.605 1.00 96.38 530 LEU A CA 1
ATOM 4248 C C . LEU A 1 530 ? -14.758 -1.841 11.208 1.00 96.38 530 LEU A C 1
ATOM 4250 O O . LEU A 1 530 ? -14.230 -0.894 10.626 1.00 96.38 530 LEU A O 1
ATOM 4254 N N . PHE A 1 531 ? -14.871 -3.051 10.666 1.00 96.31 531 PHE A N 1
ATOM 4255 C CA . PHE A 1 531 ? -14.449 -3.374 9.301 1.00 96.31 531 PHE A CA 1
ATOM 4256 C C . PHE A 1 531 ? -15.637 -3.293 8.347 1.00 96.31 531 PHE A C 1
ATOM 4258 O O . PHE A 1 531 ? -16.686 -3.863 8.625 1.00 96.31 531 PHE A O 1
ATOM 4265 N N . PHE A 1 532 ? -15.479 -2.618 7.215 1.00 95.06 532 PHE A N 1
ATOM 4266 C CA . PHE A 1 532 ? -16.497 -2.518 6.172 1.00 95.06 532 PHE A CA 1
ATOM 4267 C C . PHE A 1 532 ? -16.088 -3.395 5.001 1.00 95.06 532 PHE A C 1
ATOM 4269 O O . PHE A 1 532 ? -15.109 -3.099 4.320 1.00 95.06 532 PHE A O 1
ATOM 4276 N N . VAL A 1 533 ? -16.825 -4.484 4.796 1.00 95.12 533 VAL A N 1
ATOM 4277 C CA . VAL A 1 533 ? -16.492 -5.536 3.836 1.00 95.12 533 VAL A CA 1
ATOM 4278 C C . VAL A 1 533 ? -17.572 -5.644 2.767 1.00 95.12 533 VAL A C 1
ATOM 4280 O O . VAL A 1 533 ? -18.770 -5.657 3.060 1.00 95.12 533 VAL A O 1
ATOM 4283 N N . LYS A 1 534 ? -17.141 -5.762 1.513 1.00 93.75 534 LYS A N 1
ATOM 4284 C CA . LYS A 1 534 ? -17.969 -6.151 0.372 1.00 93.75 534 LYS A CA 1
ATOM 4285 C C . LYS A 1 534 ? -17.550 -7.522 -0.136 1.00 93.75 534 LYS A C 1
ATOM 4287 O O . LYS A 1 534 ? -16.395 -7.917 -0.022 1.00 93.75 534 LYS A O 1
ATOM 4292 N N . CYS A 1 535 ? -18.500 -8.228 -0.730 1.00 94.44 535 CYS A N 1
ATOM 4293 C CA . CYS A 1 535 ? -18.226 -9.423 -1.517 1.00 94.44 535 CYS A CA 1
ATOM 4294 C C . CYS A 1 535 ? -18.326 -9.052 -2.997 1.00 94.44 535 CYS A C 1
ATOM 4296 O O . CYS A 1 535 ? -19.264 -8.360 -3.397 1.00 94.44 535 CYS A O 1
ATOM 4298 N N . LYS A 1 536 ? -17.380 -9.498 -3.820 1.00 93.00 536 LYS A N 1
ATOM 4299 C CA . LYS A 1 536 ? -17.393 -9.292 -5.274 1.00 93.00 536 LYS A CA 1
ATOM 4300 C C . LYS A 1 536 ? -17.449 -10.643 -5.973 1.00 93.00 536 LYS A C 1
ATOM 4302 O O . LYS A 1 536 ? -16.806 -11.581 -5.527 1.00 93.00 536 LYS A O 1
ATOM 4307 N N . SER A 1 537 ? -18.198 -10.740 -7.069 1.00 93.19 537 SER A N 1
ATOM 4308 C CA . SER A 1 537 ? -18.239 -11.914 -7.951 1.00 93.19 537 SER A CA 1
ATOM 4309 C C . SER A 1 537 ? -18.079 -11.528 -9.424 1.00 93.19 537 SER A C 1
ATOM 4311 O O . SER A 1 537 ? -17.835 -10.360 -9.738 1.00 93.19 537 SER A O 1
ATOM 4313 N N . ARG A 1 538 ? -18.246 -12.487 -10.345 1.00 85.31 538 ARG A N 1
ATOM 4314 C CA . ARG A 1 538 ? -18.235 -12.284 -11.811 1.00 85.31 538 ARG A CA 1
ATOM 4315 C C . ARG A 1 538 ? -19.134 -11.146 -12.311 1.00 85.31 538 ARG A C 1
ATOM 4317 O O . ARG A 1 538 ? -18.843 -10.576 -13.355 1.00 85.31 538 ARG A O 1
ATOM 4324 N N . GLY A 1 539 ? -20.192 -10.803 -11.574 1.00 80.31 539 GLY A N 1
ATOM 4325 C CA . GLY A 1 539 ? -21.139 -9.733 -11.919 1.00 80.31 539 GLY A CA 1
ATOM 4326 C C . GLY A 1 539 ? -20.916 -8.399 -11.200 1.00 80.31 539 GLY A C 1
ATOM 4327 O O . GLY A 1 539 ? -21.745 -7.504 -11.335 1.00 80.31 539 GLY A O 1
ATOM 4328 N N . GLY A 1 540 ? -19.840 -8.256 -10.420 1.00 88.75 540 GLY A N 1
ATOM 4329 C CA . GLY A 1 540 ? -19.599 -7.082 -9.576 1.00 88.75 540 GLY A CA 1
ATOM 4330 C C . GLY A 1 540 ? -19.930 -7.331 -8.104 1.00 88.75 540 GLY A C 1
ATOM 4331 O O . GLY A 1 540 ? -19.783 -8.450 -7.610 1.00 88.75 540 GLY A O 1
ATOM 4332 N N . ALA A 1 541 ? -20.307 -6.273 -7.384 1.00 90.62 541 ALA A N 1
ATOM 4333 C CA . ALA A 1 541 ? -20.605 -6.352 -5.956 1.00 90.62 541 ALA A CA 1
ATOM 4334 C C . ALA A 1 541 ? -21.838 -7.234 -5.694 1.00 90.62 541 ALA A C 1
ATOM 4336 O O . ALA A 1 541 ? -22.878 -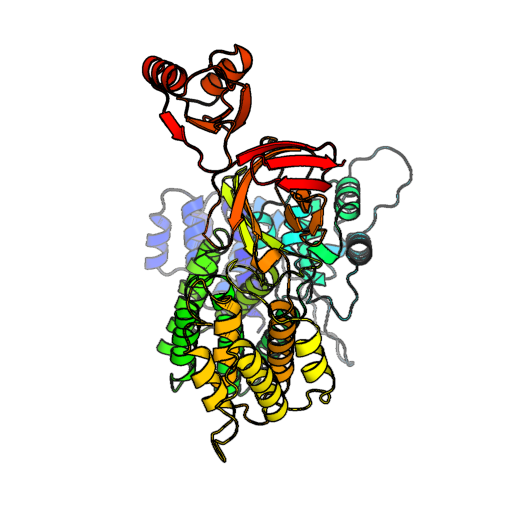7.068 -6.330 1.00 90.62 541 ALA A O 1
ATOM 4337 N N . ILE A 1 542 ? -21.716 -8.162 -4.748 1.00 92.50 542 ILE A N 1
ATOM 4338 C CA . ILE A 1 542 ? -22.806 -9.023 -4.294 1.00 92.50 542 ILE A CA 1
ATOM 4339 C C . ILE A 1 542 ? -23.508 -8.304 -3.137 1.00 92.50 542 ILE A C 1
ATOM 4341 O O . ILE A 1 542 ? -22.850 -8.002 -2.136 1.00 92.50 542 ILE A O 1
ATOM 4345 N N . PRO A 1 543 ? -24.818 -8.017 -3.235 1.00 89.25 543 PRO A N 1
ATOM 4346 C CA . PRO A 1 54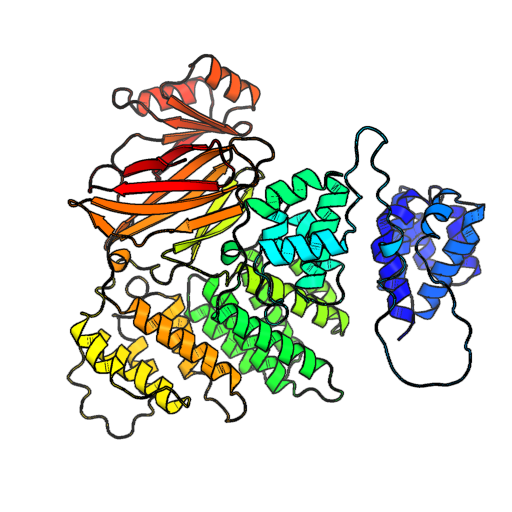3 ? -25.556 -7.467 -2.110 1.00 89.25 543 PRO A CA 1
ATOM 4347 C C . PRO A 1 543 ? -25.620 -8.512 -0.993 1.00 89.25 543 PRO A C 1
ATOM 4349 O O . PRO A 1 543 ? -26.012 -9.653 -1.228 1.00 89.25 543 PRO A O 1
ATOM 4352 N N . ILE A 1 544 ? -25.241 -8.120 0.222 1.00 87.31 544 ILE A N 1
ATOM 4353 C CA . ILE A 1 544 ? -25.326 -8.980 1.404 1.00 87.31 544 ILE A CA 1
ATOM 4354 C C . ILE A 1 544 ? -26.655 -8.653 2.099 1.00 87.31 544 ILE A C 1
ATOM 4356 O O . ILE A 1 544 ? -26.808 -7.539 2.614 1.00 87.31 544 ILE A O 1
ATOM 4360 N N . PRO A 1 545 ? -27.649 -9.557 2.080 1.00 74.75 545 PRO A N 1
ATOM 4361 C CA . PRO A 1 545 ? -28.927 -9.309 2.722 1.00 74.75 545 PRO A CA 1
ATOM 4362 C C . PRO A 1 545 ? -28.750 -9.329 4.246 1.00 74.75 545 PRO A C 1
ATOM 4364 O O . PRO A 1 545 ? -28.673 -10.385 4.856 1.00 74.75 545 PRO A O 1
ATOM 4367 N N . GLN A 1 546 ? -28.753 -8.131 4.842 1.00 70.38 546 GLN A N 1
ATOM 4368 C CA . GLN A 1 546 ? -28.863 -7.873 6.286 1.00 70.38 546 GLN A CA 1
ATOM 4369 C C . GLN A 1 546 ? -27.641 -8.244 7.163 1.00 70.38 546 GLN A C 1
ATOM 4371 O O . GLN A 1 546 ? -26.792 -9.042 6.771 1.00 70.38 546 GLN A O 1
ATOM 4376 N N . PRO A 1 547 ? -27.528 -7.659 8.377 1.00 77.50 547 PRO A N 1
ATOM 4377 C CA . PRO A 1 547 ? -28.318 -6.555 8.938 1.00 77.50 547 PRO A CA 1
ATOM 4378 C C . PRO A 1 547 ? -27.857 -5.173 8.451 1.00 77.50 547 PRO A C 1
ATOM 4380 O O . PRO A 1 547 ? -26.665 -4.880 8.345 1.00 77.50 547 PRO A O 1
ATOM 4383 N N . PHE A 1 548 ? -28.836 -4.309 8.163 1.00 82.75 548 PHE A N 1
ATOM 4384 C CA . PHE A 1 548 ? -28.609 -2.954 7.664 1.00 82.75 548 PHE A CA 1
ATOM 4385 C C . PHE A 1 548 ? -27.814 -2.129 8.679 1.00 82.75 548 PHE A C 1
ATOM 4387 O O . PHE A 1 548 ? -28.200 -2.021 9.845 1.00 82.75 548 PHE A O 1
ATOM 4394 N N . THR A 1 549 ? -26.715 -1.531 8.224 1.00 88.88 549 THR A N 1
ATOM 4395 C CA . THR A 1 549 ? -25.868 -0.664 9.041 1.00 88.88 549 THR A CA 1
ATOM 4396 C C . THR A 1 549 ? -25.952 0.761 8.504 1.00 88.88 549 THR A C 1
ATOM 4398 O O . THR A 1 549 ? -25.840 0.992 7.301 1.00 88.88 549 THR A O 1
ATOM 4401 N N . CYS A 1 550 ? -26.138 1.731 9.392 1.00 88.62 550 CYS A N 1
ATOM 4402 C CA . CYS A 1 550 ? -26.125 3.146 9.044 1.00 88.62 550 CYS A CA 1
ATOM 4403 C C . CYS A 1 550 ? -25.082 3.910 9.841 1.00 88.62 550 CYS A C 1
ATOM 4405 O O . CYS A 1 550 ? -24.766 3.571 10.985 1.00 88.62 550 CYS A O 1
ATOM 4407 N N . LYS A 1 551 ? -24.616 4.995 9.233 1.00 92.94 551 LYS A N 1
ATOM 4408 C CA . LYS A 1 551 ? -23.807 6.009 9.887 1.00 92.94 551 LYS A CA 1
ATOM 4409 C C . LYS A 1 551 ? -24.708 7.177 10.282 1.00 92.94 551 LYS A C 1
ATOM 4411 O O . LYS A 1 551 ? -25.391 7.753 9.430 1.00 92.94 551 LYS A O 1
ATOM 4416 N N . LEU A 1 552 ? -24.675 7.512 11.565 1.00 93.44 552 LEU A N 1
ATOM 4417 C CA . LEU A 1 552 ? -25.335 8.666 12.160 1.00 93.44 552 LEU A CA 1
ATOM 4418 C C . LEU A 1 552 ? -24.295 9.741 12.475 1.00 93.44 552 LEU A C 1
ATOM 4420 O O . LEU A 1 552 ? -23.204 9.431 12.956 1.00 93.44 552 LEU A O 1
ATOM 4424 N N . GLU A 1 553 ? -24.635 10.993 12.198 1.00 93.75 553 GLU A N 1
ATOM 4425 C CA . GLU A 1 553 ? -23.852 12.171 12.572 1.00 93.75 553 GLU A CA 1
ATOM 4426 C C . GLU A 1 553 ? -24.680 13.021 13.539 1.00 93.75 553 GLU A C 1
ATOM 4428 O O . GLU A 1 553 ? -25.751 13.529 13.188 1.00 93.75 553 GLU A O 1
ATOM 4433 N N . PHE A 1 554 ? -24.166 13.140 14.758 1.00 92.62 554 PHE A N 1
ATOM 4434 C CA . PHE A 1 554 ? -24.731 13.904 15.865 1.00 92.62 554 PHE A CA 1
ATOM 4435 C C . PHE A 1 554 ? -24.188 15.334 15.853 1.00 92.62 554 PHE A C 1
ATOM 4437 O O . PHE A 1 554 ? -23.224 15.644 15.138 1.00 92.62 554 PHE A O 1
ATOM 4444 N N . LYS A 1 555 ? -24.781 16.216 16.665 1.00 92.00 555 LYS A N 1
ATOM 4445 C CA . LYS A 1 555 ? -24.311 17.605 16.783 1.00 92.00 555 LYS A CA 1
ATOM 4446 C C . LYS A 1 555 ? -22.912 17.665 17.379 1.00 92.00 555 LYS A C 1
ATOM 4448 O O . LYS A 1 555 ? -22.081 18.446 16.924 1.00 92.00 555 LYS A O 1
ATOM 4453 N N . ASP A 1 556 ? -22.652 16.812 18.363 1.00 91.44 556 ASP A N 1
ATOM 4454 C CA . ASP A 1 556 ? -21.360 16.691 19.019 1.00 91.44 556 ASP A CA 1
ATOM 4455 C C . ASP A 1 556 ? -21.107 15.258 19.519 1.00 91.44 556 ASP A C 1
ATOM 4457 O O . ASP A 1 556 ? -21.941 14.357 19.399 1.00 91.44 556 ASP A O 1
ATOM 4461 N N . ALA A 1 557 ? -19.902 15.036 20.043 1.00 88.81 557 ALA A N 1
ATOM 4462 C CA . ALA A 1 557 ? -19.491 13.736 20.560 1.00 88.81 557 ALA A CA 1
ATOM 4463 C C . ALA A 1 557 ? -20.236 13.330 21.842 1.00 88.81 557 ALA A C 1
ATOM 4465 O O . ALA A 1 557 ? -20.386 12.138 22.105 1.00 88.81 557 ALA A O 1
ATOM 4466 N N . HIS A 1 558 ? -20.710 14.301 22.628 1.00 88.75 558 HIS A N 1
ATOM 4467 C CA . HIS A 1 558 ? -21.425 14.036 23.870 1.00 88.75 558 HIS A CA 1
ATOM 4468 C C . HIS A 1 558 ? -22.820 13.478 23.585 1.00 88.75 558 HIS A C 1
ATOM 4470 O O . HIS A 1 558 ? -23.220 12.495 24.201 1.00 88.75 558 HIS A O 1
ATOM 4476 N N . GLU A 1 559 ? -23.527 14.039 22.604 1.00 89.56 559 GLU A N 1
ATOM 4477 C CA . GLU A 1 559 ? -24.825 13.541 22.149 1.00 89.56 559 GLU A CA 1
ATOM 4478 C C . GLU A 1 559 ? -24.716 12.114 21.589 1.00 89.56 559 GLU A C 1
ATOM 4480 O O . GLU A 1 559 ? -25.538 11.259 21.920 1.00 89.56 559 GLU A O 1
ATOM 4485 N N . ALA A 1 560 ? -23.668 11.827 20.807 1.00 86.62 560 ALA A N 1
ATOM 4486 C CA . ALA A 1 560 ? -23.394 10.475 20.322 1.00 86.62 560 ALA A CA 1
ATOM 4487 C C . ALA A 1 560 ? -23.177 9.494 21.488 1.00 86.62 560 ALA A C 1
ATOM 4489 O O . ALA A 1 560 ? -23.764 8.414 21.517 1.00 86.62 560 ALA A O 1
ATOM 4490 N N . GLU A 1 561 ? -22.362 9.872 22.477 1.00 84.25 561 GLU A N 1
ATOM 4491 C CA . GLU A 1 561 ? -22.079 9.045 23.652 1.00 84.25 561 GLU A CA 1
ATOM 4492 C C . GLU A 1 561 ? -23.317 8.831 24.537 1.00 84.25 561 GLU A C 1
ATOM 4494 O O . GLU A 1 561 ? -23.544 7.721 25.025 1.00 84.25 561 GLU A O 1
ATOM 4499 N N . LEU A 1 562 ? -24.139 9.867 24.718 1.00 87.19 562 LEU A N 1
ATOM 4500 C CA . LEU A 1 562 ? -25.397 9.792 25.455 1.00 87.19 562 LEU A CA 1
ATOM 4501 C C . LEU A 1 562 ? -26.371 8.840 24.759 1.00 87.19 562 LEU A C 1
ATOM 4503 O O . LEU A 1 562 ? -26.900 7.928 25.391 1.00 87.19 562 LEU A O 1
ATOM 4507 N N . ALA A 1 563 ? -26.533 8.982 23.441 1.00 83.56 563 ALA A N 1
ATOM 4508 C CA . ALA A 1 563 ? -27.387 8.104 22.654 1.00 83.56 563 ALA A CA 1
ATOM 4509 C C . ALA A 1 563 ? -26.914 6.639 22.700 1.00 83.56 563 ALA A C 1
ATOM 4511 O O . ALA A 1 563 ? -27.745 5.732 22.785 1.00 83.56 563 ALA A O 1
ATOM 4512 N N . CYS A 1 564 ? -25.594 6.404 22.721 1.00 77.75 564 CYS A N 1
ATOM 4513 C CA . CYS A 1 564 ? -25.005 5.081 22.948 1.00 77.75 564 CYS A CA 1
ATOM 4514 C C . CYS A 1 564 ? -25.359 4.509 24.331 1.00 77.75 564 CYS A C 1
ATOM 4516 O O . CYS A 1 564 ? -25.691 3.329 24.433 1.00 77.75 564 CYS A O 1
ATOM 4518 N N . LYS A 1 565 ? -25.250 5.317 25.394 1.00 83.38 565 LYS A N 1
ATOM 4519 C CA . LYS A 1 565 ? -25.434 4.884 26.792 1.00 83.38 565 LYS A CA 1
ATOM 4520 C C . LYS A 1 565 ? -26.895 4.642 27.154 1.00 83.38 565 LYS A C 1
ATOM 4522 O O . LYS A 1 565 ? -27.199 3.683 27.855 1.00 83.38 565 LYS A O 1
ATOM 4527 N N . GLU A 1 566 ? -27.782 5.506 26.681 1.00 85.31 566 GLU A N 1
ATOM 4528 C CA . GLU A 1 566 ? -29.197 5.500 27.053 1.00 85.31 566 GLU A CA 1
ATOM 4529 C C . GLU A 1 566 ? -30.056 4.611 26.140 1.00 85.31 566 GLU A C 1
ATOM 4531 O O . GLU A 1 566 ? -31.248 4.442 26.386 1.00 85.31 566 GLU A O 1
ATOM 4536 N N . GLY A 1 567 ? -29.474 4.021 25.088 1.00 80.31 567 GLY A N 1
ATOM 4537 C CA . GLY A 1 567 ? -30.215 3.172 24.151 1.00 80.31 567 GLY A CA 1
ATOM 4538 C C . GLY A 1 567 ? -31.280 3.945 23.367 1.00 80.31 567 GLY A C 1
ATOM 4539 O O . GLY A 1 567 ? -32.283 3.371 22.950 1.00 80.31 567 GLY A O 1
ATOM 4540 N N . LEU A 1 568 ? -31.058 5.247 23.157 1.00 79.38 568 LEU A N 1
ATOM 4541 C CA . LEU A 1 568 ? -31.974 6.178 22.490 1.00 79.38 568 LEU A CA 1
ATOM 4542 C C . LEU A 1 568 ? -32.028 5.995 20.968 1.00 79.38 568 LEU A C 1
ATOM 4544 O O . LEU A 1 568 ? -32.303 6.960 20.264 1.00 79.38 568 LEU A O 1
ATOM 4548 N N . ILE A 1 569 ? -31.659 4.831 20.439 1.00 82.25 569 ILE A N 1
ATOM 4549 C CA . ILE A 1 569 ? -31.651 4.579 19.001 1.00 82.25 569 ILE A CA 1
ATOM 4550 C C . ILE A 1 569 ? -32.245 3.204 18.761 1.00 82.25 569 ILE A C 1
ATOM 4552 O O . ILE A 1 569 ? -31.857 2.217 19.391 1.00 82.25 569 ILE A O 1
ATOM 4556 N N . CYS A 1 570 ? -33.166 3.119 17.810 1.00 83.31 570 CYS A N 1
ATOM 4557 C CA . CYS A 1 570 ? -33.656 1.847 17.305 1.00 83.31 570 CYS A CA 1
ATOM 4558 C C . CYS A 1 570 ? -32.535 1.038 16.612 1.00 83.31 570 CYS A C 1
ATOM 4560 O O . CYS A 1 570 ? -32.340 1.100 15.406 1.00 83.31 570 CYS A O 1
ATOM 4562 N N . GLY A 1 571 ? -31.786 0.236 17.372 1.00 87.00 571 GLY A N 1
ATOM 4563 C CA . GLY A 1 571 ? -30.774 -0.674 16.829 1.00 87.00 571 GLY A CA 1
ATOM 4564 C C . GLY A 1 571 ? -29.678 -1.033 17.827 1.00 87.00 571 GLY A C 1
ATOM 4565 O O . GLY A 1 571 ? -29.664 -0.575 18.966 1.00 87.00 571 GLY A O 1
ATOM 4566 N N . LYS A 1 572 ? -28.735 -1.870 17.389 1.00 89.44 572 LYS A N 1
ATOM 4567 C CA . LYS A 1 572 ? -27.511 -2.173 18.130 1.00 89.44 572 LYS A CA 1
ATOM 4568 C C . LYS A 1 572 ? -26.428 -1.172 17.738 1.00 89.44 572 LYS A C 1
ATOM 4570 O O . LYS A 1 572 ? -25.989 -1.150 16.589 1.00 89.44 572 LYS A O 1
ATOM 4575 N N . MET A 1 573 ? -25.962 -0.387 18.701 1.00 90.31 573 MET A N 1
ATOM 4576 C CA . MET A 1 573 ? -24.779 0.450 18.525 1.00 90.31 573 MET A CA 1
ATOM 4577 C C . MET A 1 573 ? -23.538 -0.428 18.321 1.00 90.31 573 MET A C 1
ATOM 4579 O O . MET A 1 573 ? -23.241 -1.289 19.150 1.00 90.31 573 MET A O 1
ATOM 4583 N N . LEU A 1 574 ? -22.819 -0.217 17.221 1.00 91.56 574 LEU A N 1
ATOM 4584 C CA . LEU A 1 574 ? -21.548 -0.888 16.943 1.00 91.56 574 LEU A CA 1
ATOM 4585 C C . LEU A 1 574 ? -20.376 -0.082 17.519 1.00 91.56 574 LEU A C 1
ATOM 4587 O O . LEU A 1 574 ? -19.440 -0.644 18.085 1.00 91.56 574 LEU A O 1
ATOM 4591 N N . GLY A 1 575 ? -20.452 1.247 17.461 1.00 90.12 575 GLY A N 1
ATOM 4592 C CA . GLY A 1 575 ? -19.473 2.132 18.083 1.00 90.12 575 GLY A CA 1
ATOM 4593 C C . GLY A 1 575 ? -19.603 3.578 17.631 1.00 90.12 575 GLY A C 1
ATOM 4594 O O . GLY A 1 575 ? -20.425 3.888 16.768 1.00 90.12 575 GLY A O 1
ATOM 4595 N N . SER A 1 576 ? -18.777 4.451 18.203 1.00 90.81 576 SER A N 1
ATOM 4596 C CA . SER A 1 576 ? -18.737 5.876 17.877 1.00 90.81 576 SER A CA 1
ATOM 4597 C C . SER A 1 576 ? -17.308 6.418 17.826 1.00 90.81 576 SER A C 1
ATOM 4599 O O . SER A 1 576 ? -16.399 5.899 18.473 1.00 90.81 576 SER A O 1
ATOM 4601 N N . VAL A 1 577 ? -17.112 7.461 17.018 1.00 88.56 577 VAL A N 1
ATOM 4602 C CA . VAL A 1 577 ? -15.864 8.219 16.877 1.00 88.56 577 VAL A CA 1
ATOM 4603 C C . VAL A 1 577 ? -16.231 9.691 16.727 1.00 88.56 577 VAL A C 1
ATOM 4605 O O . VAL A 1 577 ? -16.791 10.095 15.708 1.00 88.56 577 VAL A O 1
ATOM 4608 N N . GLY A 1 578 ? -15.899 10.509 17.726 1.00 89.12 578 GLY A N 1
ATOM 4609 C CA . GLY A 1 578 ? -16.315 11.912 17.738 1.00 89.12 578 GLY A CA 1
ATOM 4610 C C . GLY A 1 578 ? -17.841 12.021 17.705 1.00 89.12 578 GLY A C 1
ATOM 4611 O O . GLY A 1 578 ? -18.520 11.358 18.479 1.00 89.12 578 GLY A O 1
ATOM 4612 N N . ASN A 1 579 ? -18.377 12.823 16.788 1.00 91.75 579 ASN A N 1
ATOM 4613 C CA . ASN A 1 579 ? -19.818 12.985 16.581 1.00 91.75 579 ASN A CA 1
ATOM 4614 C C . ASN A 1 579 ? -20.428 11.945 15.622 1.00 91.75 579 ASN A C 1
ATOM 4616 O O . ASN A 1 579 ? -21.558 12.117 15.174 1.00 91.75 579 ASN A O 1
ATOM 4620 N N . LEU A 1 580 ? -19.690 10.897 15.252 1.00 92.44 580 LEU A N 1
ATOM 4621 C CA . LEU A 1 580 ? -20.167 9.843 14.359 1.00 92.44 580 LEU A CA 1
ATOM 4622 C C . LEU A 1 580 ? -20.472 8.579 15.155 1.00 92.44 580 LEU A C 1
ATOM 4624 O O . LEU A 1 580 ? -19.672 8.189 16.005 1.00 92.44 580 LEU A O 1
ATOM 4628 N N . ALA A 1 581 ? -21.572 7.899 14.837 1.00 92.50 581 ALA A N 1
ATOM 4629 C CA . ALA A 1 581 ? -21.848 6.566 15.362 1.00 92.50 581 ALA A CA 1
ATOM 4630 C C . ALA A 1 581 ? -22.381 5.618 14.286 1.00 92.50 581 ALA A C 1
ATOM 4632 O O . ALA A 1 581 ? -23.029 6.035 13.324 1.00 92.50 581 ALA A O 1
ATOM 4633 N N . TRP A 1 582 ? -22.111 4.328 14.463 1.00 93.00 582 TRP A N 1
ATOM 4634 C CA . TRP A 1 582 ? -22.556 3.270 13.563 1.00 93.00 582 TRP A CA 1
ATOM 4635 C C . TRP A 1 582 ? -23.559 2.381 14.269 1.00 93.00 582 TRP A C 1
ATOM 4637 O O . TRP A 1 582 ? -23.273 1.814 15.324 1.00 93.00 582 TRP A O 1
ATOM 4647 N N . VAL A 1 583 ? -24.734 2.245 13.663 1.00 91.38 583 VAL A N 1
ATOM 4648 C CA . VAL A 1 583 ? -25.859 1.512 14.239 1.00 91.38 583 VAL A CA 1
ATOM 4649 C C . VAL A 1 583 ? -26.290 0.425 13.276 1.00 91.38 583 VAL A C 1
ATOM 4651 O O . VAL A 1 583 ? -26.462 0.662 12.081 1.00 91.38 583 VAL A O 1
ATOM 4654 N N . ARG A 1 584 ? -26.462 -0.778 13.813 1.00 90.69 584 ARG A N 1
ATOM 4655 C CA . ARG A 1 584 ? -27.001 -1.934 13.110 1.00 90.69 584 ARG A CA 1
ATOM 4656 C C . ARG A 1 584 ? -28.467 -2.109 13.476 1.00 90.69 584 ARG A C 1
ATOM 4658 O O . ARG A 1 584 ? -28.787 -2.326 14.645 1.00 90.69 584 ARG A O 1
ATOM 4665 N N . LEU A 1 585 ? -29.349 -2.040 12.487 1.00 87.69 585 LEU A N 1
ATOM 4666 C CA . LEU A 1 585 ? -30.772 -2.288 12.692 1.00 87.69 585 LEU A CA 1
ATOM 4667 C C . LEU A 1 585 ? -31.021 -3.767 13.009 1.00 87.69 585 LEU A C 1
ATOM 4669 O O . LEU A 1 585 ? -30.368 -4.653 12.455 1.00 87.69 585 LEU A O 1
ATOM 4673 N N . LEU A 1 586 ? -31.962 -4.020 13.917 1.00 82.00 586 LEU A N 1
ATOM 4674 C CA . LEU A 1 586 ? -32.460 -5.365 14.209 1.00 82.00 586 LEU A CA 1
ATOM 4675 C C . LEU A 1 586 ? -33.512 -5.745 13.159 1.00 82.00 586 LEU A C 1
ATOM 4677 O O . LEU A 1 586 ? -34.262 -4.876 12.724 1.00 82.00 586 LEU A O 1
ATOM 4681 N N . GLU A 1 587 ? -33.598 -7.028 12.801 1.00 73.69 587 GLU A N 1
ATOM 4682 C CA . GLU A 1 587 ? -34.424 -7.553 11.691 1.00 73.69 587 GLU A CA 1
ATOM 4683 C C . GLU A 1 587 ? -35.904 -7.120 11.741 1.00 73.69 587 GLU A C 1
ATOM 4685 O O . GLU A 1 587 ? -36.555 -7.008 10.706 1.00 73.69 587 GLU A O 1
ATOM 4690 N N . ASN A 1 588 ? -36.415 -6.803 12.936 1.00 68.25 588 ASN A N 1
ATOM 4691 C CA . ASN A 1 588 ? -37.820 -6.470 13.175 1.00 68.25 588 ASN A CA 1
ATOM 4692 C C . ASN A 1 588 ? -38.128 -4.963 13.200 1.00 68.25 588 ASN A C 1
ATOM 4694 O O . ASN A 1 588 ? -39.295 -4.603 13.325 1.00 68.25 588 ASN A O 1
ATOM 4698 N N . LYS A 1 589 ? -37.120 -4.080 13.135 1.00 67.44 589 LYS A N 1
ATOM 4699 C CA . LYS A 1 589 ? -37.330 -2.623 13.138 1.00 67.44 589 LYS A CA 1
ATOM 4700 C C . LYS A 1 589 ? -37.082 -2.051 11.751 1.00 67.44 589 LYS A C 1
ATOM 4702 O O . LYS A 1 589 ? -36.011 -2.227 11.170 1.00 67.44 589 LYS A O 1
ATOM 4707 N N . GLY A 1 590 ? -38.097 -1.382 11.210 1.00 73.69 590 GLY A N 1
ATOM 4708 C CA . GLY A 1 590 ? -38.053 -0.849 9.855 1.00 73.69 590 GLY A CA 1
ATOM 4709 C C . GLY A 1 590 ? -37.040 0.287 9.715 1.00 73.69 590 GLY A C 1
ATOM 4710 O O . GLY A 1 590 ? -36.912 1.134 10.593 1.00 73.69 590 GLY A O 1
ATOM 4711 N N . LYS A 1 591 ? -36.382 0.367 8.550 1.00 82.88 591 LYS A N 1
ATOM 4712 C CA . LYS A 1 591 ? -35.554 1.518 8.134 1.00 82.88 591 LYS A CA 1
ATOM 4713 C C . LYS A 1 591 ? -36.282 2.862 8.317 1.00 82.88 591 LYS A C 1
ATOM 4715 O O . LYS A 1 591 ? -35.635 3.865 8.595 1.00 82.88 591 LYS A O 1
ATOM 4720 N N . HIS A 1 592 ? -37.608 2.856 8.184 1.00 85.94 592 HIS A N 1
ATOM 4721 C CA . HIS A 1 592 ? -38.473 4.018 8.379 1.00 85.94 592 HIS A CA 1
ATOM 4722 C C . HIS A 1 592 ? -38.480 4.536 9.822 1.00 85.94 592 HIS A C 1
ATOM 4724 O O . HIS A 1 592 ? -38.320 5.732 10.010 1.00 85.94 592 HIS A O 1
ATOM 4730 N N . GLU A 1 593 ? -38.543 3.663 10.834 1.00 86.50 593 GLU A N 1
ATOM 4731 C CA . GLU A 1 593 ? -38.544 4.092 12.246 1.00 86.50 593 GLU A CA 1
ATOM 4732 C C . GLU A 1 593 ? -37.263 4.851 12.603 1.00 86.50 593 GLU A C 1
ATOM 4734 O O . GLU A 1 593 ? -37.303 5.878 13.279 1.00 86.50 593 GLU A O 1
ATOM 4739 N N . LEU A 1 594 ? -36.120 4.377 12.097 1.00 84.75 594 LEU A N 1
ATOM 4740 C CA . LEU A 1 594 ? -34.850 5.072 12.275 1.00 84.75 594 LEU A CA 1
ATOM 4741 C C . LEU A 1 594 ? -34.837 6.416 11.548 1.00 84.75 594 LEU A C 1
ATOM 4743 O O . LEU A 1 594 ? -34.308 7.383 12.083 1.00 84.75 594 LEU A O 1
ATOM 4747 N N . GLN A 1 595 ? -35.390 6.490 10.336 1.00 86.00 595 GLN A N 1
ATOM 4748 C CA . GLN A 1 595 ? -35.470 7.751 9.597 1.00 86.00 595 GLN A CA 1
ATOM 4749 C C . GLN A 1 595 ? -36.336 8.777 10.332 1.00 86.00 595 GLN A C 1
ATOM 4751 O O . GLN A 1 595 ? -35.915 9.926 10.458 1.00 86.00 595 GLN A O 1
ATOM 4756 N N . ASP A 1 596 ? -37.476 8.352 10.873 1.00 89.00 596 ASP A N 1
ATOM 4757 C CA . ASP A 1 596 ? -38.368 9.202 11.660 1.00 89.00 596 ASP A CA 1
ATOM 4758 C C . ASP A 1 596 ? -37.668 9.698 12.937 1.00 89.00 596 ASP A C 1
ATOM 4760 O O . ASP A 1 596 ? -37.727 10.883 13.264 1.00 89.00 596 ASP A O 1
ATOM 4764 N N . GLU A 1 597 ? -36.935 8.819 13.628 1.00 87.31 597 GLU A N 1
ATOM 4765 C CA . GLU A 1 597 ? -36.169 9.165 14.830 1.00 87.31 597 GLU A CA 1
ATOM 4766 C C . GLU A 1 597 ? -35.016 10.140 14.536 1.00 87.31 597 GLU A C 1
ATOM 4768 O O . GLU A 1 597 ? -34.850 11.146 15.232 1.00 87.31 597 GLU A O 1
ATOM 4773 N N . VAL A 1 598 ? -34.243 9.873 13.480 1.00 88.00 598 VAL A N 1
ATOM 4774 C CA . VAL A 1 598 ? -33.164 10.747 13.000 1.00 88.00 598 VAL A CA 1
ATOM 4775 C C . VAL A 1 598 ? -33.717 12.123 12.638 1.00 88.00 598 VAL A C 1
ATOM 4777 O O . VAL A 1 598 ? -33.132 13.137 13.024 1.00 88.00 598 VAL A O 1
ATOM 4780 N N . GLN A 1 599 ? -34.847 12.174 11.928 1.00 88.38 599 GLN A N 1
ATOM 4781 C CA . GLN A 1 599 ? -35.480 13.424 11.520 1.00 88.38 599 GLN A CA 1
ATOM 4782 C C . GLN A 1 599 ? -36.020 14.201 12.725 1.00 88.38 599 GLN A C 1
ATOM 4784 O O . GLN A 1 599 ? -35.818 15.412 12.801 1.00 88.38 599 GLN A O 1
ATOM 4789 N N . ALA A 1 600 ? -36.644 13.522 13.691 1.00 89.88 600 ALA A N 1
ATOM 4790 C CA . ALA A 1 600 ? -37.155 14.143 14.912 1.00 89.88 600 ALA A CA 1
ATOM 4791 C C . ALA A 1 600 ? -36.043 14.769 15.771 1.00 89.88 600 ALA A C 1
ATOM 4793 O O . ALA A 1 600 ? -36.259 15.805 16.402 1.00 89.88 600 ALA A O 1
ATOM 4794 N N . LYS A 1 601 ? -34.850 14.162 15.787 1.00 87.62 601 LYS A N 1
ATOM 4795 C CA . LYS A 1 601 ? -33.686 14.636 16.558 1.00 87.62 601 LYS A CA 1
ATOM 4796 C C . LYS A 1 601 ? -32.733 15.530 15.751 1.00 87.62 601 LYS A C 1
ATOM 4798 O O . LYS A 1 601 ? -31.748 16.032 16.295 1.00 87.62 601 LYS A O 1
ATOM 4803 N N . SER A 1 602 ? -33.044 15.786 14.479 1.00 89.44 602 SER A N 1
ATOM 4804 C CA . SER A 1 602 ? -32.220 16.564 13.543 1.00 89.44 602 SER A CA 1
ATOM 4805 C C . SER A 1 602 ? -30.800 16.009 13.355 1.00 89.44 602 SER A C 1
ATOM 4807 O O . SER A 1 602 ? -29.846 16.773 13.193 1.00 89.44 602 SER A O 1
ATOM 4809 N N . TRP A 1 603 ? -30.643 14.686 13.387 1.00 90.12 603 TRP A N 1
ATOM 4810 C CA . TRP A 1 603 ? -29.377 14.016 13.079 1.00 90.12 603 TRP A CA 1
ATOM 4811 C C . TRP A 1 603 ? -29.198 13.870 11.565 1.00 90.12 603 TRP A C 1
ATOM 4813 O O . TRP A 1 603 ? -30.180 13.851 10.818 1.00 90.12 603 TRP A O 1
ATOM 4823 N N . LYS A 1 604 ? -27.953 13.735 11.083 1.00 90.12 604 LYS A N 1
ATOM 4824 C CA . LYS A 1 604 ? -27.731 13.327 9.684 1.00 90.12 604 LYS A CA 1
ATOM 4825 C C . LYS A 1 604 ? -27.563 11.819 9.595 1.00 90.12 604 LYS A C 1
ATOM 4827 O O . LYS A 1 604 ? -26.972 11.185 10.468 1.00 90.12 604 LYS A O 1
ATOM 4832 N N . TYR A 1 605 ? -28.061 11.263 8.500 1.00 88.88 605 TYR A N 1
ATOM 4833 C CA . TYR A 1 605 ? -28.085 9.831 8.250 1.00 88.88 605 TYR A CA 1
ATOM 4834 C C . TYR A 1 605 ? -27.520 9.514 6.869 1.00 88.88 605 TYR A C 1
ATOM 4836 O O . TYR A 1 605 ? -27.847 10.171 5.881 1.00 88.88 605 TYR A O 1
ATOM 4844 N N . SER A 1 606 ? -26.696 8.469 6.808 1.00 88.44 606 SER A N 1
ATOM 4845 C CA . SER A 1 606 ? -26.216 7.869 5.562 1.00 88.44 606 SER A CA 1
ATOM 4846 C C . SER A 1 606 ? -26.279 6.346 5.667 1.00 88.44 606 SER A C 1
ATOM 4848 O O . SER A 1 606 ? -25.878 5.761 6.681 1.00 88.44 606 SER A O 1
ATOM 4850 N N . SER A 1 607 ? -26.815 5.697 4.631 1.00 80.25 607 SER A N 1
ATOM 4851 C CA . SER A 1 607 ? -26.747 4.243 4.503 1.00 80.25 607 SER A CA 1
ATOM 4852 C C . SER A 1 607 ? -25.315 3.810 4.220 1.00 80.25 607 SER A C 1
ATOM 4854 O O . SER A 1 607 ? -24.567 4.526 3.554 1.00 80.25 607 SER A O 1
ATOM 4856 N N . VAL A 1 608 ? -24.942 2.633 4.718 1.00 80.19 608 VAL A N 1
ATOM 4857 C CA . VAL A 1 608 ? -23.677 1.997 4.364 1.00 80.19 608 VAL A CA 1
ATOM 4858 C C . VAL A 1 608 ? -23.982 0.762 3.529 1.00 80.19 608 VAL A C 1
ATOM 4860 O O . VAL A 1 608 ? -24.672 -0.142 3.993 1.00 80.19 608 VAL A O 1
ATOM 4863 N N . ASP A 1 609 ? -23.470 0.734 2.301 1.00 79.00 609 ASP A N 1
ATOM 4864 C CA . ASP A 1 609 ? -23.724 -0.350 1.338 1.00 79.00 609 ASP A CA 1
ATOM 4865 C C . ASP A 1 609 ? -22.854 -1.597 1.591 1.00 79.00 609 ASP A C 1
ATOM 4867 O O . ASP A 1 609 ? -22.926 -2.582 0.858 1.00 79.00 609 ASP A O 1
ATOM 4871 N N . SER A 1 610 ? -22.010 -1.549 2.618 1.00 84.50 610 SER A N 1
ATOM 4872 C CA . SER A 1 610 ? -21.028 -2.575 2.972 1.00 84.50 610 SER A CA 1
ATOM 4873 C C . SER A 1 610 ? -21.430 -3.269 4.269 1.00 84.50 610 SER A C 1
ATOM 4875 O O . SER A 1 610 ? -22.018 -2.660 5.169 1.00 84.50 610 SER A O 1
ATOM 4877 N N . PHE A 1 611 ? -21.061 -4.539 4.405 1.00 89.50 611 PHE A N 1
ATOM 4878 C CA . PHE A 1 611 ? -21.261 -5.266 5.648 1.00 89.50 611 PHE A CA 1
ATOM 4879 C C . PHE A 1 611 ? -20.270 -4.765 6.696 1.00 89.50 611 PHE A C 1
ATOM 4881 O O . PHE A 1 611 ? -19.058 -4.819 6.499 1.00 89.50 611 PHE A O 1
ATOM 4888 N N . CYS A 1 612 ? -20.784 -4.259 7.812 1.00 93.19 612 CYS A N 1
ATOM 4889 C CA . CYS A 1 612 ? -19.956 -3.784 8.912 1.00 93.19 612 CYS A CA 1
ATOM 4890 C C . CYS A 1 612 ? -19.695 -4.931 9.891 1.00 93.19 612 CYS A C 1
ATOM 4892 O O . CYS A 1 612 ? -20.650 -5.559 10.331 1.00 93.19 612 CYS A O 1
ATOM 4894 N N . ILE A 1 613 ? -18.447 -5.188 10.272 1.00 93.31 613 ILE A N 1
ATOM 4895 C CA . ILE A 1 613 ? -18.038 -6.198 11.254 1.00 93.31 613 ILE A CA 1
ATOM 4896 C C . ILE A 1 613 ? -17.483 -5.471 12.478 1.00 93.31 613 ILE A C 1
ATOM 4898 O O . ILE A 1 613 ? -16.536 -4.702 12.345 1.00 93.31 613 ILE A O 1
ATOM 4902 N N . ASP A 1 614 ? -18.054 -5.728 13.655 1.00 94.69 614 ASP A N 1
ATOM 4903 C CA . ASP A 1 614 ? -17.537 -5.241 14.941 1.00 94.69 614 ASP A CA 1
ATOM 4904 C C . ASP A 1 614 ? -16.602 -6.297 15.542 1.00 94.69 614 ASP A C 1
ATOM 4906 O O . ASP A 1 614 ? -17.025 -7.434 15.762 1.00 94.69 614 ASP A O 1
ATOM 4910 N N . ILE A 1 615 ? -15.343 -5.924 15.783 1.00 96.19 615 ILE A N 1
ATOM 4911 C CA . ILE A 1 615 ? -14.320 -6.793 16.370 1.00 96.19 615 ILE A CA 1
ATOM 4912 C C . ILE A 1 615 ? -13.650 -6.076 17.536 1.00 96.19 615 ILE A C 1
ATOM 4914 O O . ILE A 1 615 ? -13.192 -4.947 17.402 1.00 96.19 615 ILE A O 1
ATOM 4918 N N . THR A 1 616 ? -13.544 -6.752 18.677 1.00 96.38 616 THR A N 1
ATOM 4919 C CA . THR A 1 616 ? -12.710 -6.316 19.804 1.00 96.38 616 THR A CA 1
ATOM 4920 C C . THR A 1 616 ? -11.565 -7.303 19.946 1.00 96.38 616 THR A C 1
ATOM 4922 O O . THR A 1 616 ? -11.820 -8.472 20.212 1.00 96.38 616 THR A O 1
ATOM 4925 N N . SER A 1 617 ? -10.333 -6.841 19.750 1.00 96.25 617 SER A N 1
ATOM 4926 C CA . SER A 1 617 ? -9.134 -7.661 19.900 1.00 96.25 617 SER A CA 1
ATOM 4927 C C . SER A 1 617 ? -8.493 -7.450 21.268 1.00 96.25 617 SER A C 1
ATOM 4929 O O . SER A 1 617 ? -8.370 -6.311 21.730 1.00 96.25 617 SER A O 1
ATOM 4931 N N . LYS A 1 618 ? -8.035 -8.540 21.891 1.00 95.44 618 LYS A N 1
ATOM 4932 C CA . LYS A 1 618 ? -7.192 -8.513 23.100 1.00 95.44 618 LYS A CA 1
ATOM 4933 C C . LYS A 1 618 ? -5.704 -8.383 22.803 1.00 95.44 618 LYS A C 1
ATOM 4935 O O . LYS A 1 618 ? -4.938 -8.047 23.702 1.00 95.44 618 LYS A O 1
ATOM 4940 N N . GLU A 1 619 ? -5.310 -8.608 21.558 1.00 93.88 619 GLU A N 1
ATOM 4941 C CA . GLU A 1 619 ? -3.925 -8.551 21.111 1.00 93.88 619 GLU A CA 1
ATOM 4942 C C . GLU A 1 619 ? -3.747 -7.495 20.016 1.00 93.88 619 GLU A C 1
ATOM 4944 O O . GLU A 1 619 ? -4.685 -7.121 19.306 1.00 93.88 619 GLU A O 1
ATOM 4949 N N . ALA A 1 620 ? -2.523 -6.990 19.871 1.00 90.44 620 ALA A N 1
ATOM 4950 C CA . ALA A 1 620 ? -2.170 -6.099 18.766 1.00 90.44 620 ALA A CA 1
ATOM 4951 C C . ALA A 1 620 ? -2.255 -6.822 17.410 1.00 90.44 620 ALA A C 1
ATOM 4953 O O . ALA A 1 620 ? -2.498 -6.195 16.382 1.00 90.44 620 ALA A O 1
ATOM 4954 N N . LYS A 1 621 ? -2.087 -8.147 17.421 1.00 92.12 621 LYS A N 1
ATOM 4955 C CA . LYS A 1 621 ? -2.142 -9.020 16.258 1.00 92.12 621 LYS A CA 1
ATOM 4956 C C . LYS A 1 621 ? -3.283 -10.018 16.425 1.00 92.12 621 LYS A C 1
ATOM 4958 O O . LYS A 1 621 ? -3.359 -10.660 17.459 1.00 92.12 621 LYS A O 1
ATOM 4963 N N . PHE A 1 622 ? -4.148 -10.165 15.429 1.00 95.19 622 PHE A N 1
ATOM 4964 C CA . PHE A 1 622 ? -5.268 -11.112 15.493 1.00 95.19 622 PHE A CA 1
ATOM 4965 C C . PHE A 1 622 ? -5.701 -11.561 14.098 1.00 95.19 622 PHE A C 1
ATOM 4967 O O . PHE A 1 622 ? -5.280 -10.986 13.089 1.00 95.19 622 PHE A O 1
ATOM 4974 N N . LYS A 1 623 ? -6.542 -12.600 14.027 1.00 96.25 623 LYS A N 1
ATOM 4975 C CA . LYS A 1 623 ? -7.056 -13.130 12.758 1.00 96.25 623 LYS A CA 1
ATOM 4976 C C . LYS A 1 623 ? -8.567 -12.989 12.644 1.00 96.25 623 LYS A C 1
ATOM 4978 O O . LYS A 1 623 ? -9.309 -13.288 13.576 1.00 96.25 623 LYS A O 1
ATOM 4983 N N . ILE A 1 624 ? -9.019 -12.598 11.458 1.00 97.19 624 ILE A N 1
ATOM 4984 C CA . ILE A 1 624 ? -10.423 -12.505 11.069 1.00 97.19 624 ILE A CA 1
ATOM 4985 C C . ILE A 1 624 ? -10.673 -13.532 9.973 1.00 97.19 624 ILE A C 1
ATOM 4987 O O . ILE A 1 624 ? -10.210 -13.366 8.849 1.00 97.19 624 ILE A O 1
ATOM 4991 N N . ARG A 1 625 ? -11.439 -14.577 10.266 1.00 97.44 625 ARG A N 1
ATOM 4992 C CA . ARG A 1 625 ? -11.932 -15.492 9.237 1.00 97.44 625 ARG A CA 1
ATOM 4993 C C . ARG A 1 625 ? -13.280 -15.010 8.724 1.00 97.44 625 ARG A C 1
ATOM 4995 O O . ARG A 1 625 ? -14.227 -14.910 9.503 1.00 97.44 625 ARG A O 1
ATOM 5002 N N . LEU A 1 626 ? -13.360 -14.734 7.430 1.00 97.19 626 LEU A N 1
ATOM 5003 C CA . LEU A 1 626 ? -14.601 -14.429 6.729 1.00 97.19 626 LEU A CA 1
ATOM 5004 C C . LEU A 1 626 ? -15.131 -15.689 6.047 1.00 97.19 626 LEU A C 1
ATOM 5006 O O . LEU A 1 626 ? -14.347 -16.473 5.519 1.00 97.19 626 LEU A O 1
ATOM 5010 N N . SER A 1 627 ? -16.450 -15.874 6.066 1.00 96.94 627 SER A N 1
ATOM 5011 C CA . SER A 1 627 ? -17.139 -16.980 5.393 1.00 96.94 627 SER A CA 1
ATOM 5012 C C . SER A 1 627 ? -18.432 -16.472 4.756 1.00 96.94 627 SER A C 1
ATOM 5014 O O . SER A 1 627 ? -19.250 -15.845 5.434 1.00 96.94 627 SER A O 1
ATOM 5016 N N . PHE A 1 628 ? -18.612 -16.703 3.455 1.00 96.56 628 PHE A N 1
ATOM 5017 C CA . PHE A 1 628 ? -19.794 -16.284 2.700 1.00 96.56 628 PHE A CA 1
ATOM 5018 C C . PHE A 1 628 ? -20.454 -17.468 1.998 1.00 96.56 628 PHE A C 1
ATOM 5020 O O . PHE A 1 628 ? -19.869 -18.067 1.100 1.00 96.56 628 PHE A O 1
ATOM 5027 N N . ASN A 1 629 ? -21.702 -17.762 2.361 1.00 95.00 629 ASN A N 1
ATOM 5028 C CA . ASN A 1 629 ? -22.452 -18.927 1.866 1.00 95.00 629 ASN A CA 1
ATOM 5029 C C . ASN A 1 629 ? -23.441 -18.596 0.727 1.00 95.00 629 ASN A C 1
ATOM 5031 O O . ASN A 1 629 ? -24.401 -19.328 0.494 1.00 95.00 629 ASN A O 1
ATOM 5035 N N . GLY A 1 630 ? -23.284 -17.437 0.080 1.00 92.62 630 GLY A N 1
ATOM 5036 C CA . GLY A 1 630 ? -24.217 -16.933 -0.934 1.00 92.62 630 GLY A CA 1
ATOM 5037 C C . GLY A 1 630 ? -25.350 -16.064 -0.382 1.00 92.62 630 GLY A C 1
ATOM 5038 O O . GLY A 1 630 ? -25.928 -15.284 -1.136 1.00 92.62 630 GLY A O 1
ATOM 5039 N N . THR A 1 631 ? -25.647 -16.146 0.919 1.00 90.88 631 THR A N 1
ATOM 5040 C CA . THR A 1 631 ? -26.739 -15.383 1.554 1.00 90.88 631 THR A CA 1
ATOM 5041 C C . THR A 1 631 ? -26.291 -14.571 2.761 1.00 90.88 631 THR A C 1
ATOM 5043 O O . THR A 1 631 ? -26.814 -13.491 2.988 1.00 90.88 631 THR A O 1
ATOM 5046 N N . ALA A 1 632 ? -25.303 -15.038 3.515 1.00 92.06 632 ALA A N 1
ATOM 5047 C CA . ALA A 1 632 ? -24.833 -14.383 4.723 1.00 92.06 632 ALA A CA 1
ATOM 5048 C C . ALA A 1 632 ? -23.310 -14.284 4.713 1.00 92.06 632 ALA A C 1
ATOM 5050 O O . ALA A 1 632 ? -22.624 -15.222 4.302 1.00 92.06 632 ALA A O 1
ATOM 5051 N N . LEU A 1 633 ? -22.798 -13.147 5.190 1.00 93.94 633 LEU A N 1
ATOM 5052 C CA . LEU A 1 633 ? -21.386 -12.960 5.499 1.00 93.94 633 LEU A CA 1
ATOM 5053 C C . LEU A 1 633 ? -21.185 -13.142 7.003 1.00 93.94 633 LEU A C 1
ATOM 5055 O O . LEU A 1 633 ? -21.710 -12.376 7.809 1.00 93.94 633 LEU A O 1
ATOM 5059 N N . ASN A 1 634 ? -20.400 -14.145 7.370 1.00 94.56 634 ASN A N 1
ATOM 5060 C CA . ASN A 1 634 ? -20.000 -14.411 8.741 1.00 94.56 634 ASN A CA 1
ATOM 5061 C C . ASN A 1 634 ? -18.546 -13.997 8.944 1.00 94.56 634 ASN A C 1
ATOM 5063 O O . ASN A 1 634 ? -17.717 -14.130 8.043 1.00 94.56 634 ASN A O 1
ATOM 5067 N N . ALA A 1 635 ? -18.239 -13.516 10.145 1.00 95.12 635 ALA A N 1
ATOM 5068 C CA . ALA A 1 635 ? -16.891 -13.152 10.546 1.00 95.12 635 ALA A CA 1
ATOM 5069 C C . ALA A 1 635 ? -16.582 -13.756 11.914 1.00 95.12 635 ALA A C 1
ATOM 5071 O O . ALA A 1 635 ? -17.366 -13.611 12.854 1.00 95.12 635 ALA A O 1
ATOM 5072 N N . PHE A 1 636 ? -15.433 -14.413 12.022 1.00 95.25 636 PHE A N 1
ATOM 5073 C CA . PHE A 1 636 ? -14.948 -15.040 13.244 1.00 95.25 636 PHE A CA 1
ATOM 5074 C C . PHE A 1 636 ? -13.602 -14.423 13.606 1.00 95.25 636 PHE A C 1
ATOM 5076 O O . PHE A 1 636 ? -12.685 -14.431 12.787 1.00 95.25 636 PHE A O 1
ATOM 5083 N N . CYS A 1 637 ? -13.484 -13.885 14.818 1.00 94.12 637 CYS A N 1
ATOM 5084 C CA . CYS A 1 637 ? -12.205 -13.424 15.343 1.00 94.12 637 CYS A CA 1
ATOM 5085 C C . CYS A 1 637 ? -11.564 -14.576 16.116 1.00 94.12 637 CYS A C 1
ATOM 5087 O O . CYS A 1 637 ? -12.121 -15.016 17.122 1.00 94.12 637 CYS A O 1
ATOM 5089 N N . ASN A 1 638 ? -10.425 -15.061 15.630 1.00 84.12 638 ASN A N 1
ATOM 5090 C CA . ASN A 1 638 ? -9.586 -15.988 16.375 1.00 84.12 638 ASN A CA 1
ATOM 5091 C C . ASN A 1 638 ? -8.502 -15.148 17.056 1.00 84.12 638 ASN A C 1
ATOM 5093 O O . ASN A 1 638 ? -7.706 -14.504 16.364 1.00 84.12 638 ASN A O 1
ATOM 5097 N N . GLU A 1 639 ? -8.551 -15.119 18.387 1.00 65.81 639 GLU A N 1
ATOM 5098 C CA . GLU A 1 639 ? -7.489 -14.570 19.237 1.00 65.81 639 GLU A CA 1
ATOM 5099 C C . GLU A 1 639 ? -6.332 -15.565 19.329 1.00 65.81 639 GLU A C 1
ATOM 5101 O O . GLU A 1 639 ? -6.607 -16.766 19.579 1.00 65.81 639 GLU A O 1
#

Secondary structure (DSSP, 8-state):
-TTHHHHHHHHHTHHHHHHH----HHHHHHHHHTT-S-HHHHHHHHTSSSHHHHHHHHHHHHHHT--HHHHHHHHHHHHHGGGT-GGGGGGGGGS---PPP----------SSSSSSTT--------SS------HHHHHHHHHHHTT--GGGGGGB-HHHHHHHHT--HHHHHHHHHT-SS--HHHHHHHHHHHHHHHH--HHHHHHHHHH--GGGTBBPHHHHHHHHHHHHHHHHHTSSS--HHHHHHHHHHHHHHHHHHH-S-HHHHHHHHHHHHHSSSSSHHHHHHHHHHHHHHHTT-HHHHHHHHHHHHHHTT--HHHHHHHHHHHHHHHHHHTB---SSPEEEEEEEETTEEEEEEE-TT--S----B-HHHHHHHHTS----SHHHHHHHHHHHHHHHHT-TTGGG-TT--HHHHHHHHHTSGGGSBTTB-HHHHHHHHHHHHS---TT-HHHHHHHHHHHHHHHHHHB--GGGTEEEEEEEEEE-STT--EEEEEESS--EEETTEEEEEEEEEESSS-EEEEEEEEEETTEEEP-----EEEEE-SSHHHHHHHHHHT-SSSEEEEEETTEEEEEPPTTS-HHHHHHHHHHHT-EEEEE-SEEEEEE-SSSEEEEEEEE-SS-EEEEEE-

Foldseek 3Di:
DPLVVLLLLCVVCVVLLLVQQQDCVVLVVLCVVVVLDDPVLVVVLVPDDHSSSSSNSVNVCLNPPDDSVSSVVSVVSLVVCCVVGVSSVVVVLPDDDDDDDDDDDDDDDDDDVPPSQVPPPPPDDDDDDDDDPDRLVNLLVLLCVLLVPDPVCLLQFQLLLVLVLLLHDSLLLVVLLLSDPDSGNSSSNSSSLVSSCVVPVDSPSVSVSSNPDYNQQGGFAPLLSLLSVLLVVLLVLVPDPDRPQLSSLLSLLVLLLLLLLLQDLALVVSVVLSVLLNPPPDPPPVNVVSSLVSVCSSCVQAPSCNVVSVVLVVVCVVVDPVSVSSVSSSSSSSSSLSGRDAPDAWWWRWHDPDQFKTFTDTDGQLPAQQEQFDEVVLLVVLVVDDDDDDLLSLLVSLLSLLCVSVVPPVPPDDPPDRSLVSLVVSCPDCCVPNRNGRNSLSSLSNVSSVDPDDVPCPSVVVSSVVSSVSSSVSRHRANSSFKDKDWGMKGWQDPSKAWSTKHWPDGFDQDPLKTKTKMKTAMSWFTKMKTFIFMAGSVGTQQAPDQWKKKKFAPWQVVVVCCQVVVLAQAHWLHDDIRITMGTHDPPDDPVVRVVSCVVRVIDMDTDRTDIDIDGGNGSMWMWMWIGNSHHIDIDIDD

pLDDT: mean 83.87, std 14.72, range [27.8, 97.44]

Radius of gyration: 28.96 Å; chains: 1; bounding box: 89×77×82 Å